Protein AF-A0A8J2EVH2-F1 (afdb_monomer_lite)

pLDDT: mean 71.94, std 23.06, range [30.27, 97.88]

Secondary structure (DSSP, 8-state):
------SSHHHHHHHHHHHHHHHHHHHHHHHHHHHHHHHHHHH--SPPTTHHHHHHHHHHHHHHHTTHHHHHHHHHHS-TTTTS-TTSPPPHHHHHHHHHHHHHHHHHH-HHHHHHHTT-HHHHHHHHHHHIIIIIHHHHHHHHHHHHT--HHHHHHHHHHHHHHHH-HHHHHHHHHHHH-HHHHHHHHHHHHHHHHHHHHHHHHHHHHHHHHHHHHHHHHHHTT---PPP-----------------------------------------------TTS---PPPPHHHHHHHHHH-HHHHHHHHHHHHHHHHHHTHHHHHHHHHHHHHTTSS-S--SS-----PPPP---TTTHHHHHHHHHHHSS----PPPPP-

Foldseek 3Di:
DDDDDDDPPVVVVVVVVVVVVVVVLVVVLLLLLLLCLVVLVVVCPDDFPLPVLLVLLVVLVVLLVVLLVLVVQLVVQFDPVQLADLPRDTDPRSVVSLLVSLLSSCCSPPVVQNVVCPPPPVSSSVSSLCCCVPRNVVSLVSLLVLLVVFDPLLVVQLVVLVVVVVVDSSVSVVSLLCVQPVPLVVVLSVLLSVLVVVVVVVVVVVVVVVVVVVVVVVVVVVVVPPDDDDDDDDDDDDDDDDDDDDDDDDDDDDDDDYDDDDDDDDDDDDDDPPDPDPPPPPPPPDDDSVVSNVSCVVRPVSVVSSSVSSSSSSNSVCNVSSVVSNVSCVVSVVDPQPPPDDDDDDDRDDNDPSPCVVVVVVVVVVPPPDDDDDDDDDD

Radius of gyration: 42.08 Å; chains: 1; bounding box: 123×90×126 Å

Structure (mmCIF, N/CA/C/O backbone):
data_AF-A0A8J2EVH2-F1
#
_entry.id   AF-A0A8J2EVH2-F1
#
loop_
_atom_site.group_PDB
_atom_site.id
_atom_site.type_symbol
_atom_site.label_atom_id
_atom_site.label_alt_id
_atom_site.label_comp_id
_atom_site.label_asym_id
_atom_site.label_entity_id
_atom_site.label_seq_id
_atom_site.pdbx_PDB_ins_code
_atom_site.Cartn_x
_atom_site.Cartn_y
_atom_site.Cartn_z
_atom_site.occupancy
_atom_site.B_iso_or_equiv
_atom_site.auth_seq_id
_atom_site.auth_comp_id
_atom_site.auth_asym_id
_atom_site.auth_atom_id
_atom_site.pdbx_PDB_model_num
ATOM 1 N N . MET A 1 1 ? 13.346 -9.675 -76.247 1.00 38.62 1 MET A N 1
ATOM 2 C CA . MET A 1 1 ? 13.474 -10.665 -75.158 1.00 38.62 1 MET A CA 1
ATOM 3 C C . MET A 1 1 ? 14.144 -9.972 -73.983 1.00 38.62 1 MET A C 1
ATOM 5 O O . MET A 1 1 ? 15.338 -9.731 -74.039 1.00 38.62 1 MET A O 1
ATOM 9 N N . VAL A 1 2 ? 13.358 -9.555 -72.991 1.00 36.41 2 VAL A N 1
ATOM 10 C CA . VAL A 1 2 ? 13.838 -8.946 -71.740 1.00 36.41 2 VAL A CA 1
ATOM 11 C C . VAL A 1 2 ? 13.604 -9.990 -70.655 1.00 36.41 2 VAL A C 1
ATOM 13 O O . VAL A 1 2 ? 12.475 -10.447 -70.490 1.00 36.41 2 VAL A O 1
ATOM 16 N N . GLY A 1 3 ? 14.673 -10.443 -70.003 1.00 37.88 3 GLY A N 1
ATOM 17 C CA . GLY A 1 3 ? 14.596 -11.463 -68.960 1.00 37.88 3 GLY A CA 1
ATOM 18 C C . GLY A 1 3 ? 14.051 -10.877 -67.653 1.00 37.88 3 GLY A C 1
ATOM 19 O O . GLY A 1 3 ? 14.554 -9.841 -67.219 1.00 37.88 3 GLY A O 1
ATOM 20 N N . PRO A 1 4 ? 13.056 -11.507 -67.006 1.00 53.22 4 PRO A N 1
ATOM 21 C CA . PRO A 1 4 ? 12.643 -11.147 -65.662 1.00 53.22 4 PRO A CA 1
ATOM 22 C C . PRO A 1 4 ? 13.479 -11.954 -64.667 1.00 53.22 4 PRO A C 1
ATOM 24 O O . PRO A 1 4 ? 13.468 -13.184 -64.685 1.00 53.22 4 PRO A O 1
ATOM 27 N N . GLY A 1 5 ? 14.202 -11.287 -63.777 1.00 50.12 5 GLY A N 1
ATOM 28 C CA . GLY A 1 5 ? 14.905 -12.005 -62.727 1.00 50.12 5 GLY A CA 1
ATOM 29 C C . GLY A 1 5 ? 15.563 -11.091 -61.714 1.00 50.12 5 GLY A C 1
ATOM 30 O O . GLY A 1 5 ? 16.418 -10.294 -62.068 1.00 50.12 5 GLY A O 1
ATOM 31 N N . VAL A 1 6 ? 15.225 -11.329 -60.446 1.00 48.94 6 VAL A N 1
ATOM 32 C CA . VAL A 1 6 ? 15.938 -10.890 -59.234 1.00 48.94 6 VAL A CA 1
ATOM 33 C C . VAL A 1 6 ? 15.561 -9.506 -58.679 1.00 48.94 6 VAL A C 1
ATOM 35 O O . VAL A 1 6 ? 16.330 -8.558 -58.757 1.00 48.94 6 VAL A O 1
ATOM 38 N N . THR A 1 7 ? 14.422 -9.410 -57.978 1.00 48.66 7 THR A N 1
ATOM 39 C CA . THR A 1 7 ? 14.186 -8.322 -56.992 1.00 48.66 7 THR A CA 1
ATOM 40 C C . THR A 1 7 ? 13.546 -8.754 -55.660 1.00 48.66 7 THR A C 1
ATOM 42 O O . THR A 1 7 ? 13.352 -7.915 -54.787 1.00 48.66 7 THR A O 1
ATOM 45 N N . LEU A 1 8 ? 13.279 -10.044 -55.410 1.00 46.91 8 LEU A N 1
ATOM 46 C CA . LEU A 1 8 ? 12.546 -10.474 -54.198 1.00 46.91 8 LEU A CA 1
ATOM 47 C C . LEU A 1 8 ? 13.411 -10.974 -53.019 1.00 46.91 8 LEU A C 1
ATOM 49 O O . LEU A 1 8 ? 12.887 -11.136 -51.921 1.00 46.91 8 LEU A O 1
ATOM 53 N N . SER A 1 9 ? 14.727 -11.163 -53.188 1.00 51.16 9 SER A N 1
ATOM 54 C CA . SER A 1 9 ? 15.595 -11.733 -52.131 1.00 51.16 9 SER A CA 1
ATOM 55 C C . SER A 1 9 ? 15.993 -10.726 -51.030 1.00 51.16 9 SER A C 1
ATOM 57 O O . SER A 1 9 ? 16.147 -11.087 -49.868 1.00 51.16 9 SER A O 1
ATOM 59 N N . SER A 1 10 ? 16.077 -9.429 -51.352 1.00 53.66 10 SER A N 1
ATOM 60 C CA . SER A 1 10 ? 16.548 -8.396 -50.408 1.00 53.66 10 SER A CA 1
ATOM 61 C C . SER A 1 10 ? 15.539 -8.076 -49.286 1.00 53.66 10 SER A C 1
ATOM 63 O O . SER A 1 10 ? 15.921 -7.785 -48.152 1.00 53.66 10 SER A O 1
ATOM 65 N N . SER A 1 11 ? 14.230 -8.201 -49.551 1.00 53.97 11 SER A N 1
ATOM 66 C CA . SER A 1 11 ? 13.190 -7.834 -48.573 1.00 53.97 11 SER A CA 1
ATOM 67 C C . SER A 1 11 ? 13.082 -8.822 -47.404 1.00 53.97 11 SER A C 1
ATOM 69 O O . SER A 1 11 ? 12.830 -8.406 -46.273 1.00 53.97 11 SER A O 1
ATOM 71 N N . ALA A 1 12 ? 13.302 -10.119 -47.644 1.00 56.88 12 ALA A N 1
ATOM 72 C CA . ALA A 1 12 ? 13.225 -11.143 -46.601 1.00 56.88 12 ALA A CA 1
ATOM 73 C C . ALA A 1 12 ? 14.401 -11.037 -45.616 1.00 56.88 12 ALA A C 1
ATOM 75 O O . ALA A 1 12 ? 14.191 -11.028 -44.402 1.00 56.88 12 ALA A O 1
ATOM 76 N N . THR A 1 13 ? 15.618 -10.850 -46.132 1.00 57.59 13 THR A N 1
ATOM 77 C CA . THR A 1 13 ? 16.830 -10.672 -45.321 1.00 57.59 13 THR A CA 1
ATOM 78 C C . THR A 1 13 ? 16.763 -9.392 -44.492 1.00 57.59 13 THR A C 1
ATOM 80 O O . THR A 1 13 ? 17.081 -9.412 -43.305 1.00 57.59 13 THR A O 1
ATOM 83 N N . PHE A 1 14 ? 16.253 -8.293 -45.061 1.00 47.81 14 PHE A N 1
ATOM 84 C CA . PHE A 1 14 ? 16.086 -7.038 -44.324 1.00 47.81 14 PHE A CA 1
ATOM 85 C C . PHE A 1 14 ? 15.063 -7.161 -43.183 1.00 47.81 14 PHE A C 1
ATOM 87 O O . PHE A 1 14 ? 15.334 -6.728 -42.064 1.00 47.81 14 PHE A O 1
ATOM 94 N N . ARG A 1 15 ? 13.917 -7.823 -43.415 1.00 54.28 15 ARG A N 1
ATOM 95 C CA . ARG A 1 15 ? 12.930 -8.096 -42.352 1.00 54.28 15 ARG A CA 1
ATOM 96 C C . ARG A 1 15 ? 13.498 -8.998 -41.256 1.00 54.28 15 ARG A C 1
ATOM 98 O O . ARG A 1 15 ? 13.218 -8.768 -40.085 1.00 54.28 15 ARG A O 1
ATOM 105 N N . GLN A 1 16 ? 14.310 -9.992 -41.613 1.00 57.41 16 GLN A N 1
ATOM 106 C CA . GLN A 1 16 ? 14.914 -10.913 -40.649 1.00 57.41 16 GLN A CA 1
ATOM 107 C C . GLN A 1 16 ? 15.999 -10.237 -39.795 1.00 57.41 16 GLN A C 1
ATOM 109 O O . GLN A 1 16 ? 16.073 -10.482 -38.591 1.00 57.41 16 GLN A O 1
ATOM 114 N N . VAL A 1 17 ? 16.804 -9.347 -40.386 1.00 55.41 17 VAL A N 1
ATOM 115 C CA . VAL A 1 17 ? 17.794 -8.533 -39.660 1.00 55.41 17 VAL A CA 1
ATOM 116 C C . VAL A 1 17 ? 17.102 -7.510 -38.755 1.00 55.41 17 VAL A C 1
ATOM 118 O O . VAL A 1 17 ? 17.466 -7.401 -37.585 1.00 55.41 17 VAL A O 1
ATOM 121 N N . ALA A 1 18 ? 16.055 -6.833 -39.239 1.00 52.59 18 ALA A N 1
ATOM 122 C CA . ALA A 1 18 ? 15.260 -5.907 -38.432 1.00 52.59 18 ALA A CA 1
ATOM 123 C C . ALA A 1 18 ? 14.570 -6.611 -37.248 1.00 52.59 18 ALA A C 1
ATOM 125 O O . ALA A 1 18 ? 14.604 -6.109 -36.125 1.00 52.59 18 ALA A O 1
ATOM 126 N N . ALA A 1 19 ? 14.016 -7.810 -37.464 1.00 56.03 19 ALA A N 1
ATOM 127 C CA . ALA A 1 19 ? 13.407 -8.612 -36.404 1.00 56.03 19 ALA A CA 1
ATOM 128 C C . ALA A 1 19 ? 14.432 -9.047 -35.341 1.00 56.03 19 ALA A C 1
ATOM 130 O O . ALA A 1 19 ? 14.175 -8.909 -34.147 1.00 56.03 19 ALA A O 1
ATOM 131 N N . ARG A 1 20 ? 15.625 -9.505 -35.751 1.00 61.25 20 ARG A N 1
ATOM 132 C CA . ARG A 1 20 ? 16.714 -9.858 -34.818 1.00 61.25 20 ARG A CA 1
ATOM 133 C C . ARG A 1 20 ? 17.235 -8.647 -34.041 1.00 61.25 20 ARG A C 1
ATOM 135 O O . ARG A 1 20 ? 17.539 -8.775 -32.858 1.00 61.25 20 ARG A O 1
ATOM 142 N N . GLY A 1 21 ? 17.310 -7.482 -34.684 1.00 60.94 21 GLY A N 1
ATOM 143 C CA . GLY A 1 21 ? 17.661 -6.222 -34.029 1.00 60.94 21 GLY A CA 1
ATOM 144 C C . GLY A 1 21 ? 16.635 -5.813 -32.970 1.00 60.94 21 GLY A C 1
ATOM 145 O O . GLY A 1 21 ? 17.017 -5.443 -31.864 1.00 60.94 21 GLY A O 1
ATOM 146 N N . SER A 1 22 ? 15.341 -5.962 -33.270 1.00 64.75 22 SER A N 1
ATOM 147 C CA . SER A 1 22 ? 14.253 -5.642 -32.338 1.00 64.75 22 SER A CA 1
ATOM 148 C C . SER A 1 22 ? 14.270 -6.513 -31.079 1.00 64.75 22 SER A C 1
ATOM 150 O O . SER A 1 22 ? 14.063 -5.990 -29.987 1.00 64.75 22 SER A O 1
ATOM 152 N N . VAL A 1 23 ? 14.538 -7.819 -31.209 1.00 68.00 23 VAL A N 1
ATOM 153 C CA . VAL A 1 23 ? 14.594 -8.745 -30.059 1.00 68.00 23 VAL A CA 1
ATOM 154 C C . VAL A 1 23 ? 15.753 -8.391 -29.127 1.00 68.00 23 VAL A C 1
ATOM 156 O O . VAL A 1 23 ? 15.547 -8.230 -27.928 1.00 68.00 23 VAL A O 1
ATOM 159 N N . ARG A 1 24 ? 16.952 -8.166 -29.678 1.00 70.69 24 ARG A N 1
ATOM 160 C CA . ARG A 1 24 ? 18.132 -7.782 -28.883 1.00 70.69 24 ARG A CA 1
ATOM 161 C C . ARG A 1 24 ? 17.958 -6.437 -28.181 1.00 70.69 24 ARG A C 1
ATOM 163 O O . ARG A 1 24 ? 18.457 -6.243 -27.078 1.00 70.69 24 ARG A O 1
ATOM 170 N N . LEU A 1 25 ? 17.261 -5.499 -28.820 1.00 68.31 25 LEU A N 1
ATOM 171 C CA . LEU A 1 25 ? 17.000 -4.188 -28.236 1.00 68.31 25 LEU A CA 1
ATOM 172 C C . LEU A 1 25 ? 16.002 -4.291 -27.079 1.00 68.31 25 LEU A C 1
ATOM 174 O O . LEU A 1 25 ? 16.202 -3.660 -26.045 1.00 68.31 25 LEU A O 1
ATOM 178 N N . GLN A 1 26 ? 14.986 -5.146 -27.210 1.00 71.25 26 GLN A N 1
ATOM 179 C CA . GLN A 1 26 ? 14.064 -5.442 -26.120 1.00 71.25 26 GLN A CA 1
ATOM 180 C C . GLN A 1 26 ? 14.787 -6.108 -24.943 1.00 71.25 26 GLN A C 1
ATOM 182 O O . GLN A 1 26 ? 14.665 -5.620 -23.826 1.00 71.25 26 GLN A O 1
ATOM 187 N N . GLU A 1 27 ? 15.598 -7.144 -25.173 1.00 74.31 27 GLU A N 1
ATOM 188 C CA . GLU A 1 27 ? 16.421 -7.777 -24.126 1.00 74.31 27 GLU A CA 1
ATOM 189 C C . GLU A 1 27 ? 17.329 -6.763 -23.416 1.00 74.31 27 GLU A C 1
ATOM 191 O O . GLU A 1 27 ? 17.411 -6.755 -22.188 1.00 74.31 27 GLU A O 1
ATOM 196 N N . ALA A 1 28 ? 17.942 -5.843 -24.168 1.00 73.69 28 ALA A N 1
ATOM 197 C CA . ALA A 1 28 ? 18.747 -4.773 -23.594 1.00 73.69 28 ALA A CA 1
ATOM 198 C C . ALA A 1 28 ? 17.917 -3.831 -22.703 1.00 73.69 28 ALA A C 1
ATOM 200 O O . ALA A 1 28 ? 18.383 -3.453 -21.631 1.00 73.69 28 ALA A O 1
ATOM 201 N N . VAL A 1 29 ? 16.695 -3.461 -23.107 1.00 76.50 29 VAL A N 1
ATOM 202 C CA . VAL A 1 29 ? 15.763 -2.646 -22.299 1.00 76.50 29 VAL A CA 1
ATOM 203 C C . VAL A 1 29 ? 15.303 -3.390 -21.037 1.00 76.50 29 VAL A C 1
ATOM 205 O O . VAL A 1 29 ? 15.185 -2.779 -19.975 1.00 76.50 29 VAL A O 1
ATOM 208 N N . LEU A 1 30 ? 15.101 -4.706 -21.114 1.00 76.25 30 LEU A N 1
ATOM 209 C CA . LEU A 1 30 ? 14.714 -5.527 -19.962 1.00 76.25 30 LEU A CA 1
ATOM 210 C C . LEU A 1 30 ? 15.841 -5.666 -18.945 1.00 76.25 30 LEU A C 1
ATOM 212 O O . LEU A 1 30 ? 15.644 -5.362 -17.767 1.00 76.25 30 LEU A O 1
ATOM 216 N N . GLY A 1 31 ? 17.035 -6.041 -19.409 1.00 75.19 31 GLY A N 1
ATOM 217 C CA . GLY A 1 31 ? 18.220 -6.122 -18.559 1.00 75.19 31 GLY A CA 1
ATOM 218 C C . GLY A 1 31 ? 18.559 -4.769 -17.922 1.00 75.19 31 GLY A C 1
ATOM 219 O O . GLY A 1 31 ? 18.948 -4.713 -16.755 1.00 75.19 31 GLY A O 1
ATOM 220 N N . ARG A 1 32 ? 18.328 -3.663 -18.649 1.00 74.44 32 ARG A N 1
ATOM 221 C CA . ARG A 1 32 ? 18.462 -2.281 -18.153 1.00 74.44 32 ARG A CA 1
ATOM 222 C C . ARG A 1 32 ? 17.591 -2.012 -16.942 1.00 74.44 32 ARG A C 1
ATOM 224 O O . ARG A 1 32 ? 18.104 -1.556 -15.922 1.00 74.44 32 ARG A O 1
ATOM 231 N N . PHE A 1 33 ? 16.289 -2.263 -17.062 1.00 78.81 33 PHE A N 1
ATOM 232 C CA . PHE A 1 33 ? 15.371 -1.969 -15.972 1.00 78.81 33 PHE A CA 1
ATOM 233 C C . PHE A 1 33 ? 15.670 -2.854 -14.762 1.00 78.81 33 PHE A C 1
ATOM 235 O O . PHE A 1 33 ? 15.853 -2.325 -13.670 1.00 78.81 33 PHE A O 1
ATOM 242 N N . ALA A 1 34 ? 15.824 -4.167 -14.961 1.00 81.50 34 ALA A N 1
ATOM 243 C CA . ALA A 1 34 ? 16.108 -5.113 -13.882 1.00 81.50 34 ALA A CA 1
ATOM 244 C C . ALA A 1 34 ? 17.375 -4.739 -13.092 1.00 81.50 34 ALA A C 1
ATOM 246 O O . ALA A 1 34 ? 17.348 -4.675 -11.865 1.00 81.50 34 ALA A O 1
ATOM 247 N N . THR A 1 35 ? 18.455 -4.371 -13.789 1.00 78.50 35 THR A N 1
ATOM 248 C CA . THR A 1 35 ? 19.703 -3.921 -13.146 1.00 78.50 35 THR A CA 1
ATOM 249 C C . THR A 1 35 ? 19.537 -2.573 -12.431 1.00 78.50 35 THR A C 1
ATOM 251 O O . THR A 1 35 ? 20.179 -2.317 -11.411 1.00 78.50 35 THR A O 1
ATOM 254 N N . ALA A 1 36 ? 18.674 -1.690 -12.943 1.00 77.50 36 ALA A N 1
ATOM 255 C CA . ALA A 1 36 ? 18.428 -0.381 -12.351 1.00 77.50 36 ALA A CA 1
ATOM 256 C C . ALA A 1 36 ? 17.535 -0.443 -11.103 1.00 77.50 36 ALA A C 1
ATOM 258 O O . ALA A 1 36 ? 17.663 0.426 -10.241 1.00 77.50 36 ALA A O 1
ATOM 259 N N . VAL A 1 37 ? 16.659 -1.445 -10.961 1.00 79.19 37 VAL A N 1
ATOM 260 C CA . VAL A 1 37 ? 15.691 -1.516 -9.853 1.00 79.19 37 VAL A CA 1
ATOM 261 C C . VAL A 1 37 ? 16.337 -1.398 -8.465 1.00 79.19 37 VAL A C 1
ATOM 263 O O . VAL A 1 37 ? 15.886 -0.540 -7.701 1.00 79.19 37 VAL A O 1
ATOM 266 N N . PRO A 1 38 ? 17.405 -2.141 -8.109 1.00 75.75 38 PRO A N 1
ATOM 267 C CA . PRO A 1 38 ? 18.050 -1.982 -6.804 1.00 75.75 38 PRO A CA 1
ATOM 268 C C . PRO A 1 38 ? 18.552 -0.554 -6.540 1.00 75.75 38 PRO A C 1
ATOM 270 O O . PRO A 1 38 ? 18.570 -0.092 -5.398 1.00 75.75 38 PRO A O 1
ATOM 273 N N . LEU A 1 39 ? 18.953 0.170 -7.591 1.00 75.44 39 LEU A N 1
ATOM 274 C CA . LEU A 1 39 ? 19.404 1.560 -7.504 1.00 75.44 39 LEU A CA 1
ATOM 275 C C . LEU A 1 39 ? 18.228 2.534 -7.396 1.00 75.44 39 LEU A C 1
ATOM 277 O O . LEU A 1 39 ? 18.307 3.512 -6.651 1.00 75.44 39 LEU A O 1
ATOM 281 N N . LEU A 1 40 ? 17.135 2.267 -8.112 1.00 77.25 40 LEU A N 1
ATOM 282 C CA . LEU A 1 40 ? 15.894 3.034 -8.019 1.00 77.25 40 LEU A CA 1
ATOM 283 C C . LEU A 1 40 ? 15.284 2.890 -6.624 1.00 77.25 40 LEU A C 1
ATOM 285 O O . LEU A 1 40 ? 14.936 3.900 -6.021 1.00 77.25 40 LEU A O 1
ATOM 289 N N . GLY A 1 41 ? 15.275 1.682 -6.057 1.00 73.31 41 GLY A N 1
ATOM 290 C CA . GLY A 1 41 ? 14.801 1.422 -4.697 1.00 73.31 41 GLY A CA 1
ATOM 291 C C . GLY A 1 41 ? 15.539 2.236 -3.630 1.00 73.31 41 GLY A C 1
ATOM 292 O O . GLY A 1 41 ? 14.911 2.727 -2.701 1.00 73.31 41 GLY A O 1
ATOM 293 N N . LYS A 1 42 ? 16.849 2.473 -3.794 1.00 76.38 42 LYS A N 1
ATOM 294 C CA . LYS A 1 42 ? 17.627 3.357 -2.900 1.00 76.38 42 LYS A CA 1
ATOM 295 C C . LYS A 1 42 ? 17.286 4.842 -3.065 1.00 76.38 42 LYS A C 1
ATOM 297 O O . LYS A 1 42 ? 17.501 5.621 -2.142 1.00 76.38 42 LYS A O 1
ATOM 302 N N . LYS A 1 43 ? 16.822 5.247 -4.251 1.00 72.38 43 LYS A N 1
ATOM 303 C CA . LYS A 1 43 ? 16.499 6.642 -4.594 1.00 72.38 43 LYS A CA 1
ATOM 304 C C . LYS A 1 43 ? 15.043 6.999 -4.299 1.00 72.38 43 LYS A C 1
ATOM 306 O O . LYS A 1 43 ? 14.749 8.175 -4.090 1.00 72.38 43 LYS A O 1
ATOM 311 N N . VAL A 1 44 ? 14.141 6.019 -4.259 1.00 73.69 44 VAL A N 1
ATOM 312 C CA . VAL A 1 44 ? 12.773 6.215 -3.771 1.00 73.69 44 VAL A CA 1
ATOM 313 C C . VAL A 1 44 ? 12.829 6.378 -2.254 1.00 73.69 44 VAL A C 1
ATOM 315 O O . VAL A 1 44 ? 12.770 5.423 -1.491 1.00 73.69 44 VAL A O 1
ATOM 318 N N . ALA A 1 45 ? 12.995 7.626 -1.820 1.00 62.41 45 ALA A N 1
ATOM 319 C CA . ALA A 1 45 ? 13.057 7.986 -0.406 1.00 62.41 45 ALA A CA 1
ATOM 320 C C . ALA A 1 45 ? 11.694 7.862 0.301 1.00 62.41 45 ALA A C 1
ATOM 322 O O . ALA A 1 45 ? 11.638 7.801 1.528 1.00 62.41 45 ALA A O 1
ATOM 323 N N . ALA A 1 46 ? 10.595 7.850 -0.459 1.00 77.94 46 ALA A N 1
ATOM 324 C CA . ALA A 1 46 ? 9.251 7.774 0.086 1.00 77.94 46 ALA A CA 1
ATOM 325 C C . ALA A 1 46 ? 8.792 6.316 0.190 1.00 77.94 46 ALA A C 1
ATOM 327 O O . ALA A 1 46 ? 8.691 5.609 -0.810 1.00 77.94 46 ALA A O 1
ATOM 328 N N . ALA A 1 47 ? 8.475 5.887 1.410 1.00 87.31 47 ALA A N 1
ATOM 329 C CA . ALA A 1 47 ? 7.693 4.679 1.640 1.00 87.31 47 ALA A CA 1
ATOM 330 C C . ALA A 1 47 ? 6.388 4.728 0.814 1.00 87.31 47 ALA A C 1
ATOM 332 O O . ALA A 1 47 ? 5.777 5.801 0.739 1.00 87.31 47 ALA A O 1
ATOM 333 N N . PRO A 1 48 ? 5.933 3.606 0.223 1.00 91.94 48 PRO A N 1
ATOM 334 C CA . PRO A 1 48 ? 4.669 3.581 -0.498 1.00 91.94 48 PRO A CA 1
ATOM 335 C C . PRO A 1 48 ? 3.512 3.944 0.435 1.00 91.94 48 PRO A C 1
ATOM 337 O O . PRO A 1 48 ? 3.545 3.665 1.641 1.00 91.94 48 PRO A O 1
ATOM 340 N N . ALA A 1 49 ? 2.466 4.553 -0.126 1.00 91.94 49 ALA A N 1
ATOM 341 C CA . ALA A 1 49 ? 1.390 5.171 0.656 1.00 91.94 49 ALA A CA 1
ATOM 342 C C . ALA A 1 49 ? 0.663 4.173 1.577 1.00 91.94 49 ALA A C 1
ATOM 344 O O . ALA A 1 49 ? 0.150 4.546 2.634 1.00 91.94 49 ALA A O 1
ATOM 345 N N . TRP A 1 50 ? 0.660 2.890 1.204 1.00 96.00 50 TRP A N 1
ATOM 346 C CA . TRP A 1 50 ? 0.036 1.813 1.966 1.00 96.00 50 TRP A CA 1
ATOM 347 C C . TRP A 1 50 ? 0.885 1.293 3.133 1.00 96.00 50 TRP A C 1
ATOM 349 O O . TRP A 1 50 ? 0.326 0.695 4.052 1.00 96.00 50 TRP A O 1
ATOM 359 N N . GLN A 1 51 ? 2.206 1.516 3.149 1.00 96.38 51 GLN A N 1
ATOM 360 C CA . GLN A 1 51 ? 3.104 0.864 4.112 1.00 96.38 51 GLN A CA 1
ATOM 361 C C . GLN A 1 51 ? 2.836 1.303 5.549 1.00 96.38 51 GLN A C 1
ATOM 363 O O . GLN A 1 51 ? 2.654 0.461 6.426 1.00 96.38 51 GLN A O 1
ATOM 368 N N . ARG A 1 52 ? 2.816 2.616 5.809 1.00 96.44 52 ARG A N 1
ATOM 369 C CA . ARG A 1 52 ? 2.632 3.140 7.171 1.00 96.44 52 ARG A CA 1
ATOM 370 C C . ARG A 1 52 ? 1.260 2.771 7.756 1.00 96.44 52 ARG A C 1
ATOM 372 O O . ARG A 1 52 ? 1.245 2.273 8.882 1.00 96.44 52 ARG A O 1
ATOM 379 N N . PRO A 1 53 ? 0.134 2.954 7.039 1.00 97.12 53 PRO A N 1
ATOM 380 C CA . PRO A 1 53 ? -1.164 2.567 7.580 1.00 97.12 53 PRO A CA 1
ATOM 381 C C . PRO A 1 53 ? -1.301 1.049 7.765 1.00 97.12 53 PRO A C 1
ATOM 383 O O . PRO A 1 53 ? -1.820 0.609 8.787 1.00 97.12 53 PRO A O 1
ATOM 386 N N . ALA A 1 54 ? -0.763 0.235 6.847 1.00 97.75 54 ALA A N 1
ATOM 387 C CA . ALA A 1 54 ? -0.763 -1.220 7.006 1.00 97.75 54 ALA A CA 1
ATOM 388 C C . ALA A 1 54 ? 0.073 -1.678 8.211 1.00 97.75 54 ALA A C 1
ATOM 390 O O . ALA A 1 54 ? -0.372 -2.533 8.973 1.00 97.75 54 ALA A O 1
ATOM 391 N N . ALA A 1 55 ? 1.260 -1.098 8.416 1.00 97.69 55 ALA A N 1
ATOM 392 C CA . ALA A 1 55 ? 2.105 -1.407 9.567 1.00 97.69 55 ALA A CA 1
ATOM 393 C C . ALA A 1 55 ? 1.395 -1.070 10.886 1.00 97.69 55 ALA A C 1
ATOM 395 O O . ALA A 1 55 ? 1.326 -1.914 11.777 1.00 97.69 55 ALA A O 1
ATOM 396 N N . SER A 1 56 ? 0.797 0.124 10.972 1.00 97.06 56 SER A N 1
ATOM 397 C CA . SER A 1 56 ? 0.015 0.535 12.141 1.00 97.06 56 SER A CA 1
ATOM 398 C C . SER A 1 56 ? -1.172 -0.399 12.392 1.00 97.06 56 SER A C 1
ATOM 400 O O . SER A 1 56 ? -1.424 -0.770 13.539 1.00 97.06 56 SER A O 1
ATOM 402 N N . PHE A 1 57 ? -1.863 -0.833 11.332 1.00 97.69 57 PHE A N 1
ATOM 403 C CA . PHE A 1 57 ? -2.936 -1.814 11.441 1.00 97.69 57 PHE A CA 1
ATOM 404 C C . PHE A 1 57 ? -2.432 -3.148 11.993 1.00 97.69 57 PHE A C 1
ATOM 406 O O . PHE A 1 57 ? -2.970 -3.614 12.988 1.00 97.69 57 PHE A O 1
ATOM 413 N N . PHE A 1 58 ? -1.392 -3.758 11.419 1.00 97.50 58 PHE A N 1
ATOM 414 C CA . PHE A 1 58 ? -0.916 -5.069 11.882 1.00 97.50 58 PHE A CA 1
ATOM 415 C C . PHE A 1 58 ? -0.292 -5.050 13.279 1.00 97.50 58 PHE A C 1
ATOM 417 O O . PHE A 1 58 ? -0.316 -6.071 13.963 1.00 97.50 58 PHE A O 1
ATOM 424 N N . GLU A 1 59 ? 0.227 -3.909 13.726 1.00 97.06 59 GLU A N 1
ATOM 425 C CA . GLU A 1 59 ? 0.704 -3.739 15.098 1.00 97.06 59 GLU A CA 1
ATOM 426 C C . GLU A 1 59 ? -0.454 -3.745 16.112 1.00 97.06 59 GLU A C 1
ATOM 428 O O . GLU A 1 59 ? -0.385 -4.393 17.160 1.00 97.06 59 GLU A O 1
ATOM 433 N N . ILE A 1 60 ? -1.536 -3.026 15.801 1.00 96.31 60 ILE A N 1
ATOM 434 C CA . ILE A 1 60 ? -2.643 -2.771 16.732 1.00 96.31 60 ILE A CA 1
ATOM 435 C C . ILE A 1 60 ? -3.742 -3.840 16.623 1.00 96.31 60 ILE A C 1
ATOM 437 O O . ILE A 1 60 ? -4.363 -4.206 17.624 1.00 96.31 60 ILE A O 1
ATOM 441 N N . TRP A 1 61 ? -3.963 -4.396 15.433 1.00 96.56 61 TRP A N 1
ATOM 442 C CA . TRP A 1 61 ? -5.045 -5.331 15.132 1.00 96.56 61 TRP A CA 1
ATOM 443 C C . TRP A 1 61 ? -5.090 -6.567 16.039 1.00 96.56 61 TRP A C 1
ATOM 445 O O . TRP A 1 61 ? -6.181 -6.879 16.512 1.00 96.56 61 TRP A O 1
ATOM 455 N N . PRO A 1 62 ? -3.976 -7.250 16.380 1.00 96.56 62 PRO A N 1
ATOM 456 C CA . PRO A 1 62 ? -4.024 -8.395 17.293 1.00 96.56 62 PRO A CA 1
ATOM 457 C C . PRO A 1 62 ? -4.641 -8.057 18.657 1.00 96.56 62 PRO A C 1
ATOM 459 O O . PRO A 1 62 ? -5.320 -8.897 19.245 1.00 96.56 62 PRO A O 1
ATOM 462 N N . LYS A 1 63 ? -4.445 -6.819 19.132 1.00 96.19 63 LYS A N 1
ATOM 463 C CA . LYS A 1 63 ? -5.005 -6.305 20.390 1.00 96.19 63 LYS A CA 1
ATOM 464 C C . LYS A 1 63 ? -6.467 -5.889 20.237 1.00 96.19 63 LYS A C 1
ATOM 466 O O . LYS A 1 63 ? -7.261 -6.134 21.131 1.00 96.19 63 LYS A O 1
ATOM 471 N N . LEU A 1 64 ? -6.842 -5.278 19.112 1.00 95.12 64 LEU A N 1
ATOM 472 C CA . LEU A 1 64 ? -8.240 -4.904 18.859 1.00 95.12 64 LEU A CA 1
ATOM 473 C C . LEU A 1 64 ? -9.123 -6.114 18.567 1.00 95.12 64 LEU A C 1
ATOM 475 O O . LEU A 1 64 ? -10.294 -6.126 18.941 1.00 95.12 64 LEU A O 1
ATOM 479 N N . ARG A 1 65 ? -8.561 -7.152 17.939 1.00 95.31 65 ARG A N 1
ATOM 4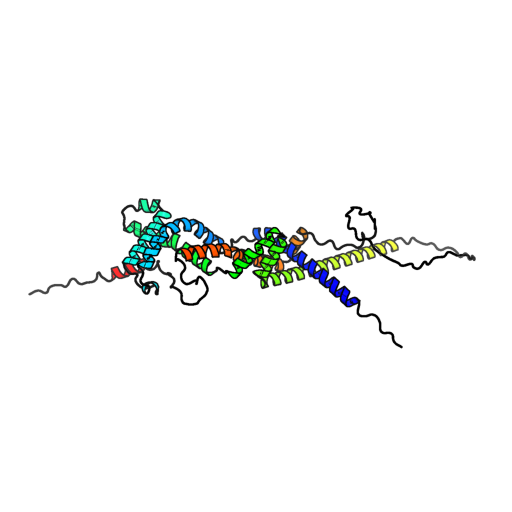80 C CA . ARG A 1 65 ? -9.267 -8.383 17.582 1.00 95.31 65 ARG A CA 1
ATOM 481 C C . ARG A 1 65 ? -9.922 -9.039 18.797 1.00 95.31 65 ARG A C 1
ATOM 483 O O . ARG A 1 65 ? -11.035 -9.545 18.683 1.00 95.31 65 ARG A O 1
ATOM 490 N N . THR A 1 66 ? -9.274 -9.005 19.963 1.00 95.94 66 THR A N 1
ATOM 491 C CA . THR A 1 66 ? -9.836 -9.563 21.205 1.00 95.94 66 THR A CA 1
ATOM 492 C C . THR A 1 66 ? -11.056 -8.790 21.701 1.00 95.94 66 THR A C 1
ATOM 494 O O . THR A 1 66 ? -11.890 -9.358 22.397 1.00 95.94 66 THR A O 1
ATOM 497 N N . CYS A 1 67 ? -11.187 -7.518 21.319 1.00 96.12 67 CYS A N 1
ATOM 498 C CA . CYS A 1 67 ? -12.298 -6.646 21.690 1.00 96.12 67 CYS A CA 1
ATOM 499 C C . CYS A 1 67 ? -13.478 -6.730 20.705 1.00 96.12 67 CYS A C 1
ATOM 501 O O . CYS A 1 67 ? -14.556 -6.222 21.004 1.00 96.12 67 CYS A O 1
ATOM 503 N N . ILE A 1 68 ? -13.312 -7.363 19.535 1.00 93.75 68 ILE A N 1
ATOM 504 C CA . ILE A 1 68 ? -14.351 -7.416 18.490 1.00 93.75 68 ILE A CA 1
ATOM 505 C C . ILE A 1 68 ? -15.688 -7.996 18.969 1.00 93.75 68 ILE A C 1
ATOM 507 O O . ILE A 1 68 ? -16.714 -7.446 18.571 1.00 93.75 68 ILE A O 1
ATOM 511 N N . PRO A 1 69 ? -15.751 -9.039 19.820 1.00 95.38 69 PRO A N 1
ATOM 512 C CA . PRO A 1 69 ? -17.038 -9.516 20.323 1.00 95.38 69 PRO A CA 1
ATOM 513 C C . PRO A 1 69 ? -17.879 -8.405 20.978 1.00 95.38 69 PRO A C 1
ATOM 515 O O . PRO A 1 69 ? -19.083 -8.348 20.746 1.00 95.38 69 PRO A O 1
ATOM 518 N N . LYS A 1 70 ? -17.246 -7.457 21.689 1.00 94.38 70 LYS A N 1
ATOM 519 C CA . LYS A 1 70 ? -17.918 -6.275 22.263 1.00 94.38 70 LYS A CA 1
ATOM 520 C C . LYS A 1 70 ? -18.406 -5.296 21.203 1.00 94.38 70 LYS A C 1
ATOM 522 O O . LYS A 1 70 ? -19.519 -4.789 21.292 1.00 94.38 70 LYS A O 1
ATOM 527 N N . TYR A 1 71 ? -17.630 -5.093 20.142 1.00 91.75 71 TYR A N 1
ATOM 528 C CA . TYR A 1 71 ? -18.098 -4.315 18.996 1.00 91.75 71 TYR A CA 1
ATOM 529 C C . TYR A 1 71 ? -19.332 -4.953 18.335 1.00 91.75 71 TYR A C 1
ATOM 531 O O . TYR A 1 71 ? -20.263 -4.260 17.940 1.00 91.75 71 TYR A O 1
ATOM 539 N N . GLN A 1 72 ? -19.385 -6.283 18.246 1.00 91.12 72 GLN A N 1
ATOM 540 C CA . GLN A 1 72 ? -20.543 -6.986 17.689 1.00 91.12 72 GLN A CA 1
ATOM 541 C C . GLN A 1 72 ? -21.789 -6.871 18.582 1.00 91.12 72 GLN A C 1
ATOM 543 O O . GLN A 1 72 ? -22.900 -6.826 18.054 1.00 91.12 72 GLN A O 1
ATOM 548 N N . GLU A 1 73 ? -21.633 -6.811 19.908 1.00 91.81 73 GLU A N 1
ATOM 549 C CA . GLU A 1 73 ? -22.723 -6.496 20.851 1.00 91.81 73 GLU A CA 1
ATOM 550 C C . GLU A 1 73 ? -23.266 -5.075 20.616 1.00 91.81 73 GLU A C 1
ATOM 552 O O . GLU A 1 73 ? -24.481 -4.881 20.508 1.00 91.81 73 GLU A O 1
ATOM 557 N N . PHE A 1 74 ? -22.375 -4.103 20.396 1.00 89.50 74 PHE A N 1
ATOM 558 C CA . PHE A 1 74 ? -22.743 -2.752 19.964 1.00 89.50 74 PHE A CA 1
ATOM 559 C C . PHE A 1 74 ? -23.523 -2.751 18.639 1.00 89.50 74 PHE A C 1
ATOM 561 O O . PHE A 1 74 ? -24.612 -2.187 18.560 1.00 89.50 74 PHE A O 1
ATOM 568 N N . VAL A 1 75 ? -23.033 -3.434 17.602 1.00 86.88 75 VAL A N 1
ATOM 569 C CA . VAL A 1 75 ? -23.724 -3.478 16.300 1.00 86.88 75 VAL A CA 1
ATOM 570 C C . VAL A 1 75 ? -25.117 -4.105 16.421 1.00 86.88 75 VAL A C 1
ATOM 572 O O . VAL A 1 75 ? -26.051 -3.638 15.776 1.00 86.88 75 VAL A O 1
ATOM 575 N N . LYS A 1 76 ? -25.287 -5.132 17.263 1.00 88.56 76 LYS A N 1
ATOM 576 C CA . LYS A 1 76 ? -26.590 -5.781 17.504 1.00 88.56 76 LYS A CA 1
ATOM 577 C C . LYS A 1 76 ? -27.579 -4.902 18.268 1.00 88.56 76 LYS A C 1
ATOM 579 O O . LYS A 1 76 ? -28.780 -5.083 18.102 1.00 88.56 76 LYS A O 1
ATOM 584 N N . SER A 1 77 ? -27.088 -4.011 19.129 1.00 87.00 77 SER A N 1
ATOM 585 C CA . SER A 1 77 ? -27.924 -3.076 19.895 1.00 87.00 77 SER A CA 1
ATOM 586 C C . SER A 1 77 ? -28.264 -1.803 19.116 1.00 87.00 77 SER A C 1
ATOM 588 O O . SER A 1 77 ? -29.155 -1.058 19.527 1.00 87.00 77 SER A O 1
ATOM 590 N N . CYS A 1 78 ? -27.599 -1.560 17.984 1.00 82.25 78 CYS A N 1
ATOM 591 C CA . CYS A 1 78 ? -27.944 -0.476 17.075 1.00 82.25 78 CYS A CA 1
ATOM 592 C C . CYS A 1 78 ? -29.187 -0.814 16.250 1.00 82.25 78 CYS A C 1
ATOM 594 O O . CYS A 1 78 ? -29.237 -1.837 15.564 1.00 82.25 78 CYS A O 1
ATOM 596 N N . ASP A 1 79 ? -30.149 0.106 16.215 1.00 77.12 79 ASP A N 1
ATOM 597 C CA . ASP A 1 79 ? -31.204 0.043 15.216 1.00 77.12 79 ASP A CA 1
ATOM 598 C C . ASP A 1 79 ? -30.633 0.397 13.838 1.00 77.12 79 ASP A C 1
ATOM 600 O O . ASP A 1 79 ? -29.884 1.361 13.666 1.00 77.12 79 ASP A O 1
ATOM 604 N N . ALA A 1 80 ? -31.039 -0.339 12.801 1.00 71.62 80 ALA A N 1
ATOM 605 C CA . ALA A 1 80 ? -30.577 -0.104 11.427 1.00 71.62 80 ALA A CA 1
ATOM 606 C C . ALA A 1 80 ? -30.926 1.301 10.884 1.00 71.62 80 ALA A C 1
ATOM 608 O O . ALA A 1 80 ? -30.433 1.696 9.826 1.00 71.62 80 ALA A O 1
ATOM 609 N N . LYS A 1 81 ? -31.815 2.037 11.566 1.00 71.19 81 LYS A N 1
ATOM 610 C CA . LYS A 1 81 ? -32.166 3.432 11.264 1.00 71.19 81 LYS A CA 1
ATOM 611 C C . LYS A 1 81 ? -31.193 4.424 11.906 1.00 71.19 81 LYS A C 1
ATOM 613 O O . LYS A 1 81 ? -30.885 5.426 11.271 1.00 71.19 81 LYS A O 1
ATOM 618 N N . ASP A 1 82 ? -30.666 4.109 13.086 1.00 66.12 82 ASP A N 1
ATOM 619 C CA . ASP A 1 82 ? -29.763 4.985 13.844 1.00 66.12 82 ASP A CA 1
ATOM 620 C C . ASP A 1 82 ? -28.373 5.051 13.215 1.00 66.12 82 ASP A C 1
ATOM 622 O O . ASP A 1 82 ? -27.665 6.046 13.326 1.00 66.12 82 ASP A O 1
ATOM 626 N N . LEU A 1 83 ? -28.005 4.009 12.470 1.00 62.53 83 LEU A N 1
ATOM 627 C CA . LEU A 1 83 ? -26.747 3.954 11.740 1.00 62.53 83 LEU A CA 1
ATOM 628 C C . LEU A 1 83 ? -26.746 4.800 10.458 1.00 62.53 83 LEU A C 1
ATOM 630 O O . LEU A 1 83 ? -25.709 4.839 9.812 1.00 62.53 83 LEU A O 1
ATOM 634 N N . LYS A 1 84 ? -27.865 5.424 10.041 1.00 57.16 84 LYS A N 1
ATOM 635 C CA . LYS A 1 84 ? -28.003 6.048 8.704 1.00 57.16 84 LYS A CA 1
ATOM 636 C C . LYS A 1 84 ? -27.601 7.518 8.607 1.00 57.16 84 LYS A C 1
ATOM 638 O O . LYS A 1 84 ? -27.231 7.949 7.519 1.00 57.16 84 LYS A O 1
ATOM 643 N N . ASP A 1 85 ? -27.613 8.262 9.704 1.00 51.44 85 ASP A N 1
ATOM 644 C CA . ASP A 1 85 ? -27.342 9.698 9.681 1.00 51.44 85 ASP A CA 1
ATOM 645 C C . ASP A 1 85 ? -26.330 10.066 10.767 1.00 51.44 85 ASP A C 1
ATOM 647 O O . ASP A 1 85 ? -26.493 9.714 11.933 1.00 51.44 85 ASP A O 1
ATOM 651 N N . ALA A 1 86 ? -25.311 10.853 10.407 1.00 45.88 86 ALA A N 1
ATOM 652 C CA . ALA A 1 86 ? -24.241 11.304 11.309 1.00 45.88 86 ALA A CA 1
ATOM 653 C C . ALA A 1 86 ? -24.723 12.178 12.495 1.00 45.88 86 ALA A C 1
ATOM 655 O O . ALA A 1 86 ? -23.915 12.595 13.325 1.00 45.88 86 ALA A O 1
ATOM 656 N N . HIS A 1 87 ? -26.028 12.456 12.573 1.00 44.94 87 HIS A N 1
ATOM 657 C CA . HIS A 1 87 ? -26.679 13.283 13.588 1.00 44.94 87 HIS A CA 1
ATOM 658 C C . HIS A 1 87 ? -27.842 12.578 14.304 1.00 44.94 87 HIS A C 1
ATOM 660 O O . HIS A 1 87 ? -28.540 13.222 15.088 1.00 44.94 87 HIS A O 1
ATOM 666 N N . VAL A 1 88 ? -28.073 11.283 14.055 1.00 53.72 88 VAL A N 1
ATOM 667 C CA . VAL A 1 88 ? -29.119 10.535 14.762 1.00 53.72 88 VAL A CA 1
ATOM 668 C C . VAL A 1 88 ? -28.578 10.029 16.093 1.00 53.72 88 VAL A C 1
ATOM 670 O O . VAL A 1 88 ? -27.501 9.441 16.183 1.00 53.72 88 VAL A O 1
ATOM 673 N N . PHE A 1 89 ? -29.327 10.339 17.150 1.00 54.25 89 PHE A N 1
ATOM 674 C CA . PHE A 1 89 ? -29.041 9.920 18.512 1.00 54.25 89 PHE A CA 1
ATOM 675 C C . PHE A 1 89 ? -29.009 8.391 18.575 1.00 54.25 89 PHE A C 1
ATOM 677 O O . PHE A 1 89 ? -30.029 7.747 18.351 1.00 54.25 89 PHE A O 1
ATOM 684 N N . MET A 1 90 ? -27.849 7.818 18.898 1.00 66.69 90 MET A N 1
ATOM 685 C CA . MET A 1 90 ? -27.770 6.410 19.282 1.00 66.69 90 MET A CA 1
ATOM 686 C C . MET A 1 90 ? -28.643 6.176 20.514 1.00 66.69 90 MET A C 1
ATOM 688 O O . MET A 1 90 ? -28.593 6.958 21.469 1.00 66.69 90 MET A O 1
ATOM 692 N N . ASN A 1 91 ? -29.397 5.077 20.518 1.00 82.44 91 ASN A N 1
ATOM 693 C CA . ASN A 1 91 ? -30.106 4.648 21.716 1.00 82.44 91 ASN A CA 1
ATOM 694 C C . ASN A 1 91 ? -29.124 4.456 22.905 1.00 82.44 91 ASN A C 1
ATOM 696 O O . ASN A 1 91 ? -27.917 4.232 22.732 1.00 82.44 91 ASN A O 1
ATOM 700 N N . GLU A 1 92 ? -29.627 4.595 24.137 1.00 84.62 92 GLU A N 1
ATOM 701 C CA . GLU A 1 92 ? -28.784 4.530 25.344 1.00 84.62 92 GLU A CA 1
ATOM 702 C C . GLU A 1 92 ? -28.066 3.177 25.485 1.00 84.62 92 GLU A C 1
ATOM 704 O O . GLU A 1 92 ? -26.929 3.127 25.958 1.00 84.62 92 GLU A O 1
ATOM 709 N N . GLY A 1 93 ? -28.697 2.093 25.020 1.00 87.31 93 GLY A N 1
ATOM 710 C CA . GLY A 1 93 ? -28.121 0.748 25.022 1.00 87.31 93 GLY A CA 1
ATOM 711 C C . GLY A 1 93 ? -26.870 0.650 24.148 1.00 87.31 93 GLY A C 1
ATOM 712 O O . GLY A 1 93 ? -25.801 0.302 24.640 1.00 87.31 93 GLY A O 1
ATOM 713 N N . ALA A 1 94 ? -26.966 1.045 22.882 1.00 85.44 94 ALA A N 1
ATOM 714 C CA . ALA A 1 94 ? -25.859 1.060 21.933 1.00 85.44 94 ALA A CA 1
ATOM 715 C C . ALA A 1 94 ? -24.730 1.989 22.393 1.00 85.44 94 ALA A C 1
ATOM 717 O O . ALA A 1 94 ? -23.554 1.661 22.251 1.00 85.44 94 ALA A O 1
ATOM 718 N N . SER A 1 95 ? -25.067 3.130 23.000 1.00 86.25 95 SER A N 1
ATOM 719 C CA . SER A 1 95 ? -24.069 4.041 23.575 1.00 86.25 95 SER A CA 1
ATOM 720 C C . SER A 1 95 ? -23.263 3.376 24.690 1.00 86.25 95 SER A C 1
ATOM 722 O O . SER A 1 95 ? -22.042 3.528 24.741 1.00 86.25 95 SER A O 1
ATOM 724 N N . LYS A 1 96 ? -23.924 2.602 25.557 1.00 90.75 96 LYS A N 1
ATOM 725 C CA . LYS A 1 96 ? -23.262 1.837 26.616 1.00 90.75 96 LYS A CA 1
ATOM 726 C C . LYS A 1 96 ? -22.337 0.760 26.041 1.00 90.75 96 LYS A C 1
ATOM 728 O O . LYS A 1 96 ? -21.179 0.697 26.446 1.00 90.75 96 LYS A O 1
ATOM 733 N N . GLU A 1 97 ? -22.816 -0.036 25.087 1.00 92.44 97 GLU A N 1
ATOM 734 C CA . GLU A 1 97 ? -22.017 -1.102 24.461 1.00 92.44 97 GLU A CA 1
ATOM 735 C C . GLU A 1 97 ? -20.795 -0.541 23.715 1.00 92.44 97 GLU A C 1
ATOM 737 O O . GLU A 1 97 ? -19.695 -1.091 23.790 1.00 92.44 97 GLU A O 1
ATOM 742 N N . LEU A 1 98 ? -20.946 0.607 23.044 1.00 89.31 98 LEU A N 1
ATOM 743 C CA . LEU A 1 98 ? -19.839 1.273 22.359 1.00 89.31 98 LEU A CA 1
ATOM 744 C C . LEU A 1 98 ? -18.769 1.773 23.342 1.00 89.31 98 LEU A C 1
ATOM 746 O O . LEU A 1 98 ? -17.571 1.623 23.097 1.00 89.31 98 LEU A O 1
ATOM 750 N N . VAL A 1 99 ? -19.188 2.352 24.471 1.00 92.50 99 VAL A N 1
ATOM 751 C CA . VAL A 1 99 ? -18.267 2.755 25.544 1.00 92.50 99 VAL A CA 1
ATOM 752 C C . VAL A 1 99 ? -17.537 1.539 26.111 1.00 92.50 99 VAL A C 1
ATOM 754 O O . VAL A 1 99 ? -16.322 1.594 26.306 1.00 92.50 99 VAL A O 1
ATOM 757 N N . GLU A 1 100 ? -18.245 0.434 26.341 1.00 94.56 100 GLU A N 1
ATOM 758 C CA . GLU A 1 100 ? -17.650 -0.808 26.836 1.00 94.56 100 GLU A CA 1
ATOM 759 C C . GLU A 1 100 ? -16.610 -1.371 25.855 1.00 94.56 100 GLU A C 1
ATOM 761 O O . GLU A 1 100 ? -15.512 -1.755 26.270 1.00 94.56 100 GLU A O 1
ATOM 766 N N . TYR A 1 101 ? -16.890 -1.329 24.549 1.00 95.50 101 TYR A N 1
ATOM 767 C CA . TYR A 1 101 ? -15.925 -1.684 23.508 1.00 95.50 101 TYR A CA 1
ATOM 768 C C . TYR A 1 101 ? -14.642 -0.839 23.587 1.00 95.50 101 TYR A C 1
ATOM 770 O O . TYR A 1 101 ? -13.537 -1.393 23.596 1.00 95.50 101 TYR A O 1
ATOM 778 N N . TYR A 1 102 ? -14.752 0.488 23.691 1.00 95.81 102 TYR A N 1
ATOM 779 C CA . TYR A 1 102 ? -13.570 1.352 23.763 1.00 95.81 102 TYR A CA 1
ATOM 780 C C . TYR A 1 102 ? -12.815 1.244 25.088 1.00 95.81 102 TYR A C 1
ATOM 782 O O . TYR A 1 102 ? -11.589 1.346 25.088 1.00 95.81 102 TYR A O 1
ATOM 790 N N . LEU A 1 103 ? -13.496 0.973 26.203 1.00 95.94 103 LEU A N 1
ATOM 791 C CA . LEU A 1 103 ? -12.837 0.645 27.470 1.00 95.94 103 LEU A CA 1
ATOM 792 C C . LEU A 1 103 ? -12.063 -0.673 27.375 1.00 95.94 103 LEU A C 1
ATOM 794 O O . LEU A 1 103 ? -10.933 -0.762 27.855 1.00 95.94 103 LEU A O 1
ATOM 798 N N . CYS A 1 104 ? -12.623 -1.675 26.695 1.00 96.94 104 CYS A N 1
ATOM 799 C CA . CYS A 1 104 ? -11.918 -2.918 26.402 1.00 96.94 104 CYS A CA 1
ATOM 800 C C . CYS A 1 104 ? -10.668 -2.651 25.544 1.00 96.94 104 CYS A C 1
ATOM 802 O O . CYS A 1 104 ? -9.578 -3.126 25.860 1.00 96.94 104 CYS A O 1
ATOM 804 N N . CYS A 1 105 ? -10.775 -1.799 24.520 1.00 96.75 105 CYS A N 1
ATOM 805 C CA . CYS A 1 105 ? -9.619 -1.361 23.733 1.00 96.75 105 CYS A CA 1
ATOM 806 C C . CYS A 1 105 ? -8.584 -0.607 24.585 1.00 96.75 105 CYS A C 1
ATOM 808 O O . CYS A 1 105 ? -7.385 -0.844 24.441 1.00 96.75 105 CYS A O 1
ATOM 810 N N . ALA A 1 106 ? -9.022 0.260 25.502 1.00 97.06 106 ALA A N 1
ATOM 811 C CA . ALA A 1 106 ? -8.141 0.985 26.413 1.00 97.06 106 ALA A CA 1
ATOM 812 C C . ALA A 1 106 ? -7.363 0.036 27.332 1.00 97.06 106 ALA A C 1
ATOM 814 O O . ALA A 1 106 ? -6.164 0.223 27.520 1.00 97.06 106 ALA A O 1
ATOM 815 N N . LEU A 1 107 ? -7.998 -1.028 27.831 1.00 96.81 107 LEU A N 1
ATOM 816 C CA . LEU A 1 107 ? -7.325 -2.073 28.611 1.00 96.81 107 LEU A CA 1
ATOM 817 C C . LEU A 1 107 ? -6.234 -2.788 27.805 1.00 96.81 107 LEU A C 1
ATOM 819 O O . LEU A 1 107 ? -5.171 -3.090 28.347 1.00 96.81 107 LEU A O 1
ATOM 823 N N . MET A 1 108 ? -6.470 -3.028 26.513 1.00 97.38 108 MET A N 1
ATOM 824 C CA . MET A 1 108 ? -5.510 -3.710 25.640 1.00 97.38 108 MET A CA 1
ATOM 825 C C . MET A 1 108 ? -4.362 -2.807 25.163 1.00 97.38 108 MET A C 1
ATOM 827 O O . MET A 1 108 ? -3.260 -3.296 24.905 1.00 97.38 108 MET A O 1
ATOM 831 N N . LEU A 1 109 ? -4.602 -1.500 25.022 1.00 96.38 109 LEU A N 1
ATOM 832 C CA . LEU A 1 109 ? -3.637 -0.547 24.457 1.00 96.38 109 LEU A CA 1
ATOM 833 C C . LEU A 1 109 ? -2.905 0.293 25.510 1.00 96.38 109 LEU A C 1
ATOM 835 O O . LEU A 1 109 ? -1.739 0.623 25.314 1.00 96.38 109 LEU A O 1
ATOM 839 N N . GLN A 1 110 ? -3.573 0.645 26.608 1.00 95.94 110 GLN A N 1
ATOM 840 C CA . GLN A 1 110 ? -3.094 1.575 27.636 1.00 95.94 110 GLN A CA 1
ATOM 84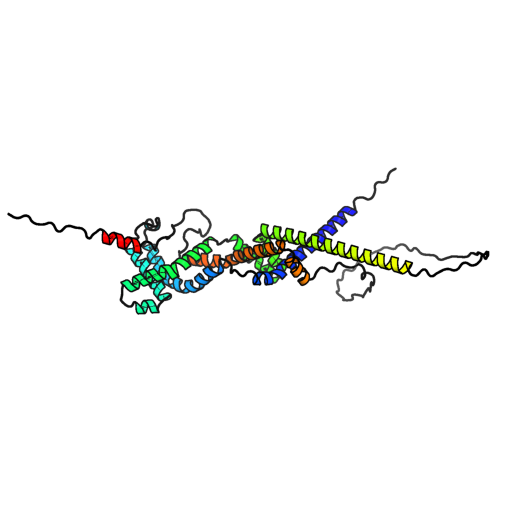1 C C . GLN A 1 110 ? -3.469 1.096 29.045 1.00 95.94 110 GLN A C 1
ATOM 843 O O . GLN A 1 110 ? -4.060 1.833 29.837 1.00 95.94 110 GLN A O 1
ATOM 848 N N . ARG A 1 111 ? -3.113 -0.148 29.375 1.00 95.88 111 ARG A N 1
ATOM 849 C CA . ARG A 1 111 ? -3.458 -0.787 30.654 1.00 95.88 111 ARG A CA 1
ATOM 850 C C . ARG A 1 111 ? -3.138 0.076 31.882 1.00 95.88 111 ARG A C 1
ATOM 852 O O . ARG A 1 111 ? -3.993 0.239 32.745 1.00 95.88 111 ARG A O 1
ATOM 859 N N . GLU A 1 112 ? -1.953 0.681 31.926 1.00 96.62 112 GLU A N 1
ATOM 860 C CA . GLU A 1 112 ? -1.518 1.540 33.039 1.00 96.62 112 GLU A CA 1
ATOM 861 C C . GLU A 1 112 ? -2.428 2.764 33.234 1.00 96.62 112 GLU A C 1
ATOM 863 O O . GLU A 1 112 ? -2.701 3.176 34.362 1.00 96.62 112 GLU A O 1
ATOM 868 N N . ALA A 1 113 ? -2.940 3.343 32.142 1.00 95.69 113 ALA A N 1
ATOM 869 C CA . ALA A 1 113 ? -3.854 4.479 32.210 1.00 95.69 113 ALA A CA 1
ATOM 870 C C . ALA A 1 113 ? -5.219 4.069 32.781 1.00 95.69 113 ALA A C 1
ATOM 872 O O . ALA A 1 113 ? -5.809 4.832 33.546 1.00 95.69 113 ALA A O 1
ATOM 873 N N . VAL A 1 114 ? -5.693 2.860 32.454 1.00 95.75 114 VAL A N 1
ATOM 874 C CA . VAL A 1 114 ? -6.935 2.312 33.017 1.00 95.75 114 VAL A CA 1
ATOM 875 C C . VAL A 1 114 ? -6.768 2.015 34.508 1.00 95.75 114 VAL A C 1
ATOM 877 O O . VAL A 1 114 ? -7.610 2.413 35.308 1.00 95.75 114 VAL A O 1
ATOM 880 N N . GLU A 1 115 ? -5.656 1.388 34.902 1.00 95.44 115 GLU A N 1
ATOM 881 C CA . GLU A 1 115 ? -5.347 1.106 36.311 1.00 95.44 115 GLU A CA 1
ATOM 882 C C . GLU A 1 115 ? -5.255 2.398 37.140 1.00 95.44 115 GLU A C 1
ATOM 884 O O . GLU A 1 115 ? -5.760 2.450 38.261 1.00 95.44 115 GLU A O 1
ATOM 889 N N . LYS A 1 116 ? -4.694 3.473 36.568 1.00 95.81 116 LYS A N 1
ATOM 890 C CA . LYS A 1 116 ? -4.625 4.793 37.211 1.00 95.81 116 LYS A CA 1
ATOM 891 C C . LYS A 1 116 ? -5.982 5.490 37.318 1.00 95.81 116 LYS A C 1
ATOM 893 O O . LYS A 1 116 ? -6.233 6.158 38.319 1.00 95.81 116 LYS A O 1
ATOM 898 N N . ALA A 1 117 ? -6.832 5.378 36.297 1.00 94.44 117 ALA A N 1
ATOM 899 C CA . ALA A 1 117 ? -8.195 5.910 36.341 1.00 94.44 117 ALA A CA 1
ATOM 900 C C . ALA A 1 117 ? -9.051 5.189 37.402 1.00 94.44 117 ALA A C 1
ATOM 902 O O . ALA A 1 117 ? -9.974 5.789 37.954 1.00 94.44 117 ALA A O 1
ATOM 903 N N . ALA A 1 118 ? -8.690 3.944 37.743 1.00 85.62 118 ALA A N 1
ATOM 904 C CA . ALA A 1 118 ? -9.282 3.160 38.821 1.00 85.62 118 ALA A CA 1
ATOM 905 C C . ALA A 1 118 ? -10.825 3.181 38.766 1.00 85.62 118 ALA A C 1
ATOM 907 O O . ALA A 1 118 ? -11.412 2.879 37.729 1.00 85.62 118 ALA A O 1
ATOM 908 N N . SER A 1 119 ? -11.478 3.531 39.879 1.00 89.44 119 SER A N 1
ATOM 909 C CA . SER A 1 119 ? -12.939 3.565 40.043 1.00 89.44 119 SER A CA 1
ATOM 910 C C . SER A 1 119 ? -13.596 4.876 39.580 1.00 89.44 119 SER A C 1
ATOM 912 O O . SER A 1 119 ? -14.801 5.050 39.780 1.00 89.44 119 SER A O 1
ATOM 914 N N . ASP A 1 120 ? -12.843 5.827 39.013 1.00 96.38 120 ASP A N 1
ATOM 915 C CA . ASP A 1 120 ? -13.401 7.098 38.544 1.00 96.38 120 ASP A CA 1
ATOM 916 C C . ASP A 1 120 ? -14.076 6.924 37.177 1.00 96.38 120 ASP A C 1
ATOM 918 O O . ASP A 1 120 ? -13.445 6.910 36.118 1.00 96.38 120 ASP A O 1
ATOM 922 N N . SER A 1 121 ? -15.406 6.834 37.213 1.00 93.69 121 SER A N 1
ATOM 923 C CA . SER A 1 121 ? -16.247 6.710 36.019 1.00 93.69 121 SER A CA 1
ATOM 924 C C . SER A 1 121 ? -16.012 7.807 34.970 1.00 93.69 121 SER A C 1
ATOM 926 O O . SER A 1 121 ? -16.035 7.508 33.778 1.00 93.69 121 SER A O 1
ATOM 928 N N . GLN A 1 122 ? -15.762 9.061 35.366 1.00 95.06 122 GLN A N 1
ATOM 929 C CA . GLN A 1 122 ? -15.554 10.149 34.405 1.00 95.06 122 GLN A CA 1
ATOM 930 C C . GLN A 1 122 ? -14.173 10.055 33.760 1.00 95.06 122 GLN A C 1
ATOM 932 O O . GLN A 1 122 ? -14.046 10.266 32.553 1.00 95.06 122 GLN A O 1
ATOM 937 N N . ALA A 1 123 ? -13.153 9.681 34.537 1.00 95.00 123 ALA A N 1
ATOM 938 C CA . ALA A 1 123 ? -11.814 9.441 34.009 1.00 95.00 123 ALA A CA 1
ATOM 939 C C . ALA A 1 123 ? -11.794 8.267 33.017 1.00 95.00 123 ALA A C 1
ATOM 941 O O . ALA A 1 123 ? -11.166 8.371 31.964 1.00 95.00 123 ALA A O 1
ATOM 942 N N . LEU A 1 124 ? -12.523 7.184 33.308 1.00 94.50 124 LEU A N 1
ATOM 943 C CA . LEU A 1 124 ? -12.661 6.041 32.402 1.00 94.50 124 LEU A CA 1
ATOM 944 C C . LEU A 1 124 ? -13.359 6.425 31.091 1.00 94.50 124 LEU A C 1
ATOM 946 O O . LEU A 1 124 ? -12.881 6.062 30.018 1.00 94.50 124 LEU A O 1
ATOM 950 N N . LEU A 1 125 ? -14.443 7.205 31.152 1.00 93.75 125 LEU A N 1
ATOM 951 C CA . LEU A 1 125 ? -15.128 7.695 29.951 1.00 93.75 125 LEU A CA 1
ATOM 952 C C . LEU A 1 125 ? -14.221 8.590 29.096 1.00 93.75 125 LEU A C 1
ATOM 954 O O . LEU A 1 125 ? -14.149 8.410 27.881 1.00 93.75 125 LEU A O 1
ATOM 958 N N . ALA A 1 126 ? -13.486 9.511 29.725 1.00 94.31 126 ALA A N 1
ATOM 959 C CA . ALA A 1 126 ? -12.527 10.363 29.027 1.00 94.31 126 ALA A CA 1
ATOM 960 C C . ALA A 1 126 ? -11.389 9.547 28.389 1.00 94.31 126 ALA A C 1
ATOM 962 O O . ALA A 1 126 ? -10.947 9.850 27.279 1.00 94.31 126 ALA A O 1
ATOM 963 N N . LEU A 1 127 ? -10.931 8.488 29.064 1.00 94.56 127 LEU A N 1
ATOM 964 C CA . LEU A 1 127 ? -9.921 7.575 28.535 1.00 94.56 127 LEU A CA 1
ATOM 965 C C . LEU A 1 127 ? -10.445 6.781 27.332 1.00 94.56 127 LEU A C 1
ATOM 967 O O . LEU A 1 127 ? -9.738 6.675 26.332 1.00 94.56 127 LEU A O 1
ATOM 971 N N . ALA A 1 128 ? -11.676 6.269 27.396 1.00 93.50 128 ALA A N 1
ATOM 972 C CA . ALA A 1 128 ? -12.314 5.572 26.281 1.00 93.50 128 ALA A CA 1
ATOM 973 C C . ALA A 1 128 ? -12.431 6.477 25.044 1.00 93.50 128 ALA A C 1
ATOM 975 O O . ALA A 1 128 ? -12.036 6.074 23.951 1.00 93.50 128 ALA A O 1
ATOM 976 N N . GLU A 1 129 ? -12.892 7.721 25.219 1.00 91.94 129 GLU A N 1
ATOM 977 C CA . GLU A 1 129 ? -12.976 8.712 24.136 1.00 91.94 129 GLU A CA 1
ATOM 978 C C . GLU A 1 129 ? -11.597 9.008 23.529 1.00 91.94 129 GLU A C 1
ATOM 980 O O . GLU A 1 129 ? -11.442 9.054 22.304 1.00 91.94 129 GLU A O 1
ATOM 985 N N . LYS A 1 130 ? -10.577 9.177 24.379 1.00 93.88 130 LYS A N 1
ATOM 986 C CA . LYS A 1 130 ? -9.201 9.411 23.937 1.00 93.88 130 LYS A CA 1
ATOM 987 C C . LYS A 1 130 ? -8.671 8.236 23.116 1.00 93.88 130 LYS A C 1
ATOM 989 O O . LYS A 1 130 ? -8.151 8.442 22.023 1.00 93.88 130 LYS A O 1
ATOM 994 N N . VAL A 1 131 ? -8.824 7.010 23.617 1.00 95.81 131 VAL A N 1
ATOM 995 C CA . VAL A 1 131 ? -8.359 5.794 22.936 1.00 95.81 131 VAL A CA 1
ATOM 996 C C . VAL A 1 131 ? -9.077 5.598 21.605 1.00 95.81 131 VAL A C 1
ATOM 998 O O . VAL A 1 131 ? -8.417 5.310 20.604 1.00 95.81 131 VAL A O 1
ATOM 1001 N N . ALA A 1 132 ? -10.392 5.826 21.565 1.00 93.19 132 ALA A N 1
ATOM 1002 C CA . ALA A 1 132 ? -11.164 5.800 20.331 1.00 93.19 132 ALA A CA 1
ATOM 1003 C C . ALA A 1 132 ? -10.568 6.760 19.289 1.00 93.19 132 ALA A C 1
ATOM 1005 O O . ALA A 1 132 ? -10.202 6.336 18.196 1.00 93.19 132 ALA A O 1
ATOM 1006 N N . ARG A 1 133 ? -10.395 8.038 19.653 1.00 93.00 133 ARG A N 1
ATOM 1007 C CA . ARG A 1 133 ? -9.953 9.099 18.736 1.00 93.00 133 ARG A CA 1
ATOM 1008 C C . ARG A 1 133 ? -8.500 8.971 18.288 1.00 93.00 133 ARG A C 1
ATOM 1010 O O . ARG A 1 133 ? -8.201 9.289 17.143 1.00 93.00 133 ARG A O 1
ATOM 1017 N N . GLU A 1 134 ? -7.598 8.592 19.187 1.00 94.94 134 GLU A N 1
ATOM 1018 C CA . GLU A 1 134 ? -6.153 8.652 18.931 1.00 94.94 134 GLU A CA 1
ATOM 1019 C C . GLU A 1 134 ? -5.574 7.324 18.434 1.00 94.94 134 GLU A C 1
ATOM 1021 O O . GLU A 1 134 ? -4.562 7.333 17.734 1.00 94.94 134 GLU A O 1
ATOM 1026 N N . HIS A 1 135 ? -6.190 6.186 18.776 1.00 94.56 135 HIS A N 1
ATOM 1027 C CA . HIS A 1 135 ? -5.570 4.874 18.565 1.00 94.56 135 HIS A CA 1
ATOM 1028 C C . HIS A 1 135 ? -6.431 3.866 17.809 1.00 94.56 135 HIS A C 1
ATOM 1030 O O . HIS A 1 135 ? -5.875 3.050 17.079 1.00 94.56 135 HIS A O 1
ATOM 1036 N N . VAL A 1 136 ? -7.755 3.887 17.979 1.00 93.94 136 VAL A N 1
ATOM 1037 C CA . VAL A 1 136 ? -8.637 2.883 17.360 1.00 93.94 136 VAL A CA 1
ATOM 1038 C C . VAL A 1 136 ? -9.175 3.386 16.026 1.00 93.94 136 VAL A C 1
ATOM 1040 O O . VAL A 1 136 ? -8.848 2.828 14.980 1.00 93.94 136 VAL A O 1
ATOM 1043 N N . GLU A 1 137 ? -9.946 4.472 16.042 1.00 92.44 137 GLU A N 1
ATOM 1044 C CA . GLU A 1 137 ? -10.659 4.972 14.865 1.00 92.44 137 GLU A CA 1
ATOM 1045 C C . GLU A 1 137 ? -9.737 5.337 13.697 1.00 92.44 137 GLU A C 1
ATOM 1047 O O . GLU A 1 137 ? -10.018 4.890 12.586 1.00 92.44 137 GLU A O 1
ATOM 1052 N N . PRO A 1 138 ? -8.605 6.050 13.887 1.00 94.06 138 PRO A N 1
ATOM 1053 C CA . PRO A 1 138 ? -7.709 6.355 12.773 1.00 94.06 138 PRO A CA 1
ATOM 1054 C C . PRO A 1 138 ? -7.182 5.093 12.083 1.00 94.06 138 PRO A C 1
ATOM 1056 O O . PRO A 1 138 ? -7.115 5.036 10.858 1.00 94.06 138 PRO A O 1
ATOM 1059 N N . VAL A 1 139 ? -6.858 4.059 12.865 1.00 95.56 139 VAL A N 1
ATOM 1060 C CA . VAL A 1 139 ? -6.308 2.796 12.358 1.00 95.56 139 VAL A CA 1
ATOM 1061 C C . VAL A 1 139 ? -7.368 2.010 11.596 1.00 95.56 139 VAL A C 1
ATOM 1063 O O . VAL A 1 139 ? -7.085 1.494 10.516 1.00 95.56 139 VAL A O 1
ATOM 1066 N N . ILE A 1 140 ? -8.594 1.941 12.121 1.00 92.88 140 ILE A N 1
ATOM 1067 C CA . ILE A 1 140 ? -9.709 1.274 11.440 1.00 92.88 140 ILE A CA 1
ATOM 1068 C C . ILE A 1 140 ? -10.098 2.024 10.161 1.00 92.88 140 ILE A C 1
ATOM 1070 O O . ILE A 1 140 ? -10.276 1.386 9.126 1.00 92.88 140 ILE A O 1
ATOM 1074 N N . GLN A 1 141 ? -10.167 3.356 10.184 1.00 92.94 141 GLN A N 1
ATOM 1075 C CA . GLN A 1 141 ? -10.479 4.175 9.005 1.00 92.94 141 GLN A CA 1
ATOM 1076 C C . GLN A 1 141 ? -9.417 4.033 7.911 1.00 92.94 141 GLN A C 1
ATOM 1078 O O . GLN A 1 141 ? -9.741 3.870 6.732 1.00 92.94 141 GLN A O 1
ATOM 1083 N N . ASP A 1 142 ? -8.142 4.051 8.291 1.00 94.88 142 ASP A N 1
ATOM 1084 C CA . ASP A 1 142 ? -7.033 3.825 7.374 1.00 94.88 142 ASP A CA 1
ATOM 1085 C C . ASP A 1 142 ? -7.061 2.409 6.782 1.00 94.88 142 ASP A C 1
ATOM 1087 O O . ASP A 1 142 ? -6.881 2.236 5.574 1.00 94.88 142 ASP A O 1
ATOM 1091 N N . ALA A 1 143 ? -7.341 1.397 7.606 1.00 96.06 143 ALA A N 1
ATOM 1092 C CA . ALA A 1 143 ? -7.488 0.016 7.164 1.00 96.06 143 ALA A CA 1
ATOM 1093 C C . ALA A 1 143 ? -8.676 -0.161 6.209 1.00 96.06 143 ALA A C 1
ATOM 1095 O O . ALA A 1 143 ? -8.550 -0.847 5.196 1.00 96.06 143 ALA A O 1
ATOM 1096 N N . GLN A 1 144 ? -9.809 0.489 6.485 1.00 94.38 144 GLN A N 1
ATOM 1097 C CA . GLN A 1 144 ? -10.967 0.513 5.591 1.00 94.38 144 GLN A CA 1
ATOM 1098 C C . GLN A 1 144 ? -10.616 1.171 4.255 1.00 94.38 144 GLN A C 1
ATOM 1100 O O . GLN A 1 144 ? -10.935 0.612 3.209 1.00 94.38 144 GLN A O 1
ATOM 1105 N N . ARG A 1 145 ? -9.909 2.310 4.261 1.00 95.44 145 ARG A N 1
ATOM 1106 C CA . ARG A 1 145 ? -9.432 2.963 3.030 1.00 95.44 145 ARG A CA 1
ATOM 1107 C C . ARG A 1 145 ? -8.550 2.021 2.207 1.00 95.44 145 ARG A C 1
ATOM 1109 O O . ARG A 1 145 ? -8.812 1.833 1.024 1.00 95.44 145 ARG A O 1
ATOM 1116 N N . LEU A 1 146 ? -7.573 1.366 2.838 1.00 96.44 146 LEU A N 1
ATOM 1117 C CA . LEU A 1 146 ? -6.714 0.384 2.166 1.00 96.44 146 LEU A CA 1
ATOM 1118 C C . LEU A 1 146 ? -7.491 -0.826 1.635 1.00 96.44 146 LEU A C 1
ATOM 1120 O O . LEU A 1 146 ? -7.214 -1.300 0.536 1.00 96.44 146 LEU A O 1
ATOM 1124 N N . ALA A 1 147 ? -8.465 -1.324 2.395 1.00 96.25 147 ALA A N 1
ATOM 1125 C CA . ALA A 1 147 ? -9.307 -2.438 1.980 1.00 96.25 147 ALA A CA 1
ATOM 1126 C C . ALA A 1 147 ? -10.200 -2.083 0.780 1.00 96.25 147 ALA A C 1
ATOM 1128 O O . ALA A 1 147 ? -10.452 -2.944 -0.059 1.00 96.25 147 ALA A O 1
ATOM 1129 N N . LEU A 1 148 ? -10.660 -0.831 0.679 1.00 93.88 148 LEU A N 1
ATOM 1130 C CA . LEU A 1 148 ? -11.436 -0.333 -0.462 1.00 93.88 148 LEU A CA 1
ATOM 1131 C C . LEU A 1 148 ? -10.580 -0.140 -1.723 1.00 93.88 148 LEU A C 1
ATOM 1133 O O . LEU A 1 148 ? -11.094 -0.264 -2.829 1.00 93.88 148 LEU A O 1
ATOM 1137 N N . GLU A 1 149 ? -9.280 0.120 -1.571 1.00 95.81 149 GLU A N 1
ATOM 1138 C CA . GLU A 1 149 ? -8.315 0.161 -2.680 1.00 95.81 149 GLU A CA 1
ATOM 1139 C C . GLU A 1 149 ? -7.923 -1.235 -3.200 1.00 95.81 149 GLU A C 1
ATOM 1141 O O . GLU A 1 149 ? -7.183 -1.341 -4.182 1.00 95.81 149 GLU A O 1
ATOM 1146 N N . TYR A 1 150 ? -8.365 -2.314 -2.544 1.00 96.88 150 TYR A N 1
ATOM 1147 C CA . TYR A 1 150 ? -8.022 -3.674 -2.947 1.00 96.88 150 TYR A CA 1
ATOM 1148 C C . TYR A 1 150 ? -8.585 -4.015 -4.332 1.00 96.88 150 TYR A C 1
ATOM 1150 O O . TYR A 1 150 ? -9.783 -3.897 -4.591 1.00 96.88 150 TYR A O 1
ATOM 1158 N N . ARG A 1 151 ? -7.703 -4.517 -5.198 1.00 96.69 151 ARG A N 1
ATOM 1159 C CA . ARG A 1 151 ? -8.010 -4.965 -6.556 1.00 96.69 151 ARG A CA 1
ATOM 1160 C C . ARG A 1 151 ? -7.637 -6.434 -6.719 1.00 96.69 151 ARG A C 1
ATOM 1162 O O . ARG A 1 151 ? -6.455 -6.776 -6.740 1.00 96.69 151 ARG A O 1
ATOM 1169 N N . GLU A 1 152 ? -8.646 -7.297 -6.816 1.00 95.94 152 GLU A N 1
ATOM 1170 C CA . GLU A 1 152 ? -8.452 -8.751 -6.898 1.00 95.94 152 GLU A CA 1
ATOM 1171 C C . GLU A 1 152 ? -7.751 -9.180 -8.194 1.00 95.94 152 GLU A C 1
ATOM 1173 O O . GLU A 1 152 ? -6.888 -10.051 -8.162 1.00 95.94 152 GLU A O 1
ATOM 1178 N N . ASP A 1 153 ? -8.070 -8.532 -9.315 1.00 96.50 153 ASP A N 1
ATOM 1179 C CA . ASP A 1 153 ? -7.423 -8.751 -10.611 1.00 96.50 153 ASP A CA 1
ATOM 1180 C C . ASP A 1 153 ? -5.910 -8.500 -10.534 1.00 96.50 153 ASP A C 1
ATOM 1182 O O . ASP A 1 153 ? -5.108 -9.332 -10.951 1.00 96.50 153 ASP A O 1
ATOM 1186 N N . VAL A 1 154 ? -5.512 -7.379 -9.926 1.00 96.62 154 VAL A N 1
ATOM 1187 C CA . VAL A 1 154 ? -4.099 -7.020 -9.733 1.00 96.62 154 VAL A CA 1
ATOM 1188 C C . VAL A 1 154 ? -3.407 -7.993 -8.786 1.00 96.62 154 VAL A C 1
ATOM 1190 O O . VAL A 1 154 ? -2.273 -8.389 -9.045 1.00 96.62 154 VAL A O 1
ATOM 1193 N N . HIS A 1 155 ? -4.075 -8.379 -7.696 1.00 96.75 155 HIS A N 1
ATOM 1194 C CA . HIS A 1 155 ? -3.531 -9.341 -6.743 1.00 96.75 155 HIS A CA 1
ATOM 1195 C C . HIS A 1 155 ? -3.251 -10.692 -7.412 1.00 96.75 155 HIS A C 1
ATOM 1197 O O . HIS A 1 155 ? -2.133 -11.191 -7.323 1.00 96.75 155 HIS A O 1
ATOM 1203 N N . ARG A 1 156 ? -4.225 -11.236 -8.147 1.00 96.06 156 ARG A N 1
ATOM 1204 C CA . ARG A 1 156 ? -4.078 -12.510 -8.857 1.00 96.06 156 ARG A CA 1
ATOM 1205 C C . ARG A 1 156 ? -2.953 -12.461 -9.887 1.00 96.06 156 ARG A C 1
ATOM 1207 O O . ARG A 1 156 ? -2.117 -13.356 -9.918 1.00 96.06 156 ARG A O 1
ATOM 1214 N N . ASN A 1 157 ? -2.875 -11.380 -10.664 1.00 96.19 157 ASN A N 1
ATOM 1215 C CA . ASN A 1 157 ? -1.780 -11.186 -11.613 1.00 96.19 157 ASN A CA 1
ATOM 1216 C C . ASN A 1 157 ? -0.419 -11.198 -10.900 1.00 96.19 157 ASN A C 1
ATOM 1218 O O . ASN A 1 157 ? 0.508 -11.846 -11.367 1.00 96.19 157 ASN A O 1
ATOM 1222 N N . LEU A 1 158 ? -0.283 -10.514 -9.758 1.00 94.69 158 LEU A N 1
ATOM 1223 C CA . LEU A 1 158 ? 0.958 -10.525 -8.976 1.00 94.69 158 LEU A CA 1
ATOM 1224 C C . LEU A 1 158 ? 1.344 -11.933 -8.506 1.00 94.69 158 LEU A C 1
ATOM 1226 O O . LEU A 1 158 ? 2.526 -12.267 -8.563 1.00 94.69 158 LEU A O 1
ATOM 1230 N N . GLU A 1 159 ? 0.378 -12.748 -8.072 1.00 95.12 159 GLU A N 1
ATOM 1231 C CA . GLU A 1 159 ? 0.611 -14.144 -7.678 1.00 95.12 159 GLU A CA 1
ATOM 1232 C C . GLU A 1 159 ? 1.081 -14.993 -8.866 1.00 95.12 159 GLU A C 1
ATOM 1234 O O . GLU A 1 159 ? 2.110 -15.662 -8.771 1.00 95.12 159 GLU A O 1
ATOM 1239 N N . GLU A 1 160 ? 0.398 -14.909 -10.010 1.00 94.94 160 GLU A N 1
ATOM 1240 C CA . GLU A 1 160 ? 0.764 -15.631 -11.238 1.00 94.94 160 GLU A CA 1
ATOM 1241 C C . GLU A 1 160 ? 2.166 -15.252 -11.739 1.00 94.94 160 GLU A C 1
ATOM 1243 O O . GLU A 1 160 ? 2.907 -16.085 -12.267 1.00 94.94 160 GLU A O 1
ATOM 1248 N N . LEU A 1 161 ? 2.564 -13.996 -11.534 1.00 94.25 161 LEU A N 1
ATOM 1249 C CA . LEU A 1 161 ? 3.862 -13.483 -11.953 1.00 94.25 161 LEU A CA 1
ATOM 1250 C C . LEU A 1 161 ? 5.029 -13.963 -11.080 1.00 94.25 161 LEU A C 1
ATOM 1252 O O . LEU A 1 161 ? 6.176 -13.874 -11.521 1.00 94.25 161 LEU A O 1
ATOM 1256 N N . THR A 1 162 ? 4.778 -14.479 -9.871 1.00 91.25 162 THR A N 1
ATOM 1257 C CA . THR A 1 162 ? 5.848 -14.927 -8.958 1.00 91.25 162 THR A CA 1
ATOM 1258 C C . THR A 1 162 ? 6.712 -16.041 -9.546 1.00 91.25 162 THR A C 1
ATOM 1260 O O . THR A 1 162 ? 7.912 -16.069 -9.278 1.00 91.25 162 THR A O 1
ATOM 1263 N N . VAL A 1 163 ? 6.147 -16.875 -10.426 1.00 92.81 163 VAL A N 1
ATOM 1264 C CA . VAL A 1 163 ? 6.859 -17.953 -11.133 1.00 92.81 163 VAL A CA 1
ATOM 1265 C C . VAL A 1 163 ? 8.056 -17.416 -11.924 1.00 92.81 163 VAL A C 1
ATOM 1267 O O . VAL A 1 163 ? 9.117 -18.033 -11.948 1.00 92.81 163 VAL A O 1
ATOM 1270 N N . TRP A 1 164 ? 7.937 -16.230 -12.528 1.00 90.44 164 TRP A N 1
ATOM 1271 C CA . TRP A 1 164 ? 9.027 -15.643 -13.311 1.00 90.44 164 TRP A CA 1
ATOM 1272 C C . TRP A 1 164 ? 10.229 -15.256 -12.458 1.00 90.44 164 TRP A C 1
ATOM 1274 O O . TRP A 1 164 ? 11.347 -15.262 -12.961 1.00 90.44 164 TRP A O 1
ATOM 1284 N N . ARG A 1 165 ? 10.022 -14.961 -11.169 1.00 87.56 165 ARG A N 1
ATOM 1285 C CA . ARG A 1 165 ? 11.107 -14.591 -10.255 1.00 87.56 165 ARG A CA 1
ATOM 1286 C C . ARG A 1 165 ? 12.080 -15.746 -10.021 1.00 87.56 165 ARG A C 1
ATOM 1288 O O . ARG A 1 165 ? 13.253 -15.498 -9.767 1.00 87.56 165 ARG A O 1
ATOM 1295 N N . GLU A 1 166 ? 11.598 -16.983 -10.108 1.00 88.75 166 GLU A N 1
ATOM 1296 C CA . GLU A 1 166 ? 12.421 -18.190 -9.978 1.00 88.75 166 GLU A CA 1
ATOM 1297 C C . GLU A 1 166 ? 13.195 -18.514 -11.264 1.00 88.75 166 GLU A C 1
ATOM 1299 O O . GLU A 1 166 ? 14.235 -19.165 -11.207 1.00 88.75 166 GLU A O 1
ATOM 1304 N N . VAL A 1 167 ? 12.697 -18.054 -12.417 1.00 91.38 167 VAL A N 1
ATOM 1305 C CA . VAL A 1 167 ? 13.287 -18.318 -13.737 1.00 91.38 167 VAL A CA 1
ATOM 1306 C C . VAL A 1 167 ? 14.326 -17.260 -14.100 1.00 91.38 167 VAL A C 1
ATOM 1308 O O . VAL A 1 167 ? 15.471 -17.595 -14.394 1.00 91.38 167 VAL A O 1
ATOM 1311 N N . ASP A 1 168 ? 13.920 -15.990 -14.113 1.00 89.00 168 ASP A N 1
ATOM 1312 C CA . ASP A 1 168 ? 14.754 -14.855 -14.508 1.00 89.00 168 ASP A CA 1
ATOM 1313 C C . ASP A 1 168 ? 14.154 -13.554 -13.954 1.00 89.00 168 ASP A C 1
ATOM 1315 O O . ASP A 1 168 ? 13.023 -13.171 -14.272 1.00 89.00 168 ASP A O 1
ATOM 1319 N N . GLU A 1 169 ? 14.934 -12.833 -13.149 1.00 86.75 169 GLU A N 1
ATOM 1320 C CA . GLU A 1 169 ? 14.521 -11.560 -12.557 1.00 86.75 169 GLU A CA 1
ATOM 1321 C C . GLU A 1 169 ? 14.150 -10.505 -13.618 1.00 86.75 169 GLU A C 1
ATOM 1323 O O . GLU A 1 169 ? 13.214 -9.727 -13.428 1.00 86.75 169 GLU A O 1
ATOM 1328 N N . SER A 1 170 ? 14.810 -10.507 -14.776 1.00 87.88 170 SER A N 1
ATOM 1329 C CA . SER A 1 170 ? 14.503 -9.599 -15.886 1.00 87.88 170 SER A CA 1
ATOM 1330 C C . SER A 1 170 ? 13.143 -9.901 -16.507 1.00 87.88 170 SER A C 1
ATOM 1332 O O . SER A 1 170 ? 12.387 -8.977 -16.822 1.00 87.88 170 SER A O 1
ATOM 1334 N N . LEU A 1 171 ? 12.797 -11.186 -16.645 1.00 89.25 171 LEU A N 1
ATOM 1335 C CA . LEU A 1 171 ? 11.474 -11.602 -17.114 1.00 89.25 171 LEU A CA 1
ATOM 1336 C C . LEU A 1 171 ? 10.398 -11.271 -16.081 1.00 89.25 171 LEU A C 1
ATOM 1338 O O . LEU A 1 171 ? 9.325 -10.796 -16.455 1.00 89.25 171 LEU A O 1
ATOM 1342 N N . TYR A 1 172 ? 10.695 -11.436 -14.790 1.00 92.75 172 TYR A N 1
ATOM 1343 C CA . TYR A 1 172 ? 9.795 -11.016 -13.721 1.00 92.75 172 TYR A CA 1
ATOM 1344 C C . TYR A 1 172 ? 9.452 -9.527 -13.820 1.00 92.75 172 TYR A C 1
ATOM 1346 O O . TYR A 1 172 ? 8.270 -9.172 -13.839 1.00 92.75 172 TYR A O 1
ATOM 1354 N N . TRP A 1 173 ? 10.458 -8.655 -13.947 1.00 91.19 173 TRP A N 1
ATOM 1355 C CA . TRP A 1 173 ? 10.231 -7.218 -14.109 1.00 91.19 173 TRP A CA 1
ATOM 1356 C C . TRP A 1 173 ? 9.478 -6.900 -15.399 1.00 91.19 173 TRP A C 1
ATOM 1358 O O . TRP A 1 173 ? 8.522 -6.127 -15.364 1.00 91.19 173 TRP A O 1
ATOM 1368 N N . HIS A 1 174 ? 9.838 -7.536 -16.517 1.00 92.19 174 HIS A N 1
ATOM 1369 C CA . HIS A 1 174 ? 9.129 -7.359 -17.783 1.00 92.19 174 HIS A CA 1
ATOM 1370 C C . HIS A 1 174 ? 7.631 -7.636 -17.646 1.00 92.19 174 HIS A C 1
ATOM 1372 O O . HIS A 1 174 ? 6.797 -6.775 -17.937 1.00 92.19 174 HIS A O 1
ATOM 1378 N N . HIS A 1 175 ? 7.294 -8.850 -17.210 1.00 93.38 175 HIS A N 1
ATOM 1379 C CA . HIS A 1 175 ? 5.917 -9.306 -17.154 1.00 93.38 175 HIS A CA 1
ATOM 1380 C C . HIS A 1 175 ? 5.130 -8.559 -16.078 1.00 93.38 175 HIS A C 1
ATOM 1382 O O . HIS A 1 175 ? 3.974 -8.210 -16.317 1.00 93.38 175 HIS A O 1
ATOM 1388 N N . SER A 1 176 ? 5.758 -8.220 -14.949 1.00 94.88 176 SER A N 1
ATOM 1389 C CA . SER A 1 176 ? 5.120 -7.424 -13.900 1.00 94.88 176 SER A CA 1
ATOM 1390 C C . SER A 1 176 ? 4.726 -6.039 -14.385 1.00 94.88 176 SER A C 1
ATOM 1392 O O . SER A 1 176 ? 3.574 -5.639 -14.243 1.00 94.88 176 SER A O 1
ATOM 1394 N N . LEU A 1 177 ? 5.645 -5.306 -15.006 1.00 95.12 177 LEU A N 1
ATOM 1395 C CA . LEU A 1 177 ? 5.373 -3.936 -15.436 1.00 95.12 177 LEU A CA 1
ATOM 1396 C C . LEU A 1 177 ? 4.414 -3.895 -16.622 1.00 95.12 177 LEU A C 1
ATOM 1398 O O . LEU A 1 177 ? 3.483 -3.096 -16.625 1.00 95.12 177 LEU A O 1
ATOM 1402 N N . LYS A 1 178 ? 4.582 -4.803 -17.588 1.00 95.38 178 LYS A N 1
ATOM 1403 C CA . LYS A 1 178 ? 3.696 -4.902 -18.751 1.00 95.38 178 LYS A CA 1
ATOM 1404 C C . LYS A 1 178 ? 2.258 -5.248 -18.363 1.00 95.38 178 LYS A C 1
ATOM 1406 O O . LYS A 1 178 ? 1.327 -4.757 -18.991 1.00 95.38 178 LYS A O 1
ATOM 1411 N N . THR A 1 179 ? 2.077 -6.087 -17.345 1.00 96.06 179 THR A N 1
ATOM 1412 C CA . THR A 1 179 ? 0.742 -6.505 -16.891 1.00 96.06 179 THR A CA 1
ATOM 1413 C C . THR A 1 179 ? 0.089 -5.441 -16.013 1.00 96.06 179 THR A C 1
ATOM 1415 O O . THR A 1 179 ? -1.102 -5.176 -16.149 1.00 96.06 179 THR A O 1
ATOM 1418 N N . LEU A 1 180 ? 0.853 -4.819 -15.111 1.00 95.88 180 LEU A N 1
ATOM 1419 C CA . LEU A 1 180 ? 0.305 -3.932 -14.083 1.00 95.88 180 LEU A CA 1
ATOM 1420 C C . LEU A 1 180 ? 0.240 -2.460 -14.501 1.00 95.88 180 LEU A C 1
ATOM 1422 O O . LEU A 1 180 ? -0.640 -1.731 -14.048 1.00 95.88 180 LEU A O 1
ATOM 1426 N N . LEU A 1 181 ? 1.174 -2.020 -15.343 1.00 96.38 181 LEU A N 1
ATOM 1427 C CA . LEU A 1 181 ? 1.363 -0.627 -15.754 1.00 96.38 181 LEU A CA 1
ATOM 1428 C C . LEU A 1 181 ? 1.662 -0.551 -17.262 1.00 96.38 181 LEU A C 1
ATOM 1430 O O . LEU A 1 181 ? 2.706 -0.023 -17.652 1.00 96.38 181 LEU A O 1
ATOM 1434 N N . PRO A 1 182 ? 0.779 -1.091 -18.129 1.00 96.44 182 PRO A N 1
ATOM 1435 C CA . PRO A 1 182 ? 1.074 -1.275 -19.551 1.00 96.44 182 PRO A CA 1
ATOM 1436 C C . PRO A 1 182 ? 1.462 0.034 -20.244 1.00 96.44 182 PRO A C 1
ATOM 1438 O O . PRO A 1 182 ? 2.453 0.080 -20.965 1.00 96.44 182 PRO A O 1
ATOM 1441 N N . GLN A 1 183 ? 0.732 1.120 -19.975 1.00 96.38 183 GLN A N 1
ATOM 1442 C CA . GLN A 1 183 ? 0.981 2.409 -20.616 1.00 96.38 183 GLN A CA 1
ATOM 1443 C C . GLN A 1 183 ? 2.316 3.024 -20.179 1.00 96.38 183 GLN A C 1
ATOM 1445 O O . GLN A 1 183 ? 3.127 3.399 -21.021 1.00 96.38 183 GLN A O 1
ATOM 1450 N N . GLN A 1 184 ? 2.579 3.082 -18.870 1.00 95.31 184 GLN A N 1
ATOM 1451 C CA . GLN A 1 184 ? 3.829 3.631 -18.339 1.00 95.31 184 GLN A CA 1
ATOM 1452 C C . GLN A 1 184 ? 5.036 2.794 -18.777 1.00 95.31 184 GLN A C 1
ATOM 1454 O O . GLN A 1 184 ? 6.114 3.332 -19.030 1.00 95.31 184 GLN A O 1
ATOM 1459 N N . TYR A 1 185 ? 4.854 1.476 -18.872 1.00 94.50 185 TYR A N 1
ATOM 1460 C CA . TYR A 1 185 ? 5.875 0.559 -19.349 1.00 94.50 185 TYR A CA 1
ATOM 1461 C C . TYR A 1 185 ? 6.189 0.776 -20.836 1.00 94.50 185 TYR A C 1
ATOM 1463 O O . TYR A 1 185 ? 7.362 0.858 -21.209 1.00 94.50 185 TYR A O 1
ATOM 1471 N N . ASP A 1 186 ? 5.164 0.938 -21.676 1.00 93.81 186 ASP A N 1
ATOM 1472 C CA . ASP A 1 186 ? 5.330 1.240 -23.099 1.00 93.81 186 ASP A CA 1
ATOM 1473 C C . ASP A 1 186 ? 6.037 2.583 -23.315 1.00 93.81 186 ASP A C 1
ATOM 1475 O O . ASP A 1 186 ? 6.935 2.683 -24.155 1.00 93.81 186 ASP A O 1
ATOM 1479 N N . ASP A 1 187 ? 5.676 3.607 -22.543 1.00 93.69 187 ASP A N 1
ATOM 1480 C CA . ASP A 1 187 ? 6.310 4.925 -22.614 1.00 93.69 187 ASP A CA 1
ATOM 1481 C C . ASP A 1 187 ? 7.783 4.859 -22.185 1.00 93.69 187 ASP A C 1
ATOM 1483 O O . ASP A 1 187 ? 8.657 5.387 -22.879 1.00 93.69 187 ASP A O 1
ATOM 1487 N N . TYR A 1 188 ? 8.092 4.109 -21.121 1.00 91.31 188 TYR A N 1
ATOM 1488 C CA . TYR A 1 188 ? 9.470 3.827 -20.714 1.00 91.31 188 TYR A CA 1
ATOM 1489 C C . TYR A 1 188 ? 10.265 3.094 -21.808 1.00 91.31 188 TYR A C 1
ATOM 1491 O O . TYR A 1 188 ? 11.401 3.470 -22.114 1.00 91.31 188 TYR A O 1
ATOM 1499 N N . CYS A 1 189 ? 9.679 2.071 -22.434 1.00 90.00 189 CYS A N 1
ATOM 1500 C CA . CYS A 1 189 ? 10.311 1.325 -23.522 1.00 90.00 189 CYS A CA 1
ATOM 1501 C C . CYS A 1 189 ? 10.592 2.216 -24.740 1.00 90.00 189 CYS A C 1
ATOM 1503 O O . CYS A 1 189 ? 11.685 2.142 -25.310 1.00 90.00 189 CYS A O 1
ATOM 1505 N N . LYS A 1 190 ? 9.650 3.089 -25.120 1.00 90.38 190 LYS A N 1
ATOM 1506 C CA . LYS A 1 190 ? 9.833 4.060 -26.211 1.00 90.38 190 LYS A CA 1
ATOM 1507 C C . LYS A 1 190 ? 10.967 5.034 -25.902 1.00 90.38 190 LYS A C 1
ATOM 1509 O O . LYS A 1 190 ? 11.884 5.145 -26.713 1.00 90.38 190 LYS A O 1
ATOM 1514 N N . ALA A 1 191 ? 10.944 5.673 -24.732 1.00 89.25 191 ALA A N 1
ATOM 1515 C CA . ALA A 1 191 ? 11.967 6.637 -24.328 1.00 89.25 191 ALA A CA 1
ATOM 1516 C C . ALA A 1 191 ? 13.361 5.993 -24.259 1.00 89.25 191 ALA A C 1
ATOM 1518 O O . ALA A 1 191 ? 14.338 6.536 -24.774 1.00 89.25 191 ALA A O 1
ATOM 1519 N N . THR A 1 192 ? 13.453 4.782 -23.701 1.00 86.31 192 THR A N 1
ATOM 1520 C CA . THR A 1 192 ? 14.724 4.048 -23.600 1.00 86.31 192 THR A CA 1
ATOM 1521 C C . THR A 1 192 ? 15.253 3.651 -24.977 1.00 86.31 192 THR A C 1
ATOM 1523 O O . THR A 1 192 ? 16.449 3.777 -25.235 1.00 86.31 192 THR A O 1
ATOM 1526 N N . THR A 1 193 ? 14.374 3.214 -25.883 1.00 85.31 193 THR A N 1
ATOM 1527 C CA . THR A 1 193 ? 14.737 2.857 -27.265 1.00 85.31 193 THR A CA 1
ATOM 1528 C C . THR A 1 193 ? 15.213 4.073 -28.055 1.00 85.31 193 THR A C 1
ATOM 1530 O O . THR A 1 193 ? 16.205 3.990 -28.777 1.00 85.31 193 THR A O 1
ATOM 1533 N N . GLN A 1 194 ? 14.540 5.215 -27.902 1.00 87.50 194 GLN A N 1
ATOM 1534 C CA . GLN A 1 194 ? 14.927 6.471 -28.546 1.00 87.50 194 GLN A CA 1
ATOM 1535 C C . GLN A 1 194 ? 16.277 6.976 -28.023 1.00 87.50 194 GLN A C 1
ATOM 1537 O O . GLN A 1 194 ? 17.145 7.322 -28.825 1.00 87.50 194 GLN A O 1
ATOM 1542 N N . GLY A 1 195 ? 16.489 6.944 -26.703 1.00 84.12 195 GLY A N 1
ATOM 1543 C CA . GLY A 1 195 ? 17.773 7.297 -26.094 1.00 84.12 195 GLY A CA 1
ATOM 1544 C C . GLY A 1 195 ? 18.909 6.397 -26.584 1.00 84.12 195 GLY A C 1
ATOM 1545 O O . GLY A 1 195 ? 19.952 6.886 -27.006 1.00 84.12 195 GLY A O 1
ATOM 1546 N N . LEU A 1 196 ? 18.669 5.084 -26.633 1.00 80.62 196 LEU A N 1
ATOM 1547 C CA . LEU A 1 196 ? 19.599 4.094 -27.183 1.00 80.62 196 LEU A CA 1
ATOM 1548 C C . LEU A 1 196 ? 19.992 4.373 -28.631 1.00 80.62 196 LEU A C 1
ATOM 1550 O O . LEU A 1 196 ? 21.174 4.353 -28.974 1.00 80.62 196 LEU A O 1
ATOM 1554 N N . ALA A 1 197 ? 18.998 4.620 -29.483 1.00 82.38 197 ALA A N 1
ATOM 1555 C CA . ALA A 1 197 ? 19.225 4.912 -30.889 1.00 82.38 197 ALA A CA 1
ATOM 1556 C C . ALA A 1 197 ? 20.063 6.188 -31.064 1.00 82.38 197 ALA A C 1
ATOM 1558 O O . ALA A 1 197 ? 20.985 6.200 -31.880 1.00 82.38 197 ALA A O 1
ATOM 1559 N N . ALA A 1 198 ? 19.797 7.228 -30.265 1.00 83.75 198 ALA A N 1
ATOM 1560 C CA . ALA A 1 198 ? 20.565 8.470 -30.283 1.00 83.75 198 ALA A CA 1
ATOM 1561 C C . ALA A 1 198 ? 22.034 8.249 -29.877 1.00 83.75 198 ALA A C 1
ATOM 1563 O O . ALA A 1 198 ? 22.938 8.683 -30.592 1.00 83.75 198 ALA A O 1
ATOM 1564 N N . THR A 1 199 ? 22.289 7.510 -28.792 1.00 81.50 199 THR A N 1
ATOM 1565 C CA . THR A 1 199 ? 23.656 7.209 -28.333 1.00 81.50 199 THR A CA 1
ATOM 1566 C C . THR A 1 199 ? 24.429 6.355 -29.338 1.00 81.50 199 THR A C 1
ATOM 1568 O O . THR A 1 199 ? 25.608 6.606 -29.592 1.00 81.50 199 THR A O 1
ATOM 1571 N N . LEU A 1 200 ? 23.782 5.360 -29.955 1.00 79.00 200 LEU A N 1
ATOM 1572 C CA . LEU A 1 200 ? 24.410 4.542 -30.995 1.00 79.00 200 LEU A CA 1
ATOM 1573 C C . LEU A 1 200 ? 24.765 5.371 -32.234 1.00 79.00 200 LEU A C 1
ATOM 1575 O O . LEU A 1 200 ? 25.874 5.235 -32.751 1.00 79.00 200 LEU A O 1
ATOM 1579 N N . ALA A 1 201 ? 23.867 6.255 -32.678 1.00 80.75 201 ALA A N 1
ATOM 1580 C CA . ALA A 1 201 ? 24.126 7.156 -33.798 1.00 80.75 201 ALA A CA 1
ATOM 1581 C C . ALA A 1 201 ? 25.298 8.108 -33.503 1.00 80.75 201 ALA A C 1
ATOM 1583 O O . ALA A 1 201 ? 26.155 8.330 -34.362 1.00 80.75 201 ALA A O 1
ATOM 1584 N N . GLU A 1 202 ? 25.389 8.625 -32.275 1.00 84.19 202 GLU A N 1
ATOM 1585 C CA . GLU A 1 202 ? 26.505 9.471 -31.859 1.00 84.19 202 GLU A CA 1
ATOM 1586 C C . GLU A 1 202 ? 27.836 8.708 -31.877 1.00 84.19 202 GLU A C 1
ATOM 1588 O O . GLU A 1 202 ? 28.805 9.186 -32.474 1.00 84.19 202 GLU A O 1
ATOM 1593 N N . ARG A 1 203 ? 27.880 7.503 -31.290 1.00 80.44 203 ARG A N 1
ATOM 1594 C CA . ARG A 1 203 ? 29.080 6.649 -31.285 1.00 80.44 203 ARG A CA 1
ATOM 1595 C C . ARG A 1 203 ? 29.525 6.291 -32.703 1.00 80.44 203 ARG A C 1
ATOM 1597 O O . ARG A 1 203 ? 30.710 6.389 -33.009 1.00 80.44 203 ARG A O 1
ATOM 1604 N N . GLN A 1 204 ? 28.591 5.946 -33.590 1.00 82.44 204 GLN A N 1
ATOM 1605 C CA . GLN A 1 204 ? 28.897 5.703 -35.004 1.00 82.44 204 GLN A CA 1
ATOM 1606 C C . GLN A 1 204 ? 29.493 6.948 -35.672 1.00 82.44 204 GLN A C 1
ATOM 1608 O O . GLN A 1 204 ? 30.519 6.857 -36.343 1.00 82.44 204 GLN A O 1
ATOM 1613 N N . GLY A 1 205 ? 28.917 8.129 -35.433 1.00 86.81 205 GLY A N 1
ATOM 1614 C CA . GLY A 1 205 ? 29.471 9.390 -35.928 1.00 86.81 205 GLY A CA 1
ATOM 1615 C C . GLY A 1 205 ? 30.868 9.698 -35.375 1.00 86.81 205 GLY A C 1
ATOM 1616 O O . GLY A 1 205 ? 31.717 10.219 -36.097 1.00 86.81 205 GLY A O 1
ATOM 1617 N N . GLN A 1 206 ? 31.140 9.370 -34.108 1.00 86.81 206 GLN A N 1
ATOM 1618 C CA . GLN A 1 206 ? 32.466 9.520 -33.499 1.00 86.81 206 GLN A CA 1
ATOM 1619 C C . GLN A 1 206 ? 33.497 8.574 -34.132 1.00 86.81 206 GLN A C 1
ATOM 1621 O O . GLN A 1 206 ? 34.584 9.034 -34.477 1.00 86.81 206 GLN A O 1
ATOM 1626 N N . LEU A 1 207 ? 33.144 7.305 -34.354 1.00 83.44 207 LEU A N 1
ATOM 1627 C CA . LEU A 1 207 ? 34.011 6.325 -35.019 1.00 83.44 207 LEU A CA 1
ATOM 1628 C C . LEU A 1 207 ? 34.341 6.741 -36.455 1.00 83.44 207 LEU A C 1
ATOM 1630 O O . LEU A 1 207 ? 35.509 6.758 -36.834 1.00 83.44 207 LEU A O 1
ATOM 1634 N N . LEU A 1 208 ? 33.342 7.169 -37.232 1.00 86.44 208 LEU A N 1
ATOM 1635 C CA . LEU A 1 208 ? 33.561 7.653 -38.599 1.00 86.44 208 LEU A CA 1
ATOM 1636 C C . LEU A 1 208 ? 34.499 8.871 -38.634 1.00 86.44 208 LEU A C 1
ATOM 1638 O O . LEU A 1 208 ? 35.385 8.952 -39.483 1.00 86.44 208 LEU A O 1
ATOM 1642 N N . ARG A 1 209 ? 34.359 9.804 -37.681 1.00 90.06 209 ARG A N 1
ATOM 1643 C CA . ARG A 1 209 ? 35.279 10.947 -37.542 1.00 90.06 209 ARG A CA 1
ATOM 1644 C C . ARG A 1 209 ? 36.690 10.523 -37.133 1.00 90.06 209 ARG A C 1
ATOM 1646 O O . ARG A 1 209 ? 37.644 11.171 -37.556 1.00 90.06 209 ARG A O 1
ATOM 1653 N N . ALA A 1 210 ? 36.831 9.485 -36.311 1.00 87.12 210 ALA A N 1
ATOM 1654 C CA . ALA A 1 210 ? 38.130 8.957 -35.904 1.00 87.12 210 ALA A CA 1
ATOM 1655 C C . ALA A 1 210 ? 38.863 8.308 -37.087 1.00 87.12 210 ALA A C 1
ATOM 1657 O O . ALA A 1 210 ? 40.006 8.673 -37.350 1.00 87.12 210 ALA A O 1
ATOM 1658 N N . HIS A 1 211 ? 38.177 7.458 -37.859 1.00 83.31 211 HIS A N 1
ATOM 1659 C CA . HIS A 1 211 ? 38.727 6.874 -39.086 1.00 83.31 211 HIS A CA 1
ATOM 1660 C C . HIS A 1 211 ? 39.137 7.949 -40.096 1.00 83.31 211 HIS A C 1
ATOM 1662 O O . HIS A 1 211 ? 40.257 7.929 -40.593 1.00 83.31 211 HIS A O 1
ATOM 1668 N N . HIS A 1 212 ? 38.296 8.965 -40.313 1.00 85.88 212 HIS A N 1
ATOM 1669 C CA . HIS A 1 212 ? 38.641 10.053 -41.227 1.00 85.88 212 HIS A CA 1
ATOM 1670 C C . HIS A 1 212 ? 39.896 10.833 -40.794 1.00 85.88 212 HIS A C 1
ATOM 1672 O O . HIS A 1 212 ? 40.695 11.240 -41.634 1.00 85.88 212 HIS A O 1
ATOM 1678 N N . LYS A 1 213 ? 40.101 11.038 -39.484 1.00 86.00 213 LYS A N 1
ATOM 1679 C CA . LYS A 1 213 ? 41.328 11.666 -38.962 1.00 86.00 213 LYS A CA 1
ATOM 1680 C C . LYS A 1 213 ? 42.558 10.781 -39.161 1.00 86.00 213 LYS A C 1
ATOM 1682 O O . LYS A 1 213 ? 43.622 11.310 -39.472 1.00 86.00 213 LYS A O 1
ATOM 1687 N N . GLN A 1 214 ? 42.415 9.468 -38.996 1.00 81.69 214 GLN A N 1
ATOM 1688 C CA . GLN A 1 214 ? 43.496 8.513 -39.224 1.00 81.69 214 GLN A CA 1
ATOM 1689 C C . GLN A 1 214 ? 43.919 8.505 -40.701 1.00 81.69 214 GLN A C 1
ATOM 1691 O O . GLN A 1 214 ? 45.107 8.631 -40.989 1.00 81.69 214 GLN A O 1
ATOM 1696 N N . ASP A 1 215 ? 42.962 8.495 -41.633 1.00 78.50 215 ASP A N 1
ATOM 1697 C CA . ASP A 1 215 ? 43.244 8.575 -43.073 1.00 78.50 215 ASP A CA 1
ATOM 1698 C C . ASP A 1 215 ? 43.946 9.892 -43.453 1.00 78.50 215 ASP A C 1
ATOM 1700 O O . ASP A 1 215 ? 44.897 9.908 -44.241 1.00 78.50 215 ASP A O 1
ATOM 1704 N N . GLN A 1 216 ? 43.536 11.016 -42.850 1.00 75.31 216 GLN A N 1
ATOM 1705 C CA . GLN A 1 216 ? 44.222 12.298 -43.043 1.00 75.31 216 GLN A CA 1
ATOM 1706 C C . GLN A 1 216 ? 45.674 12.260 -42.539 1.00 75.31 216 GLN A C 1
ATOM 1708 O O . GLN A 1 216 ? 46.556 12.771 -43.225 1.00 75.31 216 GLN A O 1
ATOM 1713 N N . GLN A 1 217 ? 45.952 11.613 -41.402 1.00 72.06 217 GLN A N 1
ATOM 1714 C CA . GLN A 1 217 ? 47.317 11.480 -40.875 1.00 72.06 217 GLN A CA 1
ATOM 1715 C C . GLN A 1 217 ? 48.214 10.628 -41.786 1.00 72.06 217 GLN A C 1
ATOM 1717 O O . GLN A 1 217 ? 49.324 11.057 -42.114 1.00 72.06 217 GLN A O 1
ATOM 1722 N N . VAL A 1 218 ? 47.708 9.497 -42.297 1.00 70.81 218 VAL A N 1
ATOM 1723 C CA . VAL A 1 218 ? 48.452 8.637 -43.238 1.00 70.81 218 VAL A CA 1
ATOM 1724 C C . VAL A 1 218 ? 48.802 9.393 -44.530 1.00 70.81 218 VAL A C 1
ATOM 1726 O O . VAL A 1 218 ? 49.931 9.319 -45.026 1.00 70.81 218 VAL A O 1
ATOM 1729 N N . THR A 1 219 ? 47.875 10.196 -45.063 1.00 63.56 219 THR A N 1
ATOM 1730 C CA . THR A 1 219 ? 48.140 10.982 -46.285 1.00 63.56 219 THR A CA 1
ATOM 1731 C C . THR A 1 219 ? 49.143 12.125 -46.077 1.00 63.56 219 THR A C 1
ATOM 1733 O O . THR A 1 219 ? 49.881 12.456 -47.009 1.00 63.56 219 THR A O 1
ATOM 1736 N N . THR A 1 220 ? 49.240 12.703 -44.874 1.00 60.94 220 THR A N 1
ATOM 1737 C CA . THR A 1 220 ? 50.233 13.751 -44.573 1.00 60.94 220 THR A CA 1
ATOM 1738 C C . THR A 1 220 ? 51.654 13.212 -44.386 1.00 60.94 220 THR A C 1
ATOM 1740 O O . THR A 1 220 ? 52.599 13.837 -44.867 1.00 60.94 220 THR A O 1
ATOM 1743 N N . GLU A 1 221 ? 51.831 12.030 -43.790 1.00 57.81 221 GLU A N 1
ATOM 1744 C CA . GLU A 1 221 ? 53.163 11.427 -43.597 1.00 57.81 221 GLU A CA 1
ATOM 1745 C C . GLU A 1 221 ? 53.772 10.901 -44.906 1.00 57.81 221 GLU A C 1
ATOM 1747 O O . GLU A 1 221 ? 54.976 11.040 -45.147 1.00 57.81 221 GLU A O 1
ATOM 1752 N N . THR A 1 222 ? 52.929 10.407 -45.818 1.00 55.34 222 THR A N 1
ATOM 1753 C CA . THR A 1 222 ? 53.362 9.952 -47.152 1.00 55.34 222 THR A CA 1
ATOM 1754 C C . THR A 1 222 ? 53.816 11.118 -48.049 1.00 55.34 222 THR A C 1
ATOM 1756 O O . THR A 1 222 ? 54.619 10.932 -48.960 1.00 55.34 222 THR A O 1
ATOM 1759 N N . ARG A 1 223 ? 53.356 12.355 -47.791 1.00 52.22 223 ARG A N 1
ATOM 1760 C CA . ARG A 1 223 ? 53.754 13.547 -48.569 1.00 52.22 223 ARG A CA 1
ATOM 1761 C C . ARG A 1 223 ? 55.003 14.249 -48.020 1.00 52.22 223 ARG A C 1
ATOM 1763 O O . ARG A 1 223 ? 55.705 14.905 -48.785 1.00 52.22 223 ARG A O 1
ATOM 1770 N N . SER A 1 224 ? 55.320 14.080 -46.735 1.00 53.38 224 SER A N 1
ATOM 1771 C CA . SER A 1 224 ? 56.531 14.636 -46.104 1.00 53.38 224 SER A CA 1
ATOM 1772 C C . SER A 1 224 ? 57.796 13.788 -46.295 1.00 53.38 224 SER A C 1
ATOM 1774 O O . SER A 1 224 ? 58.875 14.213 -45.890 1.00 53.38 224 SER A O 1
ATOM 1776 N N . SER A 1 225 ? 57.695 12.629 -46.947 1.00 53.19 225 SER A N 1
ATOM 1777 C CA . SER A 1 225 ? 58.819 11.734 -47.264 1.00 53.19 225 SER A CA 1
ATOM 1778 C C . SER A 1 225 ? 59.252 11.777 -48.743 1.00 53.19 225 SER A C 1
ATOM 1780 O O . SER A 1 225 ? 60.042 10.945 -49.183 1.00 53.19 225 SER A O 1
ATOM 1782 N N . SER A 1 226 ? 58.817 12.786 -49.514 1.00 50.06 226 SER A N 1
ATOM 1783 C CA . SER A 1 226 ? 59.373 13.060 -50.847 1.00 50.06 226 SER A CA 1
ATOM 1784 C C . SER A 1 226 ? 60.642 13.908 -50.726 1.00 50.06 226 SER A C 1
ATOM 1786 O O . SER A 1 226 ? 60.598 15.138 -50.724 1.00 50.06 226 SER A O 1
ATOM 1788 N N . GLY A 1 227 ? 61.776 13.220 -50.601 1.00 51.00 227 GLY A N 1
ATOM 1789 C CA . GLY A 1 227 ? 63.108 13.805 -50.688 1.00 51.00 227 GLY A CA 1
ATOM 1790 C C . GLY A 1 227 ? 63.376 14.474 -52.040 1.00 51.00 227 GLY A C 1
ATOM 1791 O O . GLY A 1 227 ? 62.883 14.062 -53.089 1.00 51.00 227 GLY A O 1
ATOM 1792 N N . THR A 1 228 ? 64.173 15.532 -51.970 1.00 50.66 228 THR A N 1
ATOM 1793 C CA . THR A 1 228 ? 64.771 16.314 -53.052 1.00 50.66 228 THR A CA 1
ATOM 1794 C C . THR A 1 228 ? 65.380 15.431 -54.152 1.00 50.66 228 THR A C 1
ATOM 1796 O O . THR A 1 228 ? 66.303 14.665 -53.884 1.00 50.66 228 THR A O 1
ATOM 1799 N N . VAL A 1 229 ? 64.912 15.577 -55.396 1.00 47.94 229 VAL A N 1
ATOM 1800 C CA . VAL A 1 229 ? 65.517 14.971 -56.598 1.00 47.94 229 VAL A CA 1
ATOM 1801 C C . VAL A 1 229 ? 66.308 16.048 -57.346 1.00 47.94 229 VAL A C 1
ATOM 1803 O O . VAL A 1 229 ? 65.766 17.098 -57.691 1.00 47.94 229 VAL A O 1
ATOM 1806 N N . ALA A 1 230 ? 67.602 15.794 -57.553 1.00 47.25 230 ALA A N 1
ATOM 1807 C CA . ALA A 1 230 ? 68.513 16.589 -58.379 1.00 47.25 230 ALA A CA 1
ATOM 1808 C C . ALA A 1 230 ? 68.322 16.280 -59.884 1.00 47.25 230 ALA A C 1
ATOM 1810 O O . ALA A 1 230 ? 67.848 15.192 -60.212 1.00 47.25 230 ALA A O 1
ATOM 1811 N N . PRO A 1 231 ? 68.697 17.188 -60.809 1.00 45.44 231 PRO A N 1
ATOM 1812 C CA . PRO A 1 231 ? 68.570 16.954 -62.244 1.00 45.44 231 PRO A CA 1
ATOM 1813 C C . PRO A 1 231 ? 69.812 16.231 -62.791 1.00 45.44 231 PRO A C 1
ATOM 1815 O O . PRO A 1 231 ? 70.935 16.606 -62.456 1.00 45.44 231 PRO A O 1
ATOM 1818 N N . GLY A 1 232 ? 69.629 15.233 -63.659 1.00 40.47 232 GLY A N 1
ATOM 1819 C CA . GLY A 1 232 ? 70.755 14.581 -64.330 1.00 40.47 232 GLY A CA 1
ATOM 1820 C C . GLY A 1 232 ? 70.365 13.456 -65.288 1.00 40.47 232 GLY A C 1
ATOM 1821 O O . GLY A 1 232 ? 70.045 12.364 -64.843 1.00 40.47 232 GLY A O 1
ATOM 1822 N N . GLU A 1 233 ? 70.467 13.789 -66.574 1.00 41.91 233 GLU A N 1
ATOM 1823 C CA . GLU A 1 233 ? 70.851 12.965 -67.733 1.00 41.91 233 GLU A CA 1
ATOM 1824 C C . GLU A 1 233 ? 69.995 11.781 -68.222 1.00 41.91 233 GLU A C 1
ATOM 1826 O O . GLU A 1 233 ? 69.677 10.815 -67.535 1.00 41.91 233 GLU A O 1
ATOM 1831 N N . GLU A 1 234 ? 69.703 11.900 -69.518 1.00 45.91 234 GLU A N 1
ATOM 1832 C CA . GLU A 1 234 ? 69.152 10.926 -70.448 1.00 45.91 234 GLU A CA 1
ATOM 1833 C C . GLU A 1 234 ? 70.070 9.705 -70.587 1.00 45.91 234 GLU A C 1
ATOM 1835 O O . GLU A 1 234 ? 71.248 9.859 -70.901 1.00 45.91 234 GLU A O 1
ATOM 1840 N N . VAL A 1 235 ? 69.518 8.492 -70.468 1.00 43.31 235 VAL A N 1
ATOM 1841 C CA . VAL A 1 235 ? 70.079 7.303 -71.126 1.00 43.31 235 VAL A CA 1
ATOM 1842 C C . VAL A 1 235 ? 68.944 6.420 -71.645 1.00 43.31 235 VAL A C 1
ATOM 1844 O O . VAL A 1 235 ? 68.118 5.895 -70.901 1.00 43.31 235 VAL A O 1
ATOM 1847 N N . GLU A 1 236 ? 68.946 6.298 -72.965 1.00 45.72 236 GLU A N 1
ATOM 1848 C CA . GLU A 1 236 ? 68.206 5.398 -73.842 1.00 45.72 236 GLU A CA 1
ATOM 1849 C C . GLU A 1 236 ? 68.679 3.940 -73.660 1.00 45.72 236 GLU A C 1
ATOM 1851 O O . GLU A 1 236 ? 69.875 3.690 -73.496 1.00 45.72 236 GLU A O 1
ATOM 1856 N N . GLY A 1 237 ? 67.774 2.954 -73.696 1.00 37.22 237 GLY A N 1
ATOM 1857 C CA . GLY A 1 237 ? 68.184 1.548 -73.601 1.00 37.22 237 GLY A CA 1
ATOM 1858 C C . GLY A 1 237 ? 67.056 0.517 -73.600 1.00 37.22 237 GLY A C 1
ATOM 1859 O O . GLY A 1 237 ? 66.503 0.182 -72.557 1.00 37.22 237 GLY A O 1
ATOM 1860 N N . ASP A 1 238 ? 66.780 -0.018 -74.788 1.00 39.34 238 ASP A N 1
ATOM 1861 C CA . ASP A 1 238 ? 66.010 -1.229 -75.095 1.00 39.34 238 ASP A CA 1
ATOM 1862 C C . ASP A 1 238 ? 66.277 -2.448 -74.186 1.00 39.34 238 ASP A C 1
ATOM 1864 O O . ASP A 1 238 ? 67.431 -2.787 -73.925 1.00 39.34 238 ASP A O 1
ATOM 1868 N N . ARG A 1 239 ? 65.220 -3.226 -73.878 1.00 35.91 239 ARG A N 1
ATOM 1869 C CA . ARG A 1 239 ? 65.031 -4.640 -74.312 1.00 35.91 239 ARG A CA 1
ATOM 1870 C C . ARG A 1 239 ? 63.946 -5.381 -73.512 1.00 35.91 239 ARG A C 1
ATOM 1872 O O . ARG A 1 239 ? 64.036 -5.540 -72.300 1.00 35.91 239 ARG A O 1
ATOM 1879 N N . ALA A 1 240 ? 62.991 -5.962 -74.242 1.00 39.94 240 ALA A N 1
ATOM 1880 C CA . ALA A 1 240 ? 62.238 -7.166 -73.854 1.00 39.94 240 ALA A CA 1
ATOM 1881 C C . ALA A 1 240 ? 63.171 -8.414 -73.882 1.00 39.94 240 ALA A C 1
ATOM 1883 O O . ALA A 1 240 ? 64.221 -8.323 -74.530 1.00 39.94 240 ALA A O 1
ATOM 1884 N N . PRO A 1 241 ? 62.846 -9.582 -73.264 1.00 50.69 241 PRO A N 1
ATOM 1885 C CA . PRO A 1 241 ? 61.773 -10.458 -73.778 1.00 50.69 241 PRO A CA 1
ATOM 1886 C C . PRO A 1 241 ? 61.015 -11.369 -72.765 1.00 50.69 241 PRO A C 1
ATOM 1888 O O . PRO A 1 241 ? 61.525 -11.761 -71.726 1.00 50.69 241 PRO A O 1
ATOM 1891 N N . ALA A 1 242 ? 59.779 -11.706 -73.163 1.00 34.19 242 ALA A N 1
ATOM 1892 C CA . ALA A 1 242 ? 59.080 -13.009 -73.256 1.00 34.19 242 ALA A CA 1
ATOM 1893 C C . ALA A 1 242 ? 59.259 -14.204 -72.271 1.00 34.19 242 ALA A C 1
ATOM 1895 O O . ALA A 1 242 ? 60.338 -14.497 -71.773 1.00 34.19 242 ALA A O 1
ATOM 1896 N N . CYS A 1 243 ? 58.171 -15.011 -72.256 1.00 34.34 243 CYS A N 1
ATOM 1897 C CA . CYS A 1 243 ? 57.980 -16.412 -71.803 1.00 34.34 243 CYS A CA 1
ATOM 1898 C C . CYS A 1 243 ? 57.703 -16.595 -70.295 1.00 34.34 243 CYS A C 1
ATOM 1900 O O . CYS A 1 243 ? 58.413 -16.048 -69.472 1.00 34.34 243 CYS A O 1
ATOM 1902 N N . GLY A 1 244 ? 56.717 -17.363 -69.815 1.00 33.22 244 GLY A N 1
ATOM 1903 C CA . GLY A 1 244 ? 55.864 -18.418 -70.377 1.00 33.22 244 GLY A CA 1
ATOM 1904 C C . GLY A 1 244 ? 55.140 -19.173 -69.222 1.00 33.22 244 GLY A C 1
ATOM 1905 O O . GLY A 1 244 ? 55.289 -18.764 -68.076 1.00 33.22 244 GLY A O 1
ATOM 1906 N N . PRO A 1 245 ? 54.346 -20.233 -69.486 1.00 57.03 245 PRO A N 1
ATOM 1907 C CA . PRO A 1 245 ? 53.067 -20.514 -68.799 1.00 57.03 245 PRO A CA 1
ATOM 1908 C C . PRO A 1 245 ? 53.001 -21.835 -67.981 1.00 57.03 245 PRO A C 1
ATOM 1910 O O . PRO A 1 245 ? 53.951 -22.608 -67.996 1.00 57.03 245 PRO A O 1
ATOM 1913 N N . ALA A 1 246 ? 51.820 -22.123 -67.389 1.00 34.81 246 ALA A N 1
ATOM 1914 C CA . ALA A 1 246 ? 51.093 -23.422 -67.394 1.00 34.81 246 ALA A CA 1
ATOM 1915 C C . ALA A 1 246 ? 50.650 -24.036 -66.039 1.00 34.81 246 ALA A C 1
ATOM 1917 O O . ALA A 1 246 ? 51.411 -24.101 -65.080 1.00 34.81 246 ALA A O 1
ATOM 1918 N N . GLY A 1 247 ? 49.432 -24.613 -66.064 1.00 33.81 247 GLY A N 1
ATOM 1919 C CA . GLY A 1 247 ? 48.935 -25.706 -65.202 1.00 33.81 247 GLY A CA 1
ATOM 1920 C C . GLY A 1 247 ? 47.706 -25.333 -64.352 1.00 33.81 247 GLY A C 1
ATOM 1921 O O . GLY A 1 247 ? 47.797 -24.426 -63.544 1.00 33.81 247 GLY A O 1
ATOM 1922 N N . GLY A 1 248 ? 46.512 -25.936 -64.430 1.00 32.56 248 GLY A N 1
ATOM 1923 C CA . GLY A 1 248 ? 46.024 -27.115 -65.152 1.00 32.56 248 GLY A CA 1
ATOM 1924 C C . GLY A 1 248 ? 45.302 -28.102 -64.211 1.00 32.56 248 GLY A C 1
ATOM 1925 O O . GLY A 1 248 ? 45.969 -28.764 -63.430 1.00 32.56 248 GLY A O 1
ATOM 1926 N N . GLY A 1 249 ? 43.973 -28.253 -64.359 1.00 30.78 249 GLY A N 1
ATOM 1927 C CA . GLY A 1 249 ? 43.156 -29.407 -63.907 1.00 30.78 249 GLY A CA 1
ATOM 1928 C C . GLY A 1 249 ? 42.771 -29.452 -62.412 1.00 30.78 249 GLY A C 1
ATOM 1929 O O . GLY A 1 249 ? 43.504 -28.969 -61.571 1.00 30.78 249 GLY A O 1
ATOM 1930 N N . ALA A 1 250 ? 41.649 -30.029 -61.969 1.00 37.69 250 ALA A N 1
ATOM 1931 C CA . ALA A 1 250 ? 40.672 -30.865 -62.651 1.00 37.69 250 ALA A CA 1
ATOM 1932 C C . ALA A 1 250 ? 39.308 -30.859 -61.929 1.00 37.69 250 ALA A C 1
ATOM 1934 O O . ALA A 1 250 ? 39.208 -30.853 -60.705 1.00 37.69 250 ALA A O 1
ATOM 1935 N N . PHE A 1 251 ? 38.272 -30.937 -62.756 1.00 32.56 251 PHE A N 1
ATOM 1936 C CA . PHE A 1 251 ? 36.905 -31.351 -62.465 1.00 3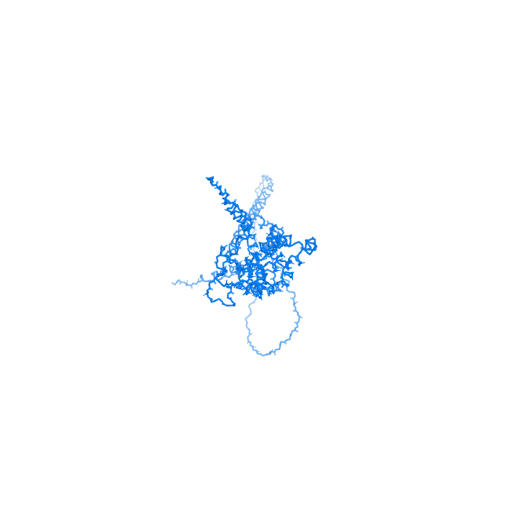2.56 251 PHE A CA 1
ATOM 1937 C C . PHE A 1 251 ? 36.866 -32.821 -62.002 1.00 32.56 251 PHE A C 1
ATOM 1939 O O . PHE A 1 251 ? 37.511 -33.663 -62.629 1.00 32.56 251 PHE A O 1
ATOM 1946 N N . ARG A 1 252 ? 36.025 -33.162 -61.016 1.00 38.69 252 ARG A N 1
ATOM 1947 C CA . ARG A 1 252 ? 35.386 -34.487 -60.921 1.00 38.69 252 ARG A CA 1
ATOM 1948 C C . ARG A 1 252 ? 33.967 -34.363 -60.372 1.00 38.69 252 ARG A C 1
ATOM 1950 O O . ARG A 1 252 ? 33.730 -33.772 -59.326 1.00 38.69 252 ARG A O 1
ATOM 1957 N N . THR A 1 253 ? 33.050 -34.944 -61.128 1.00 35.94 253 THR A N 1
ATOM 1958 C CA . THR A 1 253 ? 31.623 -35.119 -60.870 1.00 35.94 253 THR A CA 1
ATOM 1959 C C . THR A 1 253 ? 31.331 -36.521 -60.331 1.00 35.94 253 THR A C 1
ATOM 1961 O O . THR A 1 253 ? 31.899 -37.479 -60.842 1.00 35.94 253 THR A O 1
ATOM 1964 N N . VAL A 1 254 ? 30.386 -36.564 -59.381 1.00 39.88 254 VAL A N 1
ATOM 1965 C CA . VAL A 1 254 ? 29.285 -37.535 -59.170 1.00 39.88 254 VAL A CA 1
ATOM 1966 C C . VAL A 1 254 ? 29.642 -39.007 -58.909 1.00 39.88 254 VAL A C 1
ATOM 1968 O O . VAL A 1 254 ? 30.168 -39.679 -59.783 1.00 39.88 254 VAL A O 1
ATOM 1971 N N . ASP A 1 255 ? 29.208 -39.533 -57.752 1.00 31.02 255 ASP A N 1
ATOM 1972 C CA . ASP A 1 255 ? 28.272 -40.669 -57.761 1.00 31.02 255 ASP A CA 1
ATOM 1973 C C . ASP A 1 255 ? 27.445 -40.813 -56.472 1.00 31.02 255 ASP A C 1
ATOM 1975 O O . ASP A 1 255 ? 27.872 -40.484 -55.365 1.00 31.02 255 ASP A O 1
ATOM 1979 N N . GLU A 1 256 ? 26.223 -41.289 -56.677 1.00 37.00 256 GLU A N 1
ATOM 1980 C CA . GLU A 1 256 ? 25.093 -41.405 -55.761 1.00 37.00 256 GLU A CA 1
ATOM 1981 C C . GLU A 1 256 ? 24.784 -42.899 -55.557 1.00 37.00 256 GLU A C 1
ATOM 1983 O O . GLU A 1 256 ? 24.628 -43.606 -56.548 1.00 37.00 256 GLU A O 1
ATOM 1988 N N . LYS A 1 257 ? 24.644 -43.386 -54.307 1.00 36.72 257 LYS A N 1
ATOM 1989 C CA . LYS A 1 257 ? 23.493 -44.205 -53.842 1.00 36.72 257 LYS A CA 1
ATOM 1990 C C . LYS A 1 257 ? 23.678 -44.907 -52.484 1.00 36.72 257 LYS A C 1
ATOM 1992 O O . LYS A 1 257 ? 24.588 -45.695 -52.274 1.00 36.72 257 LYS A O 1
ATOM 1997 N N . ALA A 1 258 ? 22.625 -44.712 -51.682 1.00 35.62 258 ALA A N 1
ATOM 1998 C CA . ALA A 1 258 ? 21.847 -45.701 -50.926 1.00 35.62 258 ALA A CA 1
ATOM 1999 C C . ALA A 1 258 ? 22.357 -46.292 -49.585 1.00 35.62 258 ALA A C 1
ATOM 2001 O O . ALA A 1 258 ? 23.201 -47.175 -49.536 1.00 35.62 258 ALA A O 1
ATOM 2002 N N . SER A 1 259 ? 21.558 -45.981 -48.546 1.00 34.47 259 SER A N 1
ATOM 2003 C CA . SER A 1 259 ? 20.720 -46.944 -47.794 1.00 34.47 259 SER A CA 1
ATOM 2004 C C . SER A 1 259 ? 21.198 -47.508 -46.434 1.00 34.47 259 SER A C 1
ATOM 2006 O O . SER A 1 259 ? 22.037 -48.396 -46.370 1.00 34.47 259 SER A O 1
ATOM 2008 N N . HIS A 1 260 ? 20.414 -47.125 -45.409 1.00 34.06 260 HIS A N 1
ATOM 2009 C CA . HIS A 1 260 ? 20.057 -47.804 -44.145 1.00 34.06 260 HIS A CA 1
ATOM 2010 C C . HIS A 1 260 ? 21.078 -47.890 -42.995 1.00 34.06 260 HIS A C 1
ATOM 2012 O O . HIS A 1 260 ? 22.150 -48.469 -43.116 1.00 34.06 260 HIS A O 1
ATOM 2018 N N . GLY A 1 261 ? 20.649 -47.434 -41.806 1.00 31.11 261 GLY A N 1
ATOM 2019 C CA . GLY A 1 261 ? 21.292 -47.803 -40.541 1.00 31.11 261 GLY A CA 1
ATOM 2020 C C . GLY A 1 261 ? 21.113 -46.820 -39.387 1.00 31.11 261 GLY A C 1
ATOM 2021 O O . GLY A 1 261 ? 22.076 -46.228 -38.920 1.00 31.11 261 GLY A O 1
ATOM 2022 N N . MET A 1 262 ? 19.886 -46.670 -38.895 1.00 39.22 262 MET A N 1
ATOM 2023 C CA . MET A 1 262 ? 19.564 -45.992 -37.637 1.00 39.22 262 MET A CA 1
ATOM 2024 C C . MET A 1 262 ? 20.317 -46.642 -36.460 1.00 39.22 262 MET A C 1
ATOM 2026 O O . MET A 1 262 ? 20.080 -47.810 -36.165 1.00 39.22 262 MET A O 1
ATOM 2030 N N . LYS A 1 263 ? 21.204 -45.891 -35.790 1.00 36.25 263 LYS A N 1
ATOM 2031 C CA . LYS A 1 263 ? 21.699 -46.133 -34.419 1.00 36.25 263 LYS A CA 1
ATOM 2032 C C . LYS A 1 263 ? 22.286 -44.833 -33.857 1.00 36.25 263 LYS A C 1
ATOM 2034 O O . LYS A 1 263 ? 23.395 -44.434 -34.194 1.00 36.25 263 LYS A O 1
ATOM 2039 N N . ILE A 1 264 ? 21.514 -44.178 -32.994 1.00 41.03 264 ILE A N 1
ATOM 2040 C CA . ILE A 1 264 ? 21.953 -43.044 -32.179 1.00 41.03 264 ILE A CA 1
ATOM 2041 C C . ILE A 1 264 ? 22.893 -43.605 -31.109 1.00 41.03 264 ILE A C 1
ATOM 2043 O O . ILE A 1 264 ? 22.464 -44.371 -30.246 1.00 41.03 264 ILE A O 1
ATOM 2047 N N . LYS A 1 265 ? 24.176 -43.249 -31.171 1.00 38.16 265 LYS A N 1
ATOM 2048 C CA . LYS A 1 265 ? 25.118 -43.448 -30.069 1.00 38.16 265 LYS A CA 1
ATOM 2049 C C . LYS A 1 265 ? 25.927 -42.169 -29.908 1.00 38.16 265 LYS A C 1
ATOM 2051 O O . LYS A 1 265 ? 26.698 -41.798 -30.786 1.00 38.16 265 LYS A O 1
ATOM 2056 N N . ALA A 1 266 ? 25.679 -41.487 -28.795 1.00 47.44 266 ALA A N 1
ATOM 2057 C CA . ALA A 1 266 ? 26.437 -40.336 -28.349 1.00 47.44 266 ALA A CA 1
ATOM 2058 C C . ALA A 1 266 ? 27.905 -40.737 -28.162 1.00 47.44 266 ALA A C 1
ATOM 2060 O O . ALA A 1 266 ? 28.216 -41.569 -27.310 1.00 47.44 266 ALA A O 1
ATOM 2061 N N . CYS A 1 267 ? 28.789 -40.134 -28.950 1.00 32.78 267 CYS A N 1
ATOM 2062 C CA . CYS A 1 267 ? 30.216 -40.090 -28.682 1.00 32.78 267 CYS A CA 1
ATOM 2063 C C . CYS A 1 267 ? 30.706 -38.672 -28.967 1.00 32.78 267 CYS A C 1
ATOM 2065 O O . CYS A 1 267 ? 30.628 -38.169 -30.084 1.00 32.78 267 CYS A O 1
ATOM 2067 N N . SER A 1 268 ? 31.169 -38.055 -27.887 1.00 46.91 268 SER A N 1
ATOM 2068 C CA . SER A 1 268 ? 31.899 -36.801 -27.826 1.00 46.91 268 SER A CA 1
ATOM 2069 C C . SER A 1 268 ? 33.143 -36.866 -28.717 1.00 46.91 268 SER A C 1
ATOM 2071 O O . SER A 1 268 ? 33.989 -37.736 -28.521 1.00 46.91 268 SER A O 1
ATOM 2073 N N . SER A 1 269 ? 33.236 -35.973 -29.700 1.00 36.22 269 SER A N 1
ATOM 2074 C CA . SER A 1 269 ? 34.465 -35.647 -30.431 1.00 36.22 269 SER A CA 1
ATOM 2075 C C . SER A 1 269 ? 34.199 -34.385 -31.254 1.00 36.22 269 SER A C 1
ATOM 2077 O O . SER A 1 269 ? 33.859 -34.441 -32.433 1.00 36.22 269 SER A O 1
ATOM 2079 N N . SER A 1 270 ? 34.285 -33.225 -30.602 1.00 38.81 270 SER A N 1
ATOM 2080 C CA . SER A 1 270 ? 34.389 -31.956 -31.320 1.00 38.81 270 SER A CA 1
ATOM 2081 C C . SER A 1 270 ? 35.837 -31.801 -31.760 1.00 38.81 270 SER A C 1
ATOM 2083 O O . SER A 1 270 ? 36.711 -31.498 -30.953 1.00 38.81 270 SER A O 1
ATOM 2085 N N . ALA A 1 271 ? 36.081 -32.077 -33.037 1.00 39.88 271 ALA A N 1
ATOM 2086 C CA . ALA A 1 271 ? 37.306 -31.707 -33.716 1.00 39.88 271 ALA A CA 1
ATOM 2087 C C . ALA A 1 271 ? 37.380 -30.176 -33.812 1.00 39.88 271 ALA A C 1
ATOM 2089 O O . ALA A 1 271 ? 36.453 -29.524 -34.294 1.00 39.88 271 ALA A O 1
ATOM 2090 N N . GLU A 1 272 ? 38.486 -29.621 -33.329 1.00 41.41 272 GLU A N 1
ATOM 2091 C CA . GLU A 1 272 ? 38.842 -28.213 -33.449 1.00 41.41 272 GLU A CA 1
ATOM 2092 C C . GLU A 1 272 ? 39.063 -27.864 -34.926 1.00 41.41 272 GLU A C 1
ATOM 2094 O O . GLU A 1 272 ? 40.113 -28.143 -35.504 1.00 41.41 272 GLU A O 1
ATOM 2099 N N . ILE A 1 273 ? 38.069 -27.234 -35.551 1.00 41.66 273 ILE A N 1
ATOM 2100 C CA . ILE A 1 273 ? 38.277 -26.486 -36.790 1.00 41.66 273 ILE A CA 1
ATOM 2101 C C . ILE A 1 273 ? 38.659 -25.070 -36.370 1.00 41.66 273 ILE A C 1
ATOM 2103 O O . ILE A 1 273 ? 37.813 -24.232 -36.062 1.00 41.66 273 ILE A O 1
ATOM 2107 N N . ARG A 1 274 ? 39.971 -24.835 -36.312 1.00 41.56 274 ARG A N 1
ATOM 2108 C CA . ARG A 1 274 ? 40.585 -23.513 -36.175 1.00 41.56 274 ARG A CA 1
ATOM 2109 C C . ARG A 1 274 ? 40.353 -22.741 -37.478 1.00 41.56 274 ARG A C 1
ATOM 2111 O O . ARG A 1 274 ? 41.147 -22.824 -38.408 1.00 41.56 274 ARG A O 1
ATOM 2118 N N . GLY A 1 275 ? 39.228 -22.039 -37.549 1.00 38.31 275 GLY A N 1
ATOM 2119 C CA . GLY A 1 275 ? 39.014 -20.941 -38.485 1.00 38.31 275 GLY A CA 1
ATOM 2120 C C . GLY A 1 275 ? 39.480 -19.648 -37.828 1.00 38.31 275 GLY A C 1
ATOM 2121 O O . GLY A 1 275 ? 38.731 -19.022 -37.088 1.00 38.31 275 GLY A O 1
ATOM 2122 N N . THR A 1 276 ? 40.740 -19.288 -38.037 1.00 43.03 276 THR A N 1
ATOM 2123 C CA . THR A 1 276 ? 41.236 -17.924 -37.836 1.00 43.03 276 THR A CA 1
ATOM 2124 C C . THR A 1 276 ? 40.829 -17.140 -39.075 1.00 43.03 276 THR A C 1
ATOM 2126 O O . THR A 1 276 ? 41.421 -17.425 -40.104 1.00 43.03 276 THR A O 1
ATOM 2129 N N . ASP A 1 277 ? 39.772 -16.317 -39.004 1.00 38.91 277 ASP A N 1
ATOM 2130 C CA . ASP A 1 277 ? 39.463 -15.182 -39.917 1.00 38.91 277 ASP A CA 1
ATOM 2131 C C . ASP A 1 277 ? 38.112 -14.481 -39.566 1.00 38.91 277 ASP A C 1
ATOM 2133 O O . ASP A 1 277 ? 37.430 -13.945 -40.435 1.00 38.91 277 ASP A O 1
ATOM 2137 N N . GLU A 1 278 ? 37.688 -14.451 -38.290 1.00 46.88 278 GLU A N 1
ATOM 2138 C CA . GLU A 1 278 ? 36.530 -13.635 -37.833 1.00 46.88 278 GLU A CA 1
ATOM 2139 C C . GLU A 1 278 ? 36.914 -12.533 -36.822 1.00 46.88 278 GLU A C 1
ATOM 2141 O O . GLU A 1 278 ? 36.049 -11.851 -36.276 1.00 46.88 278 GLU A O 1
ATOM 2146 N N . GLU A 1 279 ? 38.206 -12.311 -36.572 1.00 45.25 279 GLU A N 1
ATOM 2147 C CA . GLU A 1 279 ? 38.668 -11.443 -35.474 1.00 45.25 279 GLU A CA 1
ATOM 2148 C C . GLU A 1 279 ? 38.813 -9.951 -35.844 1.00 45.25 279 GLU A C 1
ATOM 2150 O O . GLU A 1 279 ? 39.241 -9.152 -35.017 1.00 45.25 279 GLU A O 1
ATOM 2155 N N . GLU A 1 280 ? 38.414 -9.541 -37.055 1.00 42.22 280 GLU A N 1
ATOM 2156 C CA . GLU A 1 280 ? 38.537 -8.140 -37.500 1.00 42.22 280 GLU A CA 1
ATOM 2157 C C . GLU A 1 280 ? 37.257 -7.540 -38.109 1.00 42.22 280 GLU A C 1
ATOM 2159 O O . GLU A 1 280 ? 37.257 -6.430 -38.639 1.00 42.22 280 GLU A O 1
ATOM 2164 N N . ALA A 1 281 ? 36.111 -8.211 -37.968 1.00 41.66 281 ALA A N 1
ATOM 2165 C CA . ALA A 1 281 ? 34.841 -7.499 -38.014 1.00 41.66 281 ALA A CA 1
ATOM 2166 C C . ALA A 1 281 ? 34.642 -6.887 -36.629 1.00 41.66 281 ALA A C 1
ATOM 2168 O O . ALA A 1 281 ? 34.148 -7.571 -35.739 1.00 41.66 281 ALA A O 1
ATOM 2169 N N . GLY A 1 282 ? 35.074 -5.633 -36.444 1.00 42.84 282 GLY A N 1
ATOM 2170 C CA . GLY A 1 282 ? 34.915 -4.851 -35.216 1.00 42.84 282 GLY A CA 1
ATOM 2171 C C . GLY A 1 282 ? 33.484 -4.927 -34.691 1.00 42.84 282 GLY A C 1
ATOM 2172 O O . GLY A 1 282 ? 32.622 -4.114 -35.031 1.00 42.84 282 GLY A O 1
ATOM 2173 N N . ALA A 1 283 ? 33.220 -5.955 -33.888 1.00 43.81 283 ALA A N 1
ATOM 2174 C CA . ALA A 1 283 ? 31.941 -6.191 -33.276 1.00 43.81 283 ALA A CA 1
ATOM 2175 C C . ALA A 1 283 ? 31.737 -5.008 -32.344 1.00 43.81 283 ALA A C 1
ATOM 2177 O O . ALA A 1 283 ? 32.509 -4.814 -31.408 1.00 43.81 283 ALA A O 1
ATOM 2178 N N . LEU A 1 284 ? 30.731 -4.188 -32.648 1.00 50.00 284 LEU A N 1
ATOM 2179 C CA . LEU A 1 284 ? 30.173 -3.199 -31.736 1.00 50.00 284 LEU A CA 1
ATOM 2180 C C . LEU A 1 284 ? 29.887 -3.916 -30.415 1.00 50.00 284 LEU A C 1
ATOM 2182 O O . LEU A 1 284 ? 28.826 -4.522 -30.253 1.00 50.00 284 LEU A O 1
ATOM 2186 N N . ALA A 1 285 ? 30.871 -3.913 -29.515 1.00 55.66 285 ALA A N 1
ATOM 2187 C CA . ALA A 1 285 ? 30.768 -4.538 -28.216 1.00 55.66 285 ALA A CA 1
ATOM 2188 C C . ALA A 1 285 ? 29.553 -3.907 -27.546 1.00 55.66 285 ALA A C 1
ATOM 2190 O O . ALA A 1 285 ? 29.480 -2.682 -27.390 1.00 55.66 285 ALA A O 1
ATOM 2191 N N . LEU A 1 286 ? 28.553 -4.740 -27.258 1.00 52.00 286 LEU A N 1
ATOM 2192 C CA . LEU A 1 286 ? 27.346 -4.278 -26.597 1.00 52.00 286 LEU A CA 1
ATOM 2193 C C . LEU A 1 286 ? 27.767 -3.620 -25.276 1.00 52.00 286 LEU A C 1
ATOM 2195 O O . LEU A 1 286 ? 28.618 -4.170 -24.571 1.00 52.00 286 LEU A O 1
ATOM 2199 N N . PRO A 1 287 ? 27.234 -2.430 -24.960 1.00 55.41 287 PRO A N 1
ATOM 2200 C CA . PRO A 1 287 ? 27.642 -1.706 -23.769 1.00 55.41 287 PRO A CA 1
ATOM 2201 C C . PRO A 1 287 ? 27.347 -2.549 -22.521 1.00 55.41 287 PRO A C 1
ATOM 2203 O O . PRO A 1 287 ? 26.304 -3.203 -22.433 1.00 55.41 287 PRO A O 1
ATOM 2206 N N . THR A 1 288 ? 28.278 -2.554 -21.567 1.00 59.28 288 THR A N 1
ATOM 2207 C CA . THR A 1 288 ? 28.140 -3.325 -20.321 1.00 59.28 288 THR A CA 1
ATOM 2208 C C . THR A 1 288 ? 27.022 -2.754 -19.447 1.00 59.28 288 THR A C 1
ATOM 2210 O O . THR A 1 288 ? 26.699 -1.571 -19.543 1.00 59.28 288 THR A O 1
ATOM 2213 N N . ALA A 1 289 ? 26.445 -3.560 -18.549 1.00 52.50 289 ALA A N 1
ATOM 2214 C CA . ALA A 1 289 ? 25.353 -3.128 -17.665 1.00 52.50 289 ALA A CA 1
ATOM 2215 C C . ALA A 1 289 ? 25.671 -1.835 -16.875 1.00 52.50 289 ALA A C 1
ATOM 2217 O O . ALA A 1 289 ? 24.787 -1.009 -16.660 1.00 52.50 289 ALA A O 1
ATOM 2218 N N . GLU A 1 290 ? 26.939 -1.610 -16.516 1.00 55.84 290 GLU A N 1
ATOM 2219 C CA . GLU A 1 290 ? 27.416 -0.397 -15.834 1.00 55.84 290 GLU A CA 1
ATOM 2220 C C . GLU A 1 290 ? 27.483 0.832 -16.750 1.00 55.84 290 GLU A C 1
ATOM 2222 O O . GLU A 1 290 ? 27.004 1.905 -16.379 1.00 55.84 290 GLU A O 1
ATOM 2227 N N . GLN A 1 291 ? 28.014 0.685 -17.971 1.00 63.53 291 GLN A N 1
ATOM 2228 C CA . GLN A 1 291 ? 28.005 1.758 -18.978 1.00 63.53 291 GLN A CA 1
ATOM 2229 C C . GLN A 1 291 ? 26.571 2.175 -19.303 1.00 63.53 291 GLN A C 1
ATOM 2231 O O . GLN A 1 291 ? 26.255 3.347 -19.471 1.00 63.53 291 GLN A O 1
ATOM 2236 N N . VAL A 1 292 ? 25.689 1.189 -19.325 1.00 56.44 292 VAL A N 1
ATOM 2237 C CA . VAL A 1 292 ? 24.274 1.349 -19.594 1.00 56.44 292 VAL A CA 1
ATOM 2238 C C . VAL A 1 292 ? 23.520 1.998 -18.427 1.00 56.44 292 VAL A C 1
ATOM 2240 O O . VAL A 1 292 ? 22.655 2.841 -18.661 1.00 56.44 292 VAL A O 1
ATOM 2243 N N . ALA A 1 293 ? 23.847 1.664 -17.176 1.00 57.00 293 ALA A N 1
ATOM 2244 C CA . ALA A 1 293 ? 23.312 2.360 -16.007 1.00 57.00 293 ALA A CA 1
ATOM 2245 C C . ALA A 1 293 ? 23.739 3.838 -16.002 1.00 57.00 293 ALA A C 1
ATOM 2247 O O . ALA A 1 293 ? 22.919 4.711 -15.720 1.00 57.00 293 ALA A O 1
ATOM 2248 N N . SER A 1 294 ? 24.983 4.125 -16.400 1.00 64.31 294 SER A N 1
ATOM 2249 C CA . SER A 1 294 ? 25.486 5.492 -16.582 1.00 64.31 294 SER A CA 1
ATOM 2250 C C . SER A 1 294 ? 24.760 6.240 -17.713 1.00 64.31 294 SER A C 1
ATOM 2252 O O . SER A 1 294 ? 24.400 7.403 -17.549 1.00 64.31 294 SER A O 1
ATOM 2254 N N . GLU A 1 295 ? 24.439 5.571 -18.825 1.00 65.12 295 GLU A N 1
ATOM 2255 C CA . GLU A 1 295 ? 23.631 6.144 -19.915 1.00 65.12 295 GLU A CA 1
ATOM 2256 C C . GLU A 1 295 ? 22.167 6.389 -19.516 1.00 65.12 295 GLU A C 1
ATOM 2258 O O . GLU A 1 295 ? 21.569 7.386 -19.922 1.00 65.12 295 GLU A O 1
ATOM 2263 N N . LEU A 1 296 ? 21.576 5.517 -18.693 1.00 58.16 296 LEU A N 1
ATOM 2264 C CA . LEU A 1 296 ? 20.236 5.738 -18.144 1.00 58.16 296 LEU A CA 1
ATOM 2265 C C . LEU A 1 296 ? 20.230 6.930 -17.177 1.00 58.16 296 LEU A C 1
ATOM 2267 O O . LEU A 1 296 ? 19.255 7.672 -17.122 1.00 58.16 296 LEU A O 1
ATOM 2271 N N . GLU A 1 297 ? 21.321 7.153 -16.439 1.00 60.38 297 G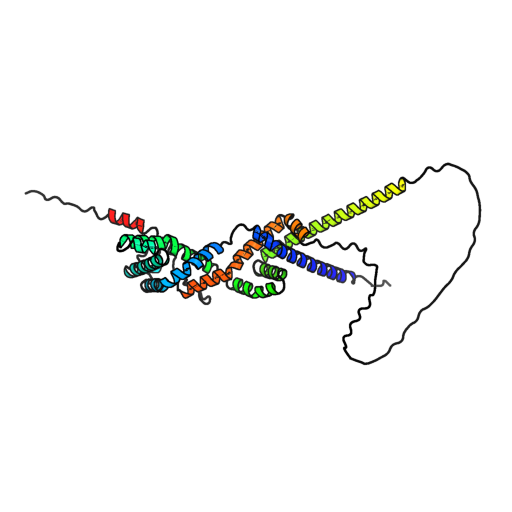LU A N 1
ATOM 2272 C CA . GLU A 1 297 ? 21.491 8.391 -15.680 1.00 60.38 297 GLU A CA 1
ATOM 2273 C C . GLU A 1 297 ? 21.648 9.623 -16.580 1.00 60.38 297 GLU A C 1
ATOM 2275 O O . GLU A 1 297 ? 21.211 10.701 -16.173 1.00 60.38 297 GLU A O 1
ATOM 2280 N N . ALA A 1 298 ? 22.200 9.466 -17.787 1.00 65.19 298 ALA A N 1
ATOM 2281 C CA . ALA A 1 298 ? 22.336 10.544 -18.765 1.00 65.19 298 ALA A CA 1
ATOM 2282 C C . ALA A 1 298 ? 21.000 10.922 -19.438 1.00 65.19 298 ALA A C 1
ATOM 2284 O O . ALA A 1 298 ? 20.790 12.092 -19.759 1.00 65.19 298 ALA A O 1
ATOM 2285 N N . SER A 1 299 ? 20.067 9.974 -19.612 1.00 77.62 299 SER A N 1
ATOM 2286 C CA . SER A 1 299 ? 18.708 10.265 -20.094 1.00 77.62 299 SER A CA 1
ATOM 2287 C C . SER A 1 299 ? 17.774 10.633 -18.934 1.00 77.62 299 SER A C 1
ATOM 2289 O O . SER A 1 299 ? 17.170 9.774 -18.285 1.00 77.62 299 SER A O 1
ATOM 2291 N N . SER A 1 300 ? 17.627 11.936 -18.678 1.00 81.38 300 SER A N 1
ATOM 2292 C CA . SER A 1 300 ? 16.761 12.459 -17.609 1.00 81.38 300 SER A CA 1
ATOM 2293 C C . SER A 1 300 ? 15.302 11.995 -17.732 1.00 81.38 300 SER A C 1
ATOM 2295 O O . SER A 1 300 ? 14.671 11.693 -16.718 1.00 81.38 300 SER A O 1
ATOM 2297 N N . GLU A 1 301 ? 14.788 11.874 -18.958 1.00 88.50 301 GLU A N 1
ATOM 2298 C CA . GLU A 1 301 ? 13.425 11.418 -19.249 1.00 88.50 301 GLU A CA 1
ATOM 2299 C C . GLU A 1 301 ? 13.231 9.925 -18.950 1.00 88.50 301 GLU A C 1
ATOM 2301 O O . GLU A 1 301 ? 12.342 9.566 -18.175 1.00 88.50 301 GLU A O 1
ATOM 2306 N N . ALA A 1 302 ? 14.089 9.046 -19.487 1.00 85.88 302 ALA A N 1
ATOM 2307 C CA . ALA A 1 302 ? 13.983 7.604 -19.249 1.00 85.88 302 ALA A CA 1
ATOM 2308 C C . ALA A 1 302 ? 14.134 7.269 -17.758 1.00 85.88 302 ALA A C 1
ATOM 2310 O O . ALA A 1 302 ? 13.443 6.391 -17.237 1.00 85.88 302 ALA A O 1
ATOM 2311 N N . ARG A 1 303 ? 14.985 8.013 -17.042 1.00 84.62 303 ARG A N 1
ATOM 2312 C CA . ARG A 1 303 ? 15.125 7.906 -15.588 1.00 84.62 303 ARG A CA 1
ATOM 2313 C C . ARG A 1 303 ? 13.864 8.336 -14.840 1.00 84.62 303 ARG A C 1
ATOM 2315 O O . ARG A 1 303 ? 13.467 7.648 -13.900 1.00 84.62 303 ARG A O 1
ATOM 2322 N N . ALA A 1 304 ? 13.243 9.452 -15.222 1.00 89.31 304 ALA A N 1
ATOM 2323 C CA . ALA A 1 304 ? 12.001 9.914 -14.603 1.00 89.31 304 ALA A CA 1
ATOM 2324 C C . ALA A 1 304 ? 10.865 8.898 -14.808 1.00 89.31 304 ALA A C 1
ATOM 2326 O O . ALA A 1 304 ? 10.164 8.560 -13.853 1.00 89.31 304 ALA A O 1
ATOM 2327 N N . LEU A 1 305 ? 10.749 8.342 -16.018 1.00 91.56 305 LEU A N 1
ATOM 2328 C CA . LEU A 1 305 ? 9.789 7.284 -16.333 1.00 91.56 305 LEU A CA 1
ATOM 2329 C C . LEU A 1 305 ? 10.070 6.001 -15.545 1.00 91.56 305 LEU A C 1
ATOM 2331 O O . LEU A 1 305 ? 9.141 5.430 -14.985 1.00 91.56 305 LEU A O 1
ATOM 2335 N N . ALA A 1 306 ? 11.332 5.580 -15.422 1.00 90.00 306 ALA A N 1
ATOM 2336 C CA . ALA A 1 306 ? 11.697 4.411 -14.621 1.00 90.00 306 ALA A CA 1
ATOM 2337 C C . ALA A 1 306 ? 11.324 4.583 -13.137 1.00 90.00 306 ALA A C 1
ATOM 2339 O O . ALA A 1 306 ? 10.805 3.654 -12.519 1.00 90.00 306 ALA A O 1
ATOM 2340 N N . LEU A 1 307 ? 11.545 5.776 -12.570 1.00 89.56 307 LEU A N 1
ATOM 2341 C CA . LEU A 1 307 ? 11.147 6.101 -11.197 1.00 89.56 307 LEU A CA 1
ATOM 2342 C C . LEU A 1 307 ? 9.626 6.094 -11.023 1.00 89.56 307 LEU A C 1
ATOM 2344 O O . LEU A 1 307 ? 9.132 5.516 -10.055 1.00 89.56 307 LEU A O 1
ATOM 2348 N N . ALA A 1 308 ? 8.883 6.704 -11.949 1.00 92.12 308 ALA A N 1
ATOM 2349 C CA . ALA A 1 308 ? 7.422 6.706 -11.926 1.00 92.12 308 ALA A CA 1
ATOM 2350 C C . ALA A 1 308 ? 6.857 5.282 -12.048 1.00 92.12 308 ALA A C 1
ATOM 2352 O O . ALA A 1 308 ? 5.957 4.906 -11.300 1.00 92.12 308 ALA A O 1
ATOM 2353 N N . LEU A 1 309 ? 7.437 4.472 -12.934 1.00 93.69 309 LEU A N 1
ATOM 2354 C CA . LEU A 1 309 ? 7.065 3.080 -13.161 1.00 93.69 309 LEU A CA 1
ATOM 2355 C C . LEU A 1 309 ? 7.327 2.213 -11.923 1.00 93.69 309 LEU A C 1
ATOM 2357 O O . LEU A 1 309 ? 6.445 1.476 -11.493 1.00 93.69 309 LEU A O 1
ATOM 2361 N N . TYR A 1 310 ? 8.504 2.344 -11.305 1.00 92.75 310 TYR A N 1
ATOM 2362 C CA . TYR A 1 310 ? 8.828 1.632 -10.069 1.00 92.75 310 TYR A CA 1
ATOM 2363 C C . TYR A 1 310 ? 7.939 2.076 -8.895 1.00 92.75 310 TYR A C 1
ATOM 2365 O O . TYR A 1 310 ? 7.464 1.234 -8.138 1.00 92.75 310 TYR A O 1
ATOM 2373 N N . THR A 1 311 ? 7.652 3.378 -8.778 1.00 92.62 311 THR A N 1
ATOM 2374 C CA . THR A 1 311 ? 6.746 3.927 -7.749 1.00 92.62 311 THR A CA 1
ATOM 2375 C C . THR A 1 311 ? 5.318 3.401 -7.930 1.00 92.62 311 THR A C 1
ATOM 2377 O O . THR A 1 311 ? 4.703 2.918 -6.984 1.00 92.62 311 THR A O 1
ATOM 2380 N N . GLY A 1 312 ? 4.801 3.403 -9.161 1.00 94.75 312 GLY A N 1
ATOM 2381 C CA . GLY A 1 312 ? 3.498 2.807 -9.453 1.00 94.75 312 GLY A CA 1
ATOM 2382 C C . GLY A 1 312 ? 3.479 1.309 -9.151 1.00 94.75 312 GLY A C 1
ATOM 2383 O O . GLY A 1 312 ? 2.507 0.794 -8.601 1.00 94.75 312 GLY A O 1
ATOM 2384 N N . TRP A 1 313 ? 4.567 0.600 -9.465 1.00 95.62 313 TRP A N 1
ATOM 2385 C CA . TRP A 1 313 ? 4.652 -0.835 -9.227 1.00 95.62 313 TRP A CA 1
ATOM 2386 C C . TRP A 1 313 ? 4.668 -1.155 -7.733 1.00 95.62 313 TRP A C 1
ATOM 2388 O O . TRP A 1 313 ? 3.923 -2.034 -7.314 1.00 95.62 313 TRP A O 1
ATOM 2398 N N . ILE A 1 314 ? 5.443 -0.436 -6.911 1.00 94.75 314 ILE A N 1
ATOM 2399 C CA . ILE A 1 314 ? 5.511 -0.691 -5.462 1.00 94.75 314 ILE A CA 1
ATOM 2400 C C . ILE A 1 314 ? 4.181 -0.376 -4.759 1.00 94.75 314 ILE A C 1
ATOM 2402 O O . ILE A 1 314 ? 3.799 -1.063 -3.808 1.00 94.75 314 ILE A O 1
ATOM 2406 N N . ASP A 1 315 ? 3.425 0.607 -5.253 1.00 94.75 315 ASP A N 1
ATOM 2407 C CA . ASP A 1 315 ? 2.073 0.875 -4.766 1.00 94.75 315 ASP A CA 1
ATOM 2408 C C . ASP A 1 315 ? 1.109 -0.272 -5.103 1.00 94.75 315 ASP A C 1
ATOM 2410 O O . ASP A 1 315 ? 0.296 -0.657 -4.257 1.00 94.75 315 ASP A O 1
ATOM 2414 N N . LEU A 1 316 ? 1.211 -0.865 -6.298 1.00 96.31 316 LEU A N 1
ATOM 2415 C CA . LEU A 1 316 ? 0.420 -2.038 -6.690 1.00 96.31 316 LEU A CA 1
ATOM 2416 C C . LEU A 1 316 ? 0.897 -3.327 -6.004 1.00 96.31 316 LEU A C 1
ATOM 2418 O O . LEU A 1 316 ? 0.075 -4.163 -5.643 1.00 96.31 316 LEU A O 1
ATOM 2422 N N . ALA A 1 317 ? 2.191 -3.470 -5.726 1.00 95.50 317 ALA A N 1
ATOM 2423 C CA . ALA A 1 317 ? 2.756 -4.613 -5.010 1.00 95.50 317 ALA A CA 1
ATOM 2424 C C . ALA A 1 317 ? 2.193 -4.760 -3.582 1.00 95.50 317 ALA A C 1
ATOM 2426 O O . ALA A 1 317 ? 2.273 -5.834 -2.993 1.00 95.50 317 ALA A O 1
ATOM 2427 N N . GLY A 1 318 ? 1.563 -3.711 -3.039 1.00 96.69 318 GLY A N 1
ATOM 2428 C CA . GLY A 1 318 ? 0.817 -3.752 -1.781 1.00 96.69 318 GLY A CA 1
ATOM 2429 C C . GLY A 1 318 ? -0.544 -4.463 -1.843 1.00 96.69 318 GLY A C 1
ATOM 2430 O O . GLY A 1 318 ? -1.212 -4.555 -0.814 1.00 96.69 318 GLY A O 1
ATOM 2431 N N . MET A 1 319 ? -1.006 -4.958 -3.001 1.00 97.12 319 MET A N 1
ATOM 2432 C CA . MET A 1 319 ? -2.320 -5.621 -3.102 1.00 97.12 319 MET A CA 1
ATOM 2433 C C . MET A 1 319 ? -2.512 -6.831 -2.173 1.00 97.12 319 MET A C 1
ATOM 2435 O O . MET A 1 319 ? -3.576 -6.890 -1.555 1.00 97.12 319 MET A O 1
ATOM 2439 N N . PRO A 1 320 ? -1.536 -7.741 -1.979 1.00 97.19 320 PRO A N 1
ATOM 2440 C CA . PRO A 1 320 ? -1.682 -8.835 -1.016 1.00 97.19 320 PRO A CA 1
ATOM 2441 C C . PRO A 1 320 ? -1.918 -8.328 0.412 1.00 97.19 320 PRO A C 1
ATOM 2443 O O . PRO A 1 320 ? -2.769 -8.842 1.137 1.00 97.19 320 PRO A O 1
ATOM 2446 N N . VAL A 1 321 ? -1.222 -7.253 0.798 1.00 97.69 321 VAL A N 1
ATOM 2447 C CA . VAL A 1 321 ? -1.384 -6.599 2.103 1.00 97.69 321 VAL A CA 1
ATOM 2448 C C . VAL A 1 321 ? -2.784 -6.002 2.243 1.00 97.69 321 VAL A C 1
ATOM 2450 O O . VAL A 1 321 ? -3.470 -6.270 3.230 1.00 97.69 321 VAL A O 1
ATOM 2453 N N . ARG A 1 322 ? -3.250 -5.248 1.239 1.00 97.88 322 ARG A N 1
ATOM 2454 C CA . ARG A 1 322 ? -4.619 -4.707 1.211 1.00 97.88 322 ARG A CA 1
ATOM 2455 C C . ARG A 1 322 ? -5.671 -5.820 1.274 1.00 97.88 322 ARG A C 1
ATOM 2457 O O . ARG A 1 322 ? -6.657 -5.682 1.993 1.00 97.88 322 ARG A O 1
ATOM 2464 N N . GLY A 1 323 ? -5.442 -6.934 0.577 1.00 96.69 323 GLY A N 1
ATOM 2465 C CA . GLY A 1 323 ? -6.305 -8.115 0.595 1.00 96.69 323 GLY A CA 1
ATOM 2466 C C . GLY A 1 323 ? -6.383 -8.765 1.976 1.00 96.69 323 GLY A C 1
ATOM 2467 O O . GLY A 1 323 ? -7.477 -9.054 2.458 1.00 96.69 323 GLY A O 1
ATOM 2468 N N . ALA A 1 324 ? -5.246 -8.919 2.660 1.00 97.06 324 ALA A N 1
ATOM 2469 C CA . ALA A 1 324 ? -5.197 -9.435 4.027 1.00 97.06 324 ALA A CA 1
ATOM 2470 C C . ALA A 1 324 ? -5.954 -8.530 5.014 1.00 97.06 324 ALA A C 1
ATOM 2472 O O . ALA A 1 324 ? -6.735 -9.028 5.828 1.00 97.06 324 ALA A O 1
ATOM 2473 N N . ILE A 1 325 ? -5.781 -7.207 4.908 1.00 97.38 325 ILE A N 1
ATOM 2474 C CA . ILE A 1 325 ? -6.526 -6.225 5.711 1.00 97.38 325 ILE A CA 1
ATOM 2475 C C . ILE A 1 325 ? -8.026 -6.329 5.418 1.00 97.38 325 ILE A C 1
ATOM 2477 O O . ILE A 1 325 ? -8.823 -6.455 6.345 1.00 97.38 325 ILE A O 1
ATOM 2481 N N . ARG A 1 326 ? -8.421 -6.343 4.138 1.00 96.19 326 ARG A N 1
ATOM 2482 C CA . ARG A 1 326 ? -9.820 -6.496 3.718 1.00 96.19 326 ARG A CA 1
ATOM 2483 C C . ARG A 1 326 ? -10.449 -7.745 4.324 1.00 96.19 326 ARG A C 1
ATOM 2485 O O . ARG A 1 326 ? -11.518 -7.643 4.916 1.00 96.19 326 ARG A O 1
ATOM 2492 N N . ASN A 1 327 ? -9.792 -8.896 4.205 1.00 94.81 327 ASN A N 1
ATOM 2493 C CA . ASN A 1 327 ? -10.296 -10.153 4.755 1.00 94.81 327 ASN A CA 1
ATOM 2494 C C . ASN A 1 327 ? -10.445 -10.063 6.280 1.00 94.81 327 ASN A C 1
ATOM 2496 O O . ASN A 1 327 ? -11.506 -10.396 6.799 1.00 94.81 327 ASN A O 1
ATOM 2500 N N . CYS A 1 328 ? -9.457 -9.495 6.985 1.00 95.00 328 CYS A N 1
ATOM 2501 C CA . CYS A 1 328 ? -9.550 -9.266 8.430 1.00 95.00 328 CYS A CA 1
ATOM 2502 C C . CYS A 1 328 ? -10.778 -8.425 8.812 1.00 95.00 328 CYS A C 1
ATOM 2504 O O . CYS A 1 328 ? -11.495 -8.788 9.746 1.00 95.00 328 CYS A O 1
ATOM 2506 N N . LEU A 1 329 ? -11.033 -7.325 8.098 1.00 94.00 329 LEU A N 1
ATOM 2507 C CA . LEU A 1 329 ? -12.174 -6.450 8.373 1.00 94.00 329 LEU A CA 1
ATOM 2508 C C . LEU A 1 329 ? -13.513 -7.121 8.033 1.00 94.00 329 LEU A C 1
ATOM 2510 O O . LEU A 1 329 ? -14.473 -6.970 8.786 1.00 94.00 329 LEU A O 1
ATOM 2514 N N . VAL A 1 330 ? -13.586 -7.874 6.931 1.00 92.12 330 VAL A N 1
ATOM 2515 C CA . VAL A 1 330 ? -14.791 -8.618 6.524 1.00 92.12 330 VAL A CA 1
ATOM 2516 C C . VAL A 1 330 ? -15.127 -9.714 7.534 1.00 92.12 330 VAL A C 1
ATOM 2518 O O . VAL A 1 330 ? -16.281 -9.834 7.936 1.00 92.12 330 VAL A O 1
ATOM 2521 N N . ASP A 1 331 ? -14.134 -10.479 7.987 1.00 91.94 331 ASP A N 1
ATOM 2522 C CA . ASP A 1 331 ? -14.328 -11.585 8.936 1.00 91.94 331 ASP A CA 1
ATOM 2523 C C . ASP A 1 331 ? -14.861 -11.121 10.299 1.00 91.94 331 ASP A C 1
ATOM 2525 O O . ASP A 1 331 ? -15.470 -11.899 11.031 1.00 91.94 331 ASP A O 1
ATOM 2529 N N . HIS A 1 332 ? -14.653 -9.847 10.632 1.00 91.25 332 HIS A N 1
ATOM 2530 C CA . HIS A 1 332 ? -15.049 -9.244 11.904 1.00 91.25 332 HIS A CA 1
ATOM 2531 C C . HIS A 1 332 ? -16.195 -8.232 11.750 1.00 91.25 332 HIS A C 1
ATOM 2533 O O . HIS A 1 332 ? -16.501 -7.515 12.702 1.00 91.25 332 HIS A O 1
ATOM 2539 N N . SER A 1 333 ? -16.844 -8.184 10.580 1.00 89.06 333 SER A N 1
ATOM 2540 C CA . SER A 1 333 ? -17.955 -7.269 10.279 1.00 89.06 333 SER A CA 1
ATOM 2541 C C . SER A 1 333 ? -17.603 -5.785 10.477 1.00 89.06 333 SER A C 1
ATOM 2543 O O . SER A 1 333 ? -18.434 -4.989 10.897 1.00 89.06 333 SER A O 1
ATOM 2545 N N . LEU A 1 334 ? -16.364 -5.388 10.183 1.00 87.19 334 LEU A N 1
ATOM 2546 C CA . LEU A 1 334 ? -15.927 -3.982 10.176 1.00 87.19 334 LEU A CA 1
ATOM 2547 C C . LEU A 1 334 ? -15.980 -3.349 8.782 1.00 87.19 334 LEU A C 1
ATOM 2549 O O . LEU A 1 334 ? -15.793 -2.142 8.630 1.00 87.19 334 LEU A O 1
ATOM 2553 N N . LEU A 1 335 ? -16.237 -4.161 7.759 1.00 85.81 335 LEU A N 1
ATOM 2554 C CA . LEU A 1 335 ? -16.444 -3.728 6.387 1.00 85.81 335 LEU A CA 1
ATOM 2555 C C . LEU A 1 335 ? -17.735 -4.372 5.870 1.00 85.81 335 LEU A C 1
ATOM 2557 O O . LEU A 1 335 ? -17.768 -5.564 5.570 1.00 85.81 335 LEU A O 1
ATOM 2561 N N . HIS A 1 336 ? -18.808 -3.583 5.798 1.00 68.38 336 HIS A N 1
ATOM 2562 C CA . HIS A 1 336 ? -20.104 -4.008 5.267 1.00 68.38 336 HIS A CA 1
ATOM 2563 C C . HIS A 1 336 ? -20.273 -3.501 3.831 1.00 68.38 336 HIS A C 1
ATOM 2565 O O . HIS A 1 336 ? -19.842 -2.398 3.505 1.00 68.38 336 HIS A O 1
ATOM 2571 N N . GLY A 1 337 ? -20.917 -4.291 2.970 1.00 50.31 337 GLY A N 1
ATOM 2572 C CA . GLY A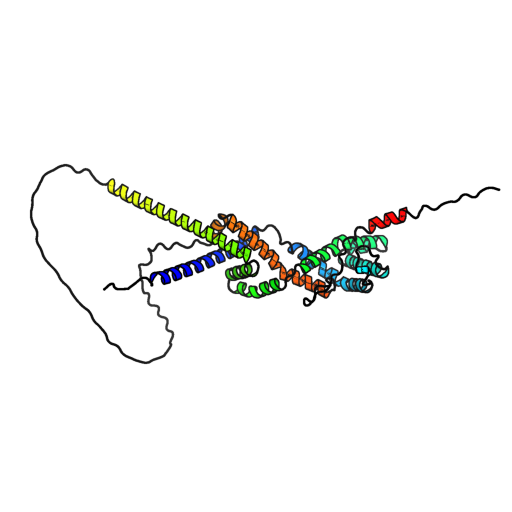 1 337 ? -21.259 -3.852 1.613 1.00 50.31 337 GLY A CA 1
ATOM 2573 C C . GLY A 1 337 ? -20.139 -3.971 0.577 1.00 50.31 337 GLY A C 1
ATOM 2574 O O . GLY A 1 337 ? -20.309 -3.475 -0.530 1.00 50.31 337 GLY A O 1
ATOM 2575 N N . VAL A 1 338 ? -19.030 -4.657 0.884 1.00 42.00 338 VAL A N 1
ATOM 2576 C CA . VAL A 1 338 ? -18.205 -5.262 -0.171 1.00 42.00 338 VAL A CA 1
ATOM 2577 C C . VAL A 1 338 ? -18.748 -6.671 -0.373 1.00 42.00 338 VAL A C 1
ATOM 2579 O O . VAL A 1 338 ? -18.514 -7.533 0.479 1.00 42.00 338 VAL A O 1
ATOM 2582 N N . PRO A 1 339 ? -19.525 -6.920 -1.436 1.00 37.44 339 PRO A N 1
ATOM 2583 C CA . PRO A 1 339 ? -20.111 -8.230 -1.651 1.00 37.44 339 PRO A CA 1
ATOM 2584 C C . PRO A 1 339 ? -18.990 -9.279 -1.709 1.00 37.44 339 PRO A C 1
ATOM 2586 O O . PRO A 1 339 ? -17.961 -9.050 -2.350 1.00 37.44 339 PRO A O 1
ATOM 2589 N N . ARG A 1 340 ? -19.162 -10.435 -1.047 1.00 41.84 340 ARG A N 1
ATOM 2590 C CA . ARG A 1 340 ? -18.234 -11.578 -1.202 1.00 41.84 340 ARG A CA 1
ATOM 2591 C C . ARG A 1 340 ? -18.166 -12.068 -2.664 1.00 41.84 340 ARG A C 1
ATOM 2593 O O . ARG A 1 340 ? -17.202 -12.730 -3.021 1.00 41.84 340 ARG A O 1
ATOM 2600 N N . ALA A 1 341 ? -19.135 -11.672 -3.491 1.00 39.56 341 ALA A N 1
ATOM 2601 C CA . ALA A 1 341 ? -19.118 -11.632 -4.950 1.00 39.56 341 ALA A CA 1
ATOM 2602 C C . ALA A 1 341 ? -20.057 -10.489 -5.389 1.00 39.56 341 ALA A C 1
ATOM 2604 O O . ALA A 1 341 ? -21.127 -10.329 -4.810 1.00 39.56 341 ALA A O 1
ATOM 2605 N N . TRP A 1 342 ? -19.601 -9.642 -6.308 1.00 38.62 342 TRP A N 1
ATOM 2606 C CA . TRP A 1 342 ? -20.145 -8.327 -6.678 1.00 38.62 342 TRP A CA 1
ATOM 2607 C C . TRP A 1 342 ? -21.610 -8.346 -7.185 1.00 38.62 342 TRP A C 1
ATOM 2609 O O . TRP A 1 342 ? -21.823 -8.369 -8.388 1.00 38.62 342 TRP A O 1
ATOM 2619 N N . ASP A 1 343 ? -22.604 -8.214 -6.293 1.00 32.31 343 ASP A N 1
ATOM 2620 C CA . ASP A 1 343 ? -24.013 -7.959 -6.655 1.00 32.31 343 ASP A CA 1
ATOM 2621 C C . ASP A 1 343 ? -24.502 -6.685 -5.933 1.00 32.31 343 ASP A C 1
ATOM 2623 O O . ASP A 1 343 ? -24.612 -6.636 -4.707 1.00 32.31 343 ASP A O 1
ATOM 2627 N N . GLY A 1 344 ? -24.698 -5.599 -6.686 1.00 38.50 344 GLY A N 1
ATOM 2628 C CA . GLY A 1 344 ? -24.826 -4.242 -6.152 1.00 38.50 344 GLY A CA 1
ATOM 2629 C C . GLY A 1 344 ? -26.073 -3.962 -5.303 1.00 38.50 344 GLY A C 1
ATOM 2630 O O . GLY A 1 344 ? -27.190 -4.065 -5.797 1.00 38.50 344 GLY A O 1
ATOM 2631 N N . ALA A 1 345 ? -25.864 -3.483 -4.067 1.00 30.27 345 ALA A N 1
ATOM 2632 C CA . ALA A 1 345 ? -26.756 -2.561 -3.348 1.00 30.27 345 ALA A CA 1
ATOM 2633 C C . ALA A 1 345 ? -26.099 -1.994 -2.059 1.00 30.27 345 ALA A C 1
ATOM 2635 O O . ALA A 1 345 ? -25.923 -2.717 -1.087 1.00 30.27 345 ALA A O 1
ATOM 2636 N N . GLY A 1 346 ? -25.798 -0.684 -2.057 1.00 34.09 346 GLY A N 1
ATOM 2637 C CA . GLY A 1 346 ? -25.976 0.261 -0.929 1.00 34.09 346 GLY A CA 1
ATOM 2638 C C . GLY A 1 346 ? -25.127 0.164 0.357 1.00 34.09 346 GLY A C 1
ATOM 2639 O O . GLY A 1 346 ? -25.286 -0.750 1.154 1.00 34.09 346 GLY A O 1
ATOM 2640 N N . LEU A 1 347 ? -24.324 1.212 0.602 1.00 33.44 347 LEU A N 1
ATOM 2641 C CA . LEU A 1 347 ? -23.383 1.443 1.717 1.00 33.44 347 LEU A CA 1
ATOM 2642 C C . LEU A 1 347 ? -24.022 1.952 3.030 1.00 33.44 347 LEU A C 1
ATOM 2644 O O . LEU A 1 347 ? -24.984 2.718 3.010 1.00 33.44 347 LEU A O 1
ATOM 2648 N N . VAL A 1 348 ? -23.397 1.605 4.164 1.00 34.38 348 VAL A N 1
ATOM 2649 C CA . VAL A 1 348 ? -23.593 2.228 5.493 1.00 34.38 348 VAL A CA 1
ATOM 2650 C C . VAL A 1 348 ? -22.818 3.566 5.559 1.00 34.38 348 VAL A C 1
ATOM 2652 O O . VAL A 1 348 ? -21.748 3.664 4.950 1.00 34.38 348 VAL A O 1
ATOM 2655 N N . PRO A 1 349 ? -23.310 4.605 6.261 1.00 37.47 349 PRO A N 1
ATOM 2656 C CA . PRO A 1 349 ? -22.711 5.939 6.284 1.00 37.47 349 PRO A CA 1
ATOM 2657 C C . PRO A 1 349 ? -21.500 6.059 7.216 1.00 37.47 349 PRO A C 1
ATOM 2659 O O . PRO A 1 349 ? -21.374 5.383 8.234 1.00 37.47 349 PRO A O 1
ATOM 2662 N N . GLN A 1 350 ? -20.604 6.975 6.848 1.00 36.62 350 GLN A N 1
ATOM 2663 C CA . GLN A 1 350 ? -19.352 7.257 7.544 1.00 36.62 350 GLN A CA 1
ATOM 2664 C C . GLN A 1 350 ? -19.574 8.037 8.851 1.00 36.62 350 GLN A C 1
ATOM 2666 O O . GLN A 1 350 ? -20.103 9.149 8.837 1.00 36.62 350 GLN A O 1
ATOM 2671 N N . MET A 1 351 ? -19.070 7.509 9.971 1.00 32.56 351 MET A N 1
ATOM 2672 C CA . MET A 1 351 ? -18.880 8.257 11.218 1.00 32.56 351 MET A CA 1
ATOM 2673 C C . MET A 1 351 ? -17.749 9.286 11.044 1.00 32.56 351 MET A C 1
ATOM 2675 O O . MET A 1 351 ? -16.576 8.957 11.185 1.00 32.56 351 MET A O 1
ATOM 2679 N N . LYS A 1 352 ? -18.081 10.545 10.729 1.00 37.72 352 LYS A N 1
ATOM 2680 C CA . LYS A 1 352 ? -17.092 11.639 10.597 1.00 37.72 352 LYS A CA 1
ATOM 2681 C C . LYS A 1 352 ? -17.021 12.630 11.771 1.00 37.72 352 LYS A C 1
ATOM 2683 O O . LYS A 1 352 ? -16.152 13.493 11.747 1.00 37.72 352 LYS A O 1
ATOM 2688 N N . HIS A 1 353 ? -17.849 12.523 12.819 1.00 39.72 353 HIS A N 1
ATOM 2689 C CA . HIS A 1 353 ? -17.996 13.628 13.793 1.00 39.72 353 HIS A CA 1
ATOM 2690 C C . HIS A 1 353 ? -18.061 13.242 15.287 1.00 39.72 353 HIS A C 1
ATOM 2692 O O . HIS A 1 353 ? -18.710 13.922 16.079 1.00 39.72 353 HIS A O 1
ATOM 2698 N N . ALA A 1 354 ? -17.298 12.240 15.738 1.00 37.38 354 ALA A N 1
ATOM 2699 C CA . ALA A 1 354 ? -17.160 11.951 17.179 1.00 37.38 354 ALA A CA 1
ATOM 2700 C C . ALA A 1 354 ? -16.516 13.106 17.997 1.00 37.38 354 ALA A C 1
ATOM 2702 O O . ALA A 1 354 ? -16.577 13.119 19.223 1.00 37.38 354 ALA A O 1
ATOM 2703 N N . GLY A 1 355 ? -15.910 14.108 17.343 1.00 36.06 355 GLY A N 1
ATOM 2704 C CA . GLY A 1 355 ? -15.331 15.293 17.996 1.00 36.06 355 GLY A CA 1
ATOM 2705 C C . GLY A 1 355 ? -16.321 16.419 18.338 1.00 36.06 355 GLY A C 1
ATOM 2706 O O . GLY A 1 355 ? -15.993 17.290 19.145 1.00 36.06 355 GLY A O 1
ATOM 2707 N N . GLU A 1 356 ? -17.529 16.432 17.763 1.00 36.78 356 GLU A N 1
ATOM 2708 C CA . GLU A 1 356 ? -18.511 17.514 17.982 1.00 36.78 356 GLU A CA 1
ATOM 2709 C C . GLU A 1 356 ? -19.415 17.279 19.201 1.00 36.78 356 GLU A C 1
ATOM 2711 O O . GLU A 1 356 ?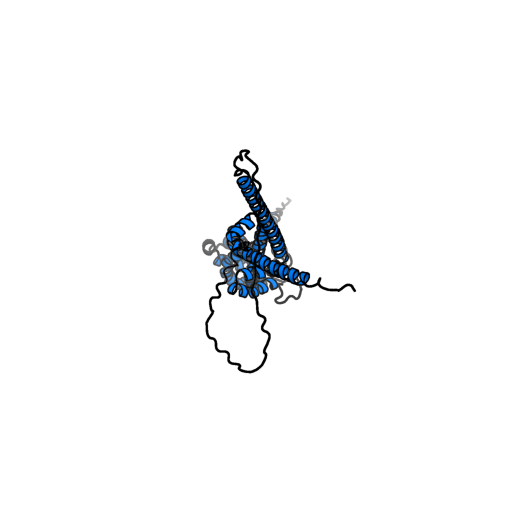 -19.985 18.223 19.759 1.00 36.78 356 GLU A O 1
ATOM 2716 N N . PHE A 1 357 ? -19.460 16.040 19.695 1.00 37.75 357 PHE A N 1
ATOM 2717 C CA . PHE A 1 357 ? -20.289 15.624 20.826 1.00 37.75 357 PHE A CA 1
ATOM 2718 C C . PHE A 1 357 ? -19.930 16.360 22.132 1.00 37.75 357 PHE A C 1
ATOM 2720 O O . PHE A 1 357 ? -20.809 16.766 22.895 1.00 37.75 357 PHE A O 1
ATOM 2727 N N . SER A 1 358 ? -18.640 16.643 22.359 1.00 42.94 358 SER A N 1
ATOM 2728 C CA . SER A 1 358 ? -18.189 17.373 23.552 1.00 42.94 358 SER A CA 1
ATOM 2729 C C . SER A 1 358 ? -18.494 18.879 23.505 1.00 42.94 358 SER A C 1
ATOM 2731 O O . SER A 1 358 ? -18.522 19.518 24.559 1.00 42.94 358 SER A O 1
ATOM 2733 N N . ARG A 1 359 ? -18.734 19.469 22.322 1.00 42.50 359 ARG A N 1
ATOM 2734 C CA . ARG A 1 359 ? -19.048 20.906 22.188 1.00 42.50 359 ARG A CA 1
ATOM 2735 C C . ARG A 1 359 ? -20.539 21.192 22.372 1.00 42.50 359 ARG A C 1
ATOM 2737 O O . ARG A 1 359 ? -20.881 22.185 23.010 1.00 42.50 359 ARG A O 1
ATOM 2744 N N . ASN A 1 360 ? -21.419 20.305 21.907 1.00 37.12 360 ASN A N 1
ATOM 2745 C CA . ASN A 1 360 ? -22.868 20.507 22.030 1.00 37.12 360 ASN A CA 1
ATOM 2746 C C . ASN A 1 360 ? -23.409 20.252 23.444 1.00 37.12 360 ASN A C 1
ATOM 2748 O O . ASN A 1 360 ? -24.359 20.914 23.859 1.00 37.12 360 ASN A O 1
ATOM 2752 N N . ARG A 1 361 ? -22.750 19.406 24.248 1.00 41.19 361 ARG A N 1
ATOM 2753 C CA . ARG A 1 361 ? -23.140 19.180 25.653 1.00 41.19 361 ARG A CA 1
ATOM 2754 C C . ARG A 1 361 ? -22.962 20.420 26.546 1.00 41.19 361 ARG A C 1
ATOM 2756 O O . ARG A 1 361 ? -23.669 20.551 27.542 1.00 41.19 361 ARG A O 1
ATOM 2763 N N . LYS A 1 362 ? -22.061 21.348 26.184 1.00 43.31 362 LYS A N 1
ATOM 2764 C CA . LYS A 1 362 ? -21.908 22.642 26.878 1.00 43.31 362 LYS A CA 1
ATOM 2765 C C . LYS A 1 362 ? -23.049 23.617 26.573 1.00 43.31 362 LYS A C 1
ATOM 2767 O O . LYS A 1 362 ? -23.487 24.303 27.483 1.00 43.31 362 LYS A O 1
ATOM 2772 N N . ARG A 1 363 ? -23.579 23.630 25.343 1.00 43.03 363 ARG A N 1
ATOM 2773 C CA . ARG A 1 363 ? -24.664 24.552 24.953 1.00 43.03 363 ARG A CA 1
ATOM 2774 C C . ARG A 1 363 ? -26.020 24.201 25.557 1.00 43.03 363 ARG A C 1
ATOM 2776 O O . ARG A 1 363 ? -26.772 25.103 25.894 1.00 43.03 363 ARG A O 1
ATOM 2783 N N . VAL A 1 364 ? -26.326 22.914 25.728 1.00 45.19 364 VAL A N 1
ATOM 2784 C CA . VAL A 1 364 ? -27.619 22.493 26.303 1.00 45.19 364 VAL A CA 1
ATOM 2785 C C . VAL A 1 364 ? -27.699 22.814 27.802 1.00 45.19 364 VAL A C 1
ATOM 2787 O O . VAL A 1 364 ? -28.752 23.194 28.291 1.00 45.19 364 VAL A O 1
ATOM 2790 N N . ARG A 1 365 ? -26.576 22.777 28.535 1.00 43.66 365 ARG A N 1
ATOM 2791 C CA . ARG A 1 365 ? -26.558 23.139 29.965 1.00 43.66 365 ARG A CA 1
ATOM 2792 C C . ARG A 1 365 ? -26.666 24.640 30.252 1.00 43.66 365 ARG A C 1
ATOM 2794 O O . ARG A 1 365 ? -27.000 24.992 31.376 1.00 43.66 365 ARG A O 1
ATOM 2801 N N . GLU A 1 366 ? -26.397 25.508 29.280 1.00 47.25 366 GLU A N 1
ATOM 2802 C CA . GLU A 1 366 ? -26.501 26.964 29.469 1.00 47.25 366 GLU A CA 1
ATOM 2803 C C . GLU A 1 366 ? -27.924 27.499 29.240 1.00 47.25 366 GLU A C 1
ATOM 2805 O O . GLU A 1 366 ? -28.214 28.621 29.646 1.00 47.25 366 GLU A O 1
ATOM 2810 N N . HIS A 1 367 ? -28.830 26.703 28.657 1.00 47.38 367 HIS A N 1
ATOM 2811 C CA . HIS A 1 367 ? -30.188 27.153 28.328 1.00 47.38 367 HIS A CA 1
ATOM 2812 C C . HIS A 1 367 ? -31.280 26.761 29.342 1.00 47.38 367 HIS A C 1
ATOM 2814 O O . HIS A 1 367 ? -32.354 27.354 29.300 1.00 47.38 367 HIS A O 1
ATOM 2820 N N . ASP A 1 368 ? -30.998 25.857 30.290 1.00 47.59 368 ASP A N 1
ATOM 2821 C CA . ASP A 1 368 ? -31.997 25.322 31.240 1.00 47.59 368 ASP A CA 1
ATOM 2822 C C . ASP A 1 368 ? -31.920 25.911 32.667 1.00 47.59 368 ASP A C 1
ATOM 2824 O O . ASP A 1 368 ? -32.619 25.453 33.566 1.00 47.59 368 ASP A O 1
ATOM 2828 N N . PHE A 1 369 ? -31.102 26.944 32.909 1.00 44.78 369 PHE A N 1
ATOM 2829 C CA . PHE A 1 369 ? -30.979 27.594 34.231 1.00 44.78 369 PHE A CA 1
ATOM 2830 C C . PHE A 1 369 ? -31.501 29.040 34.274 1.00 44.78 369 PHE A C 1
ATOM 2832 O O . PHE A 1 369 ? -31.036 29.862 35.064 1.00 44.78 369 PHE A O 1
ATOM 2839 N N . SER A 1 370 ? -32.497 29.360 33.442 1.00 52.69 370 SER A N 1
ATOM 2840 C CA . SER A 1 370 ? -33.240 30.623 33.526 1.00 52.69 370 SER A CA 1
ATOM 2841 C C . SER A 1 370 ? -34.738 30.348 33.670 1.00 52.69 370 SER A C 1
ATOM 2843 O O . SER A 1 370 ? -35.494 30.318 32.705 1.00 52.69 370 SER A O 1
ATOM 2845 N N . SER A 1 371 ? -35.165 30.073 34.900 1.00 47.72 371 SER A N 1
ATOM 2846 C CA . SER A 1 371 ? -36.569 30.108 35.329 1.00 47.72 371 SER A CA 1
ATOM 2847 C C . SER A 1 371 ? -36.555 30.534 36.801 1.00 47.72 371 SER A C 1
ATOM 2849 O O . SER A 1 371 ? -36.070 29.806 37.659 1.00 47.72 371 SER A O 1
ATOM 2851 N N . ASP A 1 372 ? -36.683 31.831 37.061 1.00 45.06 372 ASP A N 1
ATOM 2852 C CA . ASP A 1 372 ? -37.959 32.524 37.304 1.00 45.06 372 ASP A CA 1
ATOM 2853 C C . ASP A 1 372 ? -38.380 32.401 38.781 1.00 45.06 372 ASP A C 1
ATOM 2855 O O . ASP A 1 372 ? -39.204 31.579 39.173 1.00 45.06 372 ASP A O 1
ATOM 2859 N N . SER A 1 373 ? -37.741 33.209 39.634 1.00 43.22 373 SER A N 1
ATOM 2860 C CA . SER A 1 373 ? -38.166 33.445 41.014 1.00 43.22 373 SER A CA 1
ATOM 2861 C C . SER A 1 373 ? -39.211 34.565 41.019 1.00 43.22 373 SER A C 1
ATOM 2863 O O . SER A 1 373 ? -38.881 35.745 41.181 1.00 43.22 373 SER A O 1
ATOM 2865 N N . GLY A 1 374 ? -40.463 34.174 40.793 1.00 52.34 374 GLY A N 1
ATOM 2866 C CA . GLY A 1 374 ? -41.647 35.020 40.895 1.00 52.34 374 GLY A CA 1
ATOM 2867 C C . GLY A 1 374 ? -41.906 35.494 42.329 1.00 52.34 374 GLY A C 1
ATOM 2868 O O . GLY A 1 374 ? -41.908 34.721 43.282 1.00 52.34 374 GLY A O 1
ATOM 2869 N N . ARG A 1 375 ? -42.095 36.805 42.434 1.00 52.31 375 ARG A N 1
ATOM 2870 C CA . ARG A 1 375 ? -42.292 37.652 43.614 1.00 52.31 375 ARG A CA 1
ATOM 2871 C C . ARG A 1 375 ? -43.768 37.616 44.040 1.00 52.31 375 ARG A C 1
ATOM 2873 O O . ARG A 1 375 ? -44.633 37.809 43.189 1.00 52.31 375 ARG A O 1
ATOM 2880 N N . GLU A 1 376 ? -44.059 37.410 45.323 1.00 52.59 376 GLU A N 1
ATOM 2881 C CA . GLU A 1 376 ? -45.418 37.555 45.876 1.00 52.59 376 GLU A CA 1
ATOM 2882 C C . GLU A 1 376 ? -45.851 39.034 45.936 1.00 52.59 376 GLU A C 1
ATOM 2884 O O . GLU A 1 376 ? -45.004 39.896 46.203 1.00 52.59 376 GLU A O 1
ATOM 2889 N N . PRO A 1 377 ? -47.143 39.357 45.719 1.00 64.56 377 PRO A N 1
ATOM 2890 C CA . PRO A 1 377 ? -47.693 40.669 46.025 1.00 64.56 377 PRO A CA 1
ATOM 2891 C C . PRO A 1 377 ? -48.357 40.712 47.411 1.00 64.56 377 PRO A C 1
ATOM 2893 O O . PRO A 1 377 ? -49.045 39.785 47.832 1.00 64.56 377 PRO A O 1
ATOM 2896 N N . GLU A 1 378 ? -48.150 41.844 48.076 1.00 56.12 378 GLU A N 1
ATOM 2897 C CA . GLU A 1 378 ? -48.769 42.266 49.331 1.00 56.12 378 GLU A CA 1
ATOM 2898 C C . GLU A 1 378 ? -50.299 42.399 49.221 1.00 56.12 378 GLU A C 1
ATOM 2900 O O . GLU A 1 378 ? -50.801 42.982 48.256 1.00 56.12 378 GLU A O 1
ATOM 2905 N N . THR A 1 379 ? -51.004 41.968 50.272 1.00 63.84 379 THR A N 1
ATOM 2906 C CA . THR A 1 379 ? -52.233 42.604 50.790 1.00 63.84 379 THR A CA 1
ATOM 2907 C C . THR A 1 379 ? -52.303 42.453 52.296 1.00 63.84 379 THR A C 1
ATOM 2909 O O . THR A 1 379 ? -52.098 41.304 52.754 1.00 63.84 379 THR A O 1
#

Sequence (379 aa):
MVGPGVTLSSSATFRQVAARGSVRLQEAVLGRFATAVPLLGKKVAAAPAWQRPAASFFEIWPKLRTCIPKYQEFVKSCDAKDLKDAHVFMNEGASKELVEYYLCCALMLQREAVEKAASDSQALLALAEKVAREHVEPVIQDAQRLALEYREDVHRNLEELTVWREVDESLYWHHSLKTLLPQQYDDYCKATTQGLAATLAERQGQLLRAHHKQDQQVTTETRSSSGTVAPGEEVEGDRAPACGPAGGGAFRTVDEKASHGMKIKACSSSAEIRGTDEEEAGALALPTAEQVASELEASSEARALALALYTGWIDLAGMPVRGAIRNCLVDHSLLHGVPRAWDGAGLVPQMKHAGEFSRNRKRVREHDFSSDSGREPET